Protein AF-A0A538SE27-F1 (afdb_monomer)

Solvent-accessible surface area (backbone atoms only — not comparable to full-atom values): 25901 Å² total; per-residue (Å²): 134,83,68,43,75,57,55,81,75,64,76,74,39,81,90,40,52,73,58,53,57,70,41,89,43,54,24,30,37,43,20,47,61,93,86,63,72,58,40,30,50,52,77,44,69,46,99,88,62,50,42,34,31,40,36,23,29,37,39,50,65,95,35,93,73,40,46,63,39,68,61,36,49,53,54,52,49,63,75,35,59,90,71,31,51,29,27,40,33,40,38,32,29,74,44,61,67,61,46,52,52,48,44,65,75,35,46,53,75,30,18,28,39,40,18,32,75,65,40,54,58,53,96,62,63,36,58,41,99,59,18,12,21,34,32,56,18,44,29,47,66,41,10,64,64,35,54,80,36,23,33,49,67,44,50,50,48,27,73,74,67,71,49,94,57,82,75,46,78,25,80,40,63,43,26,46,35,39,71,52,72,46,61,43,72,88,76,11,34,23,82,43,52,45,83,40,79,44,69,60,80,68,74,52,93,86,41,26,32,72,45,60,13,61,66,55,21,48,53,48,40,56,56,41,24,58,51,42,54,53,35,45,76,70,75,41,71,42,20,36,36,42,36,37,54,38,86,53,76,70,56,49,58,54,54,49,52,43,47,52,58,25,52,78,32,67,33,48,74,49,79,43,77,43,60,71,63,48,43,41,66,62,55,32,52,53,42,41,56,48,57,71,35,84,69,42,23,14,43,41,74,52,75,80,54,56,69,70,25,48,57,64,68,39,41,65,47,40,47,65,74,25,29,24,51,15,70,22,63,68,18,48,49,21,50,72,70,72,44,92,61,37,63,24,18,51,34,51,20,48,55,50,48,39,55,72,71,63,58,89,45,65,81,34,39,33,25,31,34,17,71,44,85,66,39,30,44,56,30,48,48,53,41,46,29,90,90,37,37,23,49,68,44,80,37,50,91,88,54,57,86,58,44,46,62,54,31,38,68,13,47,34,35,34,35,50,68,75,47,70,44,71,45,39,40,86,31,50,19,79,58,11,37,38,42,33,65,21,82,38,83,43,85,26,81,90,39,100,73,43,44,44,64,35,16,13,40,29,57,74,53,28,27,73,39,25,47,24,34,31,41,51,74,54,7,47,66,46,16,26,47,29,30,36,48,44,33,26,51,51,20,31,54,56,52,54,57,51,64,76,73,108

Sequence (502 aa):
MDVLTGGNHLWDKKDSMDYLADEPRLVRPANLPPGAPGEGWRVFKAVDGTAVGVVNLLGRVFMKEADDPFRAADVALEALRDKCKVVLVDLHAETTAEKMAMGWHLDGRASALIGTHTHVQTADERVLPKGTAYISDAGMTGGFDSVIGMDRKAALHRFLTLLPQRLTPSTGDPRLNAVLVHVDAATGRAHAIRRIEIAQAAAPAGGARRLTGAEPALSVRLAARAEVEKLRAAGVEPALALISVGEDPASQVYLERKREACAEVGIAVRRFTLAAGTETSGVIERVRALGEDADVHGILVQLPLPPPADAQAVLESIPPAKDVDGFHPANAGALALGLPGFVPATPRGILELLRYYQVPLAGKHAVVLGRSNIVGRPLATLLSSKAVNMTVTIGHSASGPALERLAREADLLVAAIGRPEVVNADWVKAGATVVDVGVHRVAAPESRRGSRLTGDVHAESVARVAAALTPVPGGVGPMTVAMVVANTVLAAQRLAQRGARV

Structure (mmCIF, N/CA/C/O backbone):
data_AF-A0A538SE27-F1
#
_entry.id   AF-A0A538SE27-F1
#
loop_
_atom_site.group_PDB
_atom_site.id
_atom_site.type_symbol
_atom_site.label_atom_id
_atom_site.label_alt_id
_atom_site.label_comp_id
_atom_site.label_asym_id
_atom_site.label_entity_id
_atom_site.label_seq_id
_atom_site.pdbx_PDB_ins_code
_atom_site.Cartn_x
_atom_site.Cartn_y
_atom_site.Cartn_z
_atom_site.occupancy
_atom_site.B_iso_or_equiv
_atom_site.auth_seq_id
_atom_site.auth_comp_id
_atom_site.auth_asym_id
_atom_site.auth_atom_id
_atom_site.pdbx_PDB_model_num
ATOM 1 N N . MET A 1 1 ? -3.575 -11.365 -13.488 1.00 78.94 1 MET A N 1
ATOM 2 C CA . MET A 1 1 ? -3.280 -12.095 -14.735 1.00 78.94 1 MET A CA 1
ATOM 3 C C . MET A 1 1 ? -4.369 -13.122 -14.918 1.00 78.94 1 MET A C 1
ATOM 5 O O . MET A 1 1 ? -4.481 -14.016 -14.084 1.00 78.94 1 MET A O 1
ATOM 9 N N . ASP A 1 2 ? -5.174 -12.942 -15.956 1.00 90.75 2 ASP A N 1
ATOM 10 C CA . ASP A 1 2 ? -6.357 -13.764 -16.225 1.00 90.75 2 ASP A CA 1
ATOM 11 C C . ASP A 1 2 ? -6.029 -14.956 -17.132 1.00 90.75 2 ASP A C 1
ATOM 13 O O . ASP A 1 2 ? -6.623 -16.021 -16.994 1.00 90.75 2 ASP A O 1
ATOM 17 N N . VAL A 1 3 ? -5.036 -14.790 -18.014 1.00 93.25 3 VAL A N 1
ATOM 18 C CA . VAL A 1 3 ? -4.592 -15.790 -18.993 1.00 93.25 3 VAL A CA 1
ATOM 19 C C . VAL A 1 3 ? -3.067 -15.781 -19.086 1.00 93.25 3 VAL A C 1
ATOM 21 O O . VAL A 1 3 ? -2.437 -14.733 -18.924 1.00 93.25 3 VAL A O 1
ATOM 24 N N . LEU A 1 4 ? -2.484 -16.951 -19.342 1.00 93.31 4 LEU A N 1
ATOM 25 C CA . LEU A 1 4 ? -1.066 -17.150 -19.615 1.00 93.31 4 LEU A CA 1
ATOM 26 C C . LEU A 1 4 ? -0.910 -17.802 -20.990 1.00 93.31 4 LEU A C 1
ATOM 28 O O . LEU A 1 4 ? -1.502 -18.844 -21.258 1.00 93.31 4 LEU A O 1
ATOM 32 N N . THR A 1 5 ? -0.089 -17.213 -21.846 1.00 93.75 5 THR A N 1
ATOM 33 C CA . THR A 1 5 ? 0.393 -17.830 -23.084 1.00 93.75 5 THR A CA 1
ATOM 34 C C . THR A 1 5 ? 1.858 -18.221 -22.898 1.00 93.75 5 THR A C 1
ATOM 36 O O . THR A 1 5 ? 2.562 -17.672 -22.048 1.00 93.75 5 THR A O 1
ATOM 39 N N . GLY A 1 6 ? 2.311 -19.236 -23.626 1.00 87.62 6 GLY A N 1
ATOM 40 C CA . GLY A 1 6 ? 3.669 -19.770 -23.508 1.00 87.62 6 GLY A CA 1
ATOM 41 C C . GLY A 1 6 ? 4.408 -19.811 -24.840 1.00 87.62 6 GLY A C 1
ATOM 42 O O . GLY A 1 6 ? 3.790 -19.839 -25.899 1.00 87.62 6 GLY A O 1
ATOM 43 N N . GLY A 1 7 ? 5.735 -19.870 -24.765 1.00 87.12 7 GLY A N 1
ATOM 44 C CA . GLY A 1 7 ? 6.632 -20.026 -25.911 1.00 87.12 7 GLY A CA 1
ATOM 45 C C . GLY A 1 7 ? 7.361 -21.370 -25.922 1.00 87.12 7 GLY A C 1
ATOM 46 O O . GLY A 1 7 ? 7.162 -22.198 -25.037 1.00 87.12 7 GLY A O 1
ATOM 47 N N . ASN A 1 8 ? 8.264 -21.565 -26.880 1.00 80.25 8 ASN A N 1
ATOM 48 C CA . ASN A 1 8 ? 9.025 -22.808 -27.082 1.00 80.25 8 ASN A CA 1
ATOM 49 C C . ASN A 1 8 ? 9.667 -23.369 -25.792 1.00 80.25 8 ASN A C 1
ATOM 51 O O . ASN A 1 8 ? 9.526 -24.547 -25.490 1.00 80.25 8 ASN A O 1
ATOM 55 N N . HIS A 1 9 ? 10.262 -22.519 -24.952 1.00 79.00 9 HIS A N 1
ATOM 56 C CA . HIS A 1 9 ? 11.003 -22.968 -23.763 1.00 79.00 9 HIS A CA 1
ATOM 57 C C . HIS A 1 9 ? 10.168 -23.554 -22.618 1.00 79.00 9 HIS A C 1
ATOM 59 O O . HIS A 1 9 ? 10.729 -24.144 -21.690 1.00 79.00 9 HIS A O 1
ATOM 65 N N . LEU A 1 10 ? 8.848 -23.352 -22.618 1.00 75.75 10 LEU A N 1
ATOM 66 C CA . LEU A 1 10 ? 7.998 -23.824 -21.525 1.00 75.75 10 LEU A CA 1
ATOM 67 C C . LEU A 1 10 ? 7.825 -25.352 -21.553 1.00 75.75 10 LEU A C 1
ATOM 69 O O . LEU A 1 10 ? 7.717 -25.967 -20.489 1.00 75.75 10 LEU A O 1
ATOM 73 N N . TRP A 1 11 ? 7.859 -25.948 -22.749 1.00 73.12 11 TRP A N 1
ATOM 74 C CA . TRP A 1 11 ? 7.674 -27.387 -22.981 1.00 73.12 11 TRP A CA 1
ATOM 75 C C . TRP A 1 11 ? 8.987 -28.189 -22.994 1.00 73.12 11 TRP A C 1
ATOM 77 O O . TRP A 1 11 ? 8.948 -29.415 -22.951 1.00 73.12 11 TRP A O 1
ATOM 87 N N . ASP A 1 12 ? 10.143 -27.519 -22.935 1.00 67.94 12 ASP A N 1
ATOM 88 C CA . ASP A 1 12 ? 11.471 -28.154 -22.844 1.00 67.94 12 ASP A CA 1
ATOM 89 C C . ASP A 1 12 ? 11.770 -28.758 -21.457 1.00 67.94 12 ASP A C 1
ATOM 91 O O . ASP A 1 12 ? 12.756 -29.477 -21.267 1.00 67.94 12 ASP A O 1
ATOM 95 N N . LYS A 1 13 ? 10.962 -28.434 -20.439 1.00 68.94 13 LYS A N 1
ATOM 96 C CA . LYS A 1 13 ? 11.224 -28.808 -19.044 1.00 68.94 13 LYS A CA 1
ATOM 97 C C . LYS A 1 13 ? 10.352 -29.979 -18.617 1.00 68.94 13 LYS A C 1
ATOM 99 O O . LYS A 1 13 ? 9.172 -29.822 -18.349 1.00 68.94 13 LYS A O 1
ATOM 104 N N . LYS A 1 14 ? 10.959 -31.155 -18.452 1.00 68.44 14 LYS A N 1
ATOM 105 C CA . LYS A 1 14 ? 10.251 -32.369 -18.006 1.00 68.44 14 LYS A CA 1
ATOM 106 C C . LYS A 1 14 ? 9.431 -32.154 -16.722 1.00 68.44 14 LYS A C 1
ATOM 108 O O . LYS A 1 14 ? 8.316 -32.650 -16.627 1.00 68.44 14 LYS A O 1
ATOM 113 N N . ASP A 1 15 ? 9.961 -31.366 -15.789 1.00 68.75 15 ASP A N 1
ATOM 114 C CA . ASP A 1 15 ? 9.347 -31.113 -14.480 1.00 68.75 15 ASP A CA 1
ATOM 115 C C . ASP A 1 15 ? 8.130 -30.168 -14.533 1.00 68.75 15 ASP A C 1
ATOM 117 O O . ASP A 1 15 ? 7.431 -30.031 -13.532 1.00 68.75 15 ASP A O 1
ATOM 121 N N . SER A 1 16 ? 7.860 -29.490 -15.660 1.00 67.12 16 SER A N 1
ATOM 122 C CA . SER A 1 16 ? 6.679 -28.623 -15.796 1.00 67.12 16 SER A CA 1
ATOM 123 C C . SER A 1 16 ? 5.445 -29.364 -16.314 1.00 67.12 16 SER A C 1
ATOM 125 O O . SER A 1 16 ? 4.345 -28.849 -16.158 1.00 67.12 16 SER A O 1
ATOM 127 N N . MET A 1 17 ? 5.587 -30.563 -16.886 1.00 69.44 17 MET A N 1
ATOM 128 C CA . MET A 1 17 ? 4.527 -31.222 -17.668 1.00 69.44 17 MET A CA 1
ATOM 129 C C . MET A 1 17 ? 3.232 -31.475 -16.885 1.00 69.44 17 MET A C 1
ATOM 131 O O . MET A 1 17 ? 2.156 -31.194 -17.412 1.00 69.44 17 MET A O 1
ATOM 135 N N . ASP A 1 18 ? 3.333 -31.918 -15.630 1.00 68.31 18 ASP A N 1
ATOM 136 C CA . ASP A 1 18 ? 2.165 -32.156 -14.769 1.00 68.31 18 ASP A CA 1
ATOM 137 C C . ASP A 1 18 ? 1.438 -30.838 -14.446 1.00 68.31 18 ASP A C 1
ATOM 139 O O . ASP A 1 18 ? 0.216 -30.749 -14.511 1.00 68.31 18 ASP A O 1
ATOM 143 N N . TYR A 1 19 ? 2.192 -29.762 -14.197 1.00 71.06 19 TYR A N 1
ATOM 144 C CA . TYR A 1 19 ? 1.626 -28.436 -13.936 1.00 71.06 19 TYR A CA 1
ATOM 145 C C . TYR A 1 19 ? 0.993 -27.803 -15.185 1.00 71.06 19 TYR A C 1
ATOM 147 O O . TYR A 1 19 ? -0.050 -27.157 -15.096 1.00 71.06 19 TYR A O 1
ATOM 155 N N . LEU A 1 20 ? 1.605 -27.986 -16.361 1.00 72.69 20 LEU A N 1
ATOM 156 C CA . LEU A 1 20 ? 1.088 -27.447 -17.624 1.00 72.69 20 LEU A CA 1
ATOM 157 C C . LEU A 1 20 ? -0.248 -28.087 -18.022 1.00 72.69 20 LEU A C 1
ATOM 159 O O . LEU A 1 20 ? -1.056 -27.432 -18.680 1.00 72.69 20 LEU A O 1
ATOM 163 N N . ALA A 1 21 ? -0.477 -29.346 -17.640 1.00 69.19 21 ALA A N 1
ATOM 164 C CA . ALA A 1 21 ? -1.739 -30.037 -17.882 1.00 69.19 21 ALA A CA 1
ATOM 165 C C . ALA A 1 21 ? -2.879 -29.504 -16.993 1.00 69.19 21 ALA A C 1
ATOM 167 O O . ALA A 1 21 ? -4.013 -29.398 -17.463 1.00 69.19 21 ALA A O 1
ATOM 168 N N . ASP A 1 22 ? -2.563 -29.117 -15.754 1.00 76.81 22 ASP A N 1
ATOM 169 C CA . ASP A 1 22 ? -3.553 -28.781 -14.725 1.00 76.81 22 ASP A CA 1
ATOM 170 C C . ASP A 1 22 ? -3.818 -27.273 -14.556 1.00 76.81 22 ASP A C 1
ATOM 172 O O . ASP A 1 22 ? -4.739 -26.897 -13.833 1.00 76.81 22 ASP A O 1
ATOM 176 N N . GLU A 1 23 ? -3.051 -26.381 -15.197 1.00 86.31 23 GLU A N 1
ATOM 177 C CA . GLU A 1 23 ? -3.234 -24.926 -15.074 1.00 86.31 23 GLU A CA 1
ATOM 178 C C . GLU A 1 23 ? -4.325 -24.393 -16.038 1.00 86.31 23 GLU A C 1
ATOM 180 O O . GLU A 1 23 ? -4.075 -24.202 -17.236 1.00 86.31 23 GLU A O 1
ATOM 185 N N . PRO A 1 24 ? -5.541 -24.060 -15.552 1.00 85.12 24 PRO A N 1
ATOM 186 C CA . PRO A 1 24 ? -6.670 -23.670 -16.403 1.00 85.12 24 PRO A CA 1
ATOM 187 C C . PRO A 1 24 ? -6.507 -22.293 -17.061 1.00 85.12 24 PRO A C 1
ATOM 189 O O . PRO A 1 24 ? -7.293 -21.931 -17.942 1.00 85.12 24 PRO A O 1
ATOM 192 N N . ARG A 1 25 ? -5.507 -21.501 -16.667 1.00 90.19 25 ARG A N 1
ATOM 193 C CA . ARG A 1 25 ? -5.222 -20.200 -17.293 1.00 90.19 25 ARG A CA 1
ATOM 194 C C . ARG A 1 25 ? -4.230 -20.293 -18.446 1.00 90.19 25 ARG A C 1
ATOM 196 O O . ARG A 1 25 ? -4.077 -19.314 -19.170 1.00 90.19 25 ARG A O 1
ATOM 203 N N . LEU A 1 26 ? -3.552 -21.428 -18.612 1.00 90.69 26 LEU A N 1
ATOM 204 C CA . LEU A 1 26 ? -2.520 -21.595 -19.624 1.00 90.69 26 LEU A CA 1
ATOM 205 C C . LEU A 1 26 ? -3.114 -21.988 -20.983 1.00 90.69 26 LEU A C 1
ATOM 207 O O . LEU A 1 26 ? -3.900 -22.930 -21.084 1.00 90.69 26 LEU A O 1
ATOM 211 N N . VAL A 1 27 ? -2.674 -21.291 -22.031 1.00 93.19 27 VAL A N 1
ATOM 212 C CA . VAL A 1 27 ? -2.937 -21.599 -23.440 1.00 93.19 27 VAL A CA 1
ATOM 213 C C . VAL A 1 27 ? -1.603 -21.889 -24.127 1.00 93.19 27 VAL A C 1
ATOM 215 O O . VAL A 1 27 ? -0.722 -21.026 -24.214 1.00 93.19 27 VAL A O 1
ATOM 218 N N . ARG A 1 28 ? -1.428 -23.117 -24.615 1.00 91.44 28 ARG A N 1
ATOM 219 C CA . ARG A 1 28 ? -0.207 -23.525 -25.325 1.00 91.44 28 ARG A CA 1
ATOM 220 C C . ARG A 1 28 ? -0.243 -23.093 -26.790 1.00 91.44 28 ARG A C 1
ATOM 222 O O . ARG A 1 28 ? -1.333 -22.845 -27.295 1.00 91.44 28 ARG A O 1
ATOM 229 N N . PRO A 1 29 ? 0.887 -23.069 -27.516 1.00 93.81 29 PRO A N 1
ATOM 230 C CA . PRO A 1 29 ? 0.835 -22.874 -28.951 1.00 93.81 29 PRO A CA 1
ATOM 231 C C . PRO A 1 29 ? 0.014 -23.977 -29.628 1.00 93.81 29 PRO A C 1
ATOM 233 O O . PRO A 1 29 ? 0.211 -25.173 -29.382 1.00 93.81 29 PRO A O 1
ATOM 236 N N . ALA A 1 30 ? -0.942 -23.572 -30.462 1.00 94.50 30 ALA A N 1
ATOM 237 C CA . ALA A 1 30 ? -1.885 -24.472 -31.117 1.00 94.50 30 ALA A CA 1
ATOM 238 C C . ALA A 1 30 ? -1.213 -25.383 -32.150 1.00 94.50 30 ALA A C 1
ATOM 240 O O . ALA A 1 30 ? -1.662 -26.507 -32.352 1.00 94.50 30 ALA A O 1
ATOM 241 N N . ASN A 1 31 ? -0.121 -24.917 -32.754 1.00 94.12 31 ASN A N 1
ATOM 242 C CA . ASN A 1 31 ? 0.664 -25.616 -33.767 1.00 94.12 31 ASN A CA 1
ATOM 243 C C . ASN A 1 31 ? 1.844 -26.421 -33.195 1.00 94.12 31 ASN A C 1
ATOM 245 O O . ASN A 1 31 ? 2.829 -26.637 -33.894 1.00 94.12 31 ASN A O 1
ATOM 249 N N . LEU A 1 32 ? 1.764 -26.863 -31.938 1.00 89.50 32 LEU A N 1
ATOM 250 C CA . LEU A 1 32 ? 2.643 -27.929 -31.448 1.00 89.50 32 LEU A CA 1
ATOM 251 C C . LEU A 1 32 ? 2.138 -29.303 -31.922 1.00 89.50 32 LEU A C 1
ATOM 253 O O . LEU A 1 32 ? 0.917 -29.488 -32.009 1.00 89.50 32 LEU A O 1
ATOM 257 N N . PRO A 1 33 ? 3.042 -30.275 -32.154 1.00 81.81 33 PRO A N 1
ATOM 258 C CA . PRO A 1 33 ? 2.669 -31.624 -32.558 1.00 81.81 33 PRO A CA 1
ATOM 259 C C . PRO A 1 33 ? 1.655 -32.290 -31.608 1.00 81.81 33 PRO A C 1
ATOM 261 O O . PRO A 1 33 ? 1.640 -32.004 -30.402 1.00 81.81 33 PRO A O 1
ATOM 264 N N . PRO A 1 34 ? 0.827 -33.227 -32.111 1.00 79.56 34 PRO A N 1
ATOM 265 C CA . PRO A 1 34 ? -0.076 -34.013 -31.274 1.00 79.56 34 PRO A CA 1
ATOM 266 C C . PRO A 1 34 ? 0.661 -34.700 -30.112 1.00 79.56 34 PRO A C 1
ATOM 268 O O . PRO A 1 34 ? 1.718 -35.294 -30.308 1.00 79.56 34 PRO A O 1
ATOM 271 N N . GLY A 1 35 ? 0.087 -34.642 -28.906 1.00 78.12 35 GLY A N 1
ATOM 272 C CA . GLY A 1 35 ? 0.661 -35.235 -27.687 1.00 78.12 35 GLY A CA 1
ATOM 273 C C . GLY A 1 35 ? 1.254 -34.229 -26.693 1.00 78.12 35 GLY A C 1
ATOM 274 O O . GLY A 1 35 ? 1.477 -34.593 -25.541 1.00 78.12 35 GLY A O 1
ATOM 275 N N . ALA A 1 36 ? 1.448 -32.963 -27.082 1.00 79.94 36 ALA A N 1
ATOM 276 C CA . ALA A 1 36 ? 1.802 -31.900 -26.139 1.00 79.94 36 ALA A CA 1
ATOM 277 C C . ALA A 1 36 ? 0.605 -31.544 -25.217 1.00 79.94 36 ALA A C 1
ATOM 279 O O . ALA A 1 36 ? -0.499 -31.316 -25.728 1.00 79.94 36 ALA A O 1
ATOM 280 N N . PRO A 1 37 ? 0.791 -31.472 -23.881 1.00 78.25 37 PRO A N 1
ATOM 281 C CA . PRO A 1 37 ? -0.287 -31.200 -22.930 1.00 78.25 37 PRO A CA 1
ATOM 282 C C . PRO A 1 37 ? -0.805 -29.761 -23.038 1.00 78.25 37 PRO A C 1
ATOM 284 O O . PRO A 1 37 ? -0.042 -28.829 -23.301 1.00 78.25 37 PRO A O 1
ATOM 287 N N . GLY A 1 38 ? -2.105 -29.584 -22.794 1.00 81.62 38 GLY A N 1
ATOM 288 C CA . GLY A 1 38 ? -2.801 -28.295 -22.843 1.00 81.62 38 GLY A CA 1
ATOM 289 C C . GLY A 1 38 ? -3.553 -28.039 -24.155 1.00 81.62 38 GLY A C 1
ATOM 290 O O . GLY A 1 38 ? -3.514 -28.836 -25.097 1.00 81.62 38 GLY A O 1
ATOM 291 N N . GLU A 1 39 ? -4.236 -26.896 -24.224 1.00 88.31 39 GLU A N 1
ATOM 292 C CA . GLU A 1 39 ? -5.071 -26.486 -25.361 1.00 88.31 39 GLU A CA 1
ATOM 293 C C . GLU A 1 39 ? -4.462 -25.294 -26.112 1.00 88.31 39 GLU A C 1
ATOM 295 O O . GLU A 1 39 ? -3.887 -24.392 -25.503 1.00 88.31 39 GLU A O 1
ATOM 300 N N . GLY A 1 40 ? -4.603 -25.296 -27.443 1.00 91.69 40 GLY A N 1
ATOM 301 C CA . GLY A 1 40 ? -4.090 -24.252 -28.342 1.00 91.69 40 GLY A CA 1
ATOM 302 C C . GLY A 1 40 ? -4.837 -22.914 -28.283 1.00 91.69 40 GLY A C 1
ATOM 303 O O . GLY A 1 40 ? -4.355 -21.883 -28.752 1.00 91.69 40 GLY A O 1
ATOM 304 N N . TRP A 1 41 ? -6.052 -22.951 -27.747 1.00 95.44 41 TRP A N 1
ATOM 305 C CA . TRP A 1 41 ? -6.938 -21.810 -27.584 1.00 95.44 41 TRP A CA 1
ATOM 306 C C . TRP A 1 41 ? -7.956 -22.105 -26.484 1.00 95.44 41 TRP A C 1
ATOM 308 O O . TRP A 1 41 ? -8.264 -23.267 -26.219 1.00 95.44 41 TRP A O 1
ATOM 318 N N . ARG A 1 42 ? -8.503 -21.061 -25.856 1.00 96.00 42 ARG A N 1
ATOM 319 C CA . ARG A 1 42 ? -9.548 -21.180 -24.826 1.00 96.00 42 ARG A CA 1
ATOM 320 C C . ARG A 1 42 ? -10.400 -19.914 -24.763 1.00 96.00 42 ARG A C 1
ATOM 322 O O . ARG A 1 42 ? -9.957 -18.845 -25.175 1.00 96.00 42 ARG A O 1
ATOM 329 N N . VAL A 1 43 ? -11.628 -20.036 -24.259 1.00 97.12 43 VAL A N 1
ATOM 330 C CA . VAL A 1 43 ? -12.522 -18.896 -24.000 1.00 97.12 43 VAL A CA 1
ATOM 331 C C . VAL A 1 43 ? -12.491 -18.547 -22.517 1.00 97.12 43 VAL A C 1
ATOM 333 O O . VAL A 1 43 ? -12.714 -19.407 -21.667 1.00 97.12 43 VAL A O 1
ATOM 336 N N . PHE A 1 44 ? -12.265 -17.274 -22.224 1.00 96.44 44 PHE A N 1
ATOM 337 C CA . PHE A 1 44 ? -12.259 -16.694 -20.886 1.00 96.44 44 PHE A CA 1
ATOM 338 C C . PHE A 1 44 ? -13.393 -15.676 -20.740 1.00 96.44 44 PHE A C 1
ATOM 340 O O . PHE A 1 44 ? -13.983 -15.244 -21.731 1.00 96.44 44 PHE A O 1
ATOM 347 N N . LYS A 1 45 ? -13.705 -15.287 -19.500 1.00 95.12 45 LYS A N 1
ATOM 348 C CA . LYS A 1 45 ? -14.662 -14.214 -19.206 1.00 95.12 45 LYS A CA 1
ATOM 349 C C . LYS A 1 45 ? -13.926 -12.999 -18.657 1.00 95.12 45 LYS A C 1
ATOM 351 O O . LYS A 1 45 ? -13.200 -13.121 -17.675 1.00 95.12 45 LYS A O 1
ATOM 356 N N . ALA A 1 46 ? -14.131 -11.846 -19.284 1.00 92.06 46 ALA A N 1
ATOM 357 C CA . ALA A 1 46 ? -13.692 -10.562 -18.756 1.00 92.06 46 ALA A CA 1
ATOM 358 C C . ALA A 1 46 ? -14.506 -10.170 -17.506 1.00 92.06 46 ALA A C 1
ATOM 360 O O . ALA A 1 46 ? -15.540 -10.770 -17.207 1.00 92.06 46 ALA A O 1
ATOM 361 N N . VAL A 1 47 ? -14.050 -9.139 -16.787 1.00 89.56 47 VAL A N 1
ATOM 362 C CA . VAL A 1 47 ? -14.688 -8.639 -15.549 1.00 89.56 47 VAL A CA 1
ATOM 363 C C . VAL A 1 47 ? -16.147 -8.222 -15.771 1.00 89.56 47 VAL A C 1
ATOM 365 O O . VAL A 1 47 ? -16.981 -8.406 -14.891 1.00 89.56 47 VAL A O 1
ATOM 368 N N . ASP A 1 48 ? -16.464 -7.696 -16.953 1.00 89.12 48 ASP A N 1
ATOM 369 C CA . ASP A 1 48 ? -17.820 -7.306 -17.356 1.00 89.12 48 ASP A CA 1
ATOM 370 C C . ASP A 1 48 ? -18.667 -8.476 -17.901 1.00 89.12 48 ASP A C 1
ATOM 372 O O . ASP A 1 48 ? -19.813 -8.284 -18.300 1.00 89.12 48 ASP A O 1
ATOM 376 N N . GLY A 1 49 ? -18.118 -9.695 -17.909 1.00 92.69 49 GLY A N 1
ATOM 377 C CA . GLY A 1 49 ? -18.763 -10.906 -18.409 1.00 92.69 49 GLY A CA 1
ATOM 378 C C . GLY A 1 49 ? -18.531 -11.202 -19.893 1.00 92.69 49 GLY A C 1
ATOM 379 O O . GLY A 1 49 ? -18.960 -12.263 -20.353 1.00 92.69 49 GLY A O 1
ATOM 380 N N . THR A 1 50 ? -17.839 -10.333 -20.638 1.00 94.50 50 THR A N 1
ATOM 381 C CA . THR A 1 50 ? -17.558 -10.536 -22.069 1.00 94.50 50 THR A CA 1
ATOM 382 C C . THR A 1 50 ? -16.746 -11.812 -22.298 1.00 94.50 50 THR A C 1
ATOM 384 O O . THR A 1 50 ? -15.712 -12.025 -21.663 1.00 94.50 50 THR A O 1
ATOM 387 N N . ALA A 1 51 ? -17.193 -12.663 -23.226 1.00 97.62 51 ALA A N 1
ATOM 388 C CA . ALA A 1 51 ? -16.450 -13.850 -23.639 1.00 97.62 51 ALA A CA 1
ATOM 389 C C . ALA A 1 51 ? -15.288 -13.463 -24.569 1.00 97.62 51 ALA A C 1
ATOM 391 O O . ALA A 1 51 ? -15.506 -12.845 -25.614 1.00 97.62 51 ALA A O 1
ATOM 392 N N . VAL A 1 52 ? -14.068 -13.855 -24.201 1.00 98.19 52 VAL A N 1
ATOM 393 C CA . VAL A 1 52 ? -12.826 -13.540 -24.917 1.00 98.19 52 VAL A CA 1
ATOM 394 C C . VAL A 1 52 ? -12.105 -14.832 -25.280 1.00 98.19 52 VAL A C 1
ATOM 396 O O . VAL A 1 52 ? -11.685 -15.581 -24.399 1.00 98.19 52 VAL A O 1
ATOM 399 N N . GLY A 1 53 ? -11.951 -15.096 -26.573 1.00 98.25 53 GLY A N 1
ATOM 400 C CA . GLY A 1 53 ? -11.107 -16.177 -27.070 1.00 98.25 53 GLY A CA 1
ATOM 401 C C . GLY A 1 53 ? -9.639 -15.767 -27.026 1.00 98.25 53 GLY A C 1
ATOM 402 O O . GLY A 1 53 ? -9.293 -14.682 -27.484 1.00 98.25 53 GLY A O 1
ATOM 403 N N . VAL A 1 54 ? -8.770 -16.623 -26.502 1.00 98.44 54 VAL A N 1
ATOM 404 C CA . VAL A 1 54 ? -7.316 -16.442 -26.574 1.00 98.44 54 VAL A CA 1
ATOM 405 C C . VAL A 1 54 ? -6.725 -17.605 -27.349 1.00 98.44 54 VAL A C 1
ATOM 407 O O . VAL A 1 54 ? -6.998 -18.759 -27.021 1.00 98.44 54 VAL A O 1
ATOM 410 N N . VAL A 1 55 ? -5.935 -17.293 -28.371 1.00 98.50 55 VAL A N 1
ATOM 411 C CA . VAL A 1 55 ? -5.204 -18.247 -29.208 1.00 98.50 55 VAL A CA 1
ATOM 412 C C . VAL A 1 55 ? -3.718 -17.980 -29.030 1.00 98.50 55 VAL A C 1
ATOM 414 O O . VAL A 1 55 ? -3.292 -16.829 -29.064 1.00 98.50 55 VAL A O 1
ATOM 417 N N . ASN A 1 56 ? -2.930 -19.034 -28.862 1.00 97.62 56 ASN A N 1
ATOM 418 C CA . ASN A 1 56 ? -1.478 -18.928 -28.821 1.00 97.62 56 ASN A CA 1
ATOM 419 C C . ASN A 1 56 ? -0.881 -19.697 -30.005 1.00 97.62 56 ASN A C 1
ATOM 421 O O . ASN A 1 56 ? -1.353 -20.781 -30.353 1.00 97.62 56 ASN A O 1
ATOM 425 N N . LEU A 1 57 ? 0.137 -19.133 -30.644 1.00 97.19 57 LEU A N 1
ATOM 426 C CA . LEU A 1 57 ? 0.775 -19.661 -31.844 1.00 97.19 57 LEU A CA 1
ATOM 427 C C . LEU A 1 57 ? 2.291 -19.529 -31.733 1.00 97.19 57 LEU A C 1
ATOM 429 O O . LEU A 1 57 ? 2.809 -18.573 -31.160 1.00 97.19 57 LEU A O 1
ATOM 433 N N . LEU A 1 58 ? 2.999 -20.472 -32.346 1.00 95.75 58 LEU A N 1
ATOM 434 C CA . LEU A 1 58 ? 4.451 -20.464 -32.461 1.00 95.75 58 LEU A CA 1
ATOM 435 C C . LEU A 1 58 ? 4.834 -20.154 -33.910 1.00 95.75 58 LEU A C 1
ATOM 437 O O . LEU A 1 58 ? 4.322 -20.790 -34.827 1.00 95.75 58 LEU A O 1
ATOM 441 N N . GLY A 1 59 ? 5.728 -19.199 -34.148 1.00 95.06 59 GLY A N 1
ATOM 442 C CA . GLY A 1 59 ? 6.345 -19.034 -35.464 1.00 95.06 59 GLY A CA 1
ATOM 443 C C . GLY A 1 59 ? 7.116 -20.290 -35.870 1.00 95.06 59 GLY A C 1
ATOM 444 O O . GLY A 1 59 ? 7.408 -21.145 -35.034 1.00 95.06 59 GLY A O 1
ATOM 445 N N . ARG A 1 60 ? 7.461 -20.416 -37.153 1.00 92.31 60 ARG A N 1
ATOM 446 C CA . ARG A 1 60 ? 8.286 -21.539 -37.644 1.00 92.31 60 ARG A CA 1
ATOM 447 C C . ARG A 1 60 ? 9.627 -21.099 -38.214 1.00 92.31 60 ARG A C 1
ATOM 449 O O . ARG A 1 60 ? 10.546 -21.908 -38.338 1.00 92.31 60 ARG A O 1
ATOM 456 N N . VAL A 1 61 ? 9.788 -19.823 -38.567 1.00 91.25 61 VAL A N 1
ATOM 457 C CA . VAL A 1 61 ? 11.075 -19.345 -39.085 1.00 91.25 61 VAL A CA 1
ATOM 458 C C . VAL A 1 61 ? 12.069 -19.264 -37.922 1.00 91.25 61 VAL A C 1
ATOM 460 O O . VAL A 1 61 ? 11.860 -18.509 -36.981 1.00 91.25 61 VAL A O 1
ATOM 463 N N . PHE A 1 62 ? 13.133 -20.075 -37.983 1.00 87.44 62 PHE A N 1
ATOM 464 C CA . PHE A 1 62 ? 14.123 -20.308 -36.911 1.00 87.44 62 PHE A CA 1
ATOM 465 C C . PHE A 1 62 ? 13.604 -21.012 -35.645 1.00 87.44 62 PHE A C 1
ATOM 467 O O . PHE A 1 62 ? 14.364 -21.203 -34.697 1.00 87.44 62 PHE A O 1
ATOM 474 N N . MET A 1 63 ? 12.366 -21.504 -35.663 1.00 83.31 63 MET A N 1
ATOM 475 C CA . MET A 1 63 ? 11.753 -22.247 -34.562 1.00 83.31 63 MET A CA 1
ATOM 476 C C . MET A 1 63 ? 11.413 -23.657 -35.050 1.00 83.31 63 MET A C 1
ATOM 478 O O . MET A 1 63 ? 10.564 -23.840 -35.915 1.00 83.31 63 MET A O 1
ATOM 482 N N . LYS A 1 64 ? 12.139 -24.668 -34.563 1.00 70.00 64 LYS A N 1
ATOM 483 C CA . LYS A 1 64 ? 12.194 -26.001 -35.200 1.00 70.00 64 LYS A CA 1
ATOM 484 C C . LYS A 1 64 ? 11.022 -26.934 -34.866 1.00 70.00 64 LYS A C 1
ATOM 486 O O . LYS A 1 64 ? 10.947 -28.017 -35.433 1.00 70.00 64 LYS A O 1
ATOM 491 N N . GLU A 1 65 ? 10.145 -26.540 -33.950 1.00 71.88 65 GLU A N 1
ATOM 492 C CA . GLU A 1 65 ? 9.260 -27.461 -33.218 1.00 71.88 65 GLU A CA 1
ATOM 493 C C . GLU A 1 65 ? 7.764 -27.224 -33.488 1.00 71.88 65 GLU A C 1
ATOM 495 O O . GLU A 1 65 ? 6.922 -27.685 -32.720 1.00 71.88 65 GLU A O 1
ATOM 500 N N . ALA A 1 66 ? 7.418 -26.510 -34.565 1.00 80.88 66 ALA A N 1
ATOM 501 C CA . ALA A 1 66 ? 6.046 -26.086 -34.835 1.00 80.88 66 ALA A CA 1
ATOM 502 C C . ALA A 1 66 ? 5.539 -26.472 -36.234 1.00 80.88 66 ALA A C 1
ATOM 504 O O . ALA A 1 66 ? 6.238 -26.304 -37.236 1.00 80.88 66 ALA A O 1
ATOM 505 N N . ASP A 1 67 ? 4.282 -26.913 -36.292 1.00 90.25 67 ASP A N 1
ATOM 506 C CA . ASP A 1 67 ? 3.496 -27.030 -37.520 1.00 90.25 67 ASP A CA 1
ATOM 507 C C . ASP A 1 67 ? 3.126 -25.639 -38.071 1.00 90.25 67 ASP A C 1
ATOM 509 O O . ASP A 1 67 ? 3.458 -24.604 -37.494 1.00 90.25 67 ASP A O 1
ATOM 513 N N . ASP A 1 68 ? 2.420 -25.586 -39.205 1.00 94.56 68 ASP A N 1
ATOM 514 C CA . ASP A 1 68 ? 2.051 -24.326 -39.858 1.00 94.56 68 ASP A CA 1
ATOM 515 C C . ASP A 1 68 ? 1.165 -23.425 -38.959 1.00 94.56 68 ASP A C 1
ATOM 517 O O . ASP A 1 68 ? -0.008 -23.756 -38.729 1.00 94.56 68 ASP A O 1
ATOM 521 N N . PRO A 1 69 ? 1.670 -22.262 -38.492 1.00 95.69 69 PRO A N 1
ATOM 522 C CA . PRO A 1 69 ? 0.910 -21.396 -37.595 1.00 95.69 69 PRO A CA 1
ATOM 523 C C . PRO A 1 69 ? -0.305 -20.752 -38.263 1.00 95.69 69 PRO A C 1
ATOM 525 O O . PRO A 1 69 ? -1.282 -20.456 -37.579 1.00 95.69 69 PRO A O 1
ATOM 528 N N . PHE A 1 70 ? -0.290 -20.550 -39.584 1.00 97.81 70 PHE A N 1
ATOM 529 C CA . PHE A 1 70 ? -1.393 -19.915 -40.313 1.00 97.81 70 PHE A CA 1
ATOM 530 C C . PHE A 1 70 ? -2.601 -20.845 -40.377 1.00 97.81 70 PHE A C 1
ATOM 532 O O . PHE A 1 70 ? -3.727 -20.430 -40.105 1.00 97.81 70 PHE A O 1
ATOM 539 N N . ARG A 1 71 ? -2.360 -22.133 -40.649 1.00 97.44 71 ARG A N 1
ATOM 540 C CA . ARG A 1 71 ? -3.420 -23.150 -40.636 1.00 97.44 71 ARG A CA 1
ATOM 541 C C . ARG A 1 71 ? -3.956 -23.389 -39.229 1.00 97.44 71 ARG A C 1
ATOM 543 O O . ARG A 1 71 ? -5.163 -23.533 -39.058 1.00 97.44 71 ARG A O 1
ATOM 550 N N . ALA A 1 72 ? -3.083 -23.407 -38.221 1.00 96.88 72 ALA A N 1
ATOM 551 C CA . ALA A 1 72 ? -3.514 -23.543 -36.833 1.00 96.88 72 ALA A CA 1
ATOM 552 C C . ALA A 1 72 ? -4.368 -22.351 -36.375 1.00 96.88 72 ALA A C 1
ATOM 554 O O . ALA A 1 72 ? -5.386 -22.553 -35.711 1.00 96.88 72 ALA A O 1
ATOM 555 N N . ALA A 1 73 ? -4.008 -21.130 -36.784 1.00 98.19 73 ALA A N 1
ATOM 556 C CA . ALA A 1 73 ? -4.828 -19.945 -36.561 1.00 98.19 73 ALA A CA 1
ATOM 557 C C . ALA A 1 73 ? -6.215 -20.089 -37.204 1.00 98.19 73 ALA A C 1
ATOM 559 O O . ALA A 1 73 ? -7.221 -19.831 -36.548 1.00 98.19 73 ALA A O 1
ATOM 560 N N . ASP A 1 74 ? -6.287 -20.555 -38.456 1.00 98.44 74 ASP A N 1
ATOM 561 C CA . ASP A 1 74 ? -7.559 -20.757 -39.158 1.00 98.44 74 ASP A CA 1
ATOM 562 C C . ASP A 1 74 ? -8.473 -21.745 -38.419 1.00 98.44 74 ASP A C 1
ATOM 564 O O . ASP A 1 74 ? -9.650 -21.452 -38.201 1.00 98.44 74 ASP A O 1
ATOM 568 N N . VAL A 1 75 ? -7.923 -22.879 -37.971 1.00 97.81 75 VAL A N 1
ATOM 569 C CA . VAL A 1 75 ? -8.659 -23.895 -37.201 1.00 97.81 75 VAL A CA 1
ATOM 570 C C . VAL A 1 75 ? -9.138 -23.340 -35.857 1.00 97.81 75 VAL A C 1
ATOM 572 O O . VAL A 1 75 ? -10.293 -23.549 -35.481 1.00 97.81 75 VAL A O 1
ATOM 575 N N . ALA A 1 76 ? -8.278 -22.617 -35.134 1.00 97.75 76 ALA A N 1
ATOM 576 C CA . ALA A 1 76 ? -8.626 -22.028 -33.843 1.00 97.75 76 ALA A CA 1
ATOM 577 C C . ALA A 1 76 ? -9.738 -20.977 -33.974 1.00 97.75 76 ALA A C 1
ATOM 579 O O . ALA A 1 76 ? -10.693 -20.983 -33.197 1.00 97.75 76 ALA A O 1
ATOM 580 N N . LEU A 1 77 ? -9.650 -20.103 -34.980 1.00 97.94 77 LEU A N 1
ATOM 581 C CA . LEU A 1 77 ? -10.657 -19.072 -35.226 1.00 97.94 77 LEU A CA 1
ATOM 582 C C . LEU A 1 77 ? -12.001 -19.662 -35.648 1.00 97.94 77 LEU A C 1
ATOM 584 O O . LEU A 1 77 ? -13.037 -19.175 -35.196 1.00 97.94 77 LEU A O 1
ATOM 588 N N . GLU A 1 78 ? -12.008 -20.729 -36.451 1.00 97.94 78 GLU A N 1
ATOM 589 C CA . GLU A 1 78 ? -13.253 -21.425 -36.787 1.00 97.94 78 GLU A CA 1
ATOM 590 C C . GLU A 1 78 ? -13.906 -22.026 -35.535 1.00 97.94 78 GLU A C 1
ATOM 592 O O . GLU A 1 78 ? -15.103 -21.857 -35.317 1.00 97.94 78 GLU A O 1
ATOM 597 N N . ALA A 1 79 ? -13.115 -22.643 -34.653 1.00 97.19 79 ALA A N 1
ATOM 598 C CA . ALA A 1 79 ? -13.613 -23.240 -33.414 1.00 97.19 79 ALA A CA 1
ATOM 599 C C . ALA A 1 79 ? -14.128 -22.217 -32.378 1.00 97.19 79 ALA A C 1
ATOM 601 O O . ALA A 1 79 ? -14.900 -22.579 -31.478 1.00 97.19 79 ALA A O 1
ATOM 602 N N . LEU A 1 80 ? -13.693 -20.957 -32.480 1.00 97.62 80 LEU A N 1
ATOM 603 C CA . LEU A 1 80 ? -14.085 -19.849 -31.603 1.00 97.62 80 LEU A CA 1
ATOM 604 C C . LEU A 1 80 ? -15.252 -19.012 -32.150 1.00 97.62 80 LEU A C 1
ATOM 606 O O . LEU A 1 80 ? -15.879 -18.291 -31.371 1.00 97.62 80 LEU A O 1
ATOM 610 N N . ARG A 1 81 ? -15.572 -19.122 -33.448 1.00 94.06 81 ARG A N 1
ATOM 611 C CA . ARG A 1 81 ? -16.517 -18.247 -34.173 1.00 94.06 81 ARG A CA 1
ATOM 612 C C . ARG A 1 81 ? -17.872 -18.067 -33.477 1.00 94.06 81 ARG A C 1
ATOM 614 O O . ARG A 1 81 ? -18.385 -16.946 -33.418 1.00 94.06 81 ARG A O 1
ATOM 621 N N . ASP A 1 82 ? -18.427 -19.153 -32.942 1.00 93.88 82 ASP A N 1
ATOM 622 C CA . ASP A 1 82 ? -19.750 -19.165 -32.298 1.00 93.88 82 ASP A CA 1
ATOM 623 C C . ASP A 1 82 ? -19.690 -18.985 -30.773 1.00 93.88 82 ASP A C 1
ATOM 625 O O . ASP A 1 82 ? -20.722 -18.920 -30.108 1.00 93.88 82 ASP A O 1
ATOM 629 N N . LYS A 1 83 ? -18.484 -18.895 -30.197 1.00 96.38 83 LYS A N 1
ATOM 630 C CA . LYS A 1 83 ? -18.268 -18.843 -28.741 1.00 96.38 83 LYS A CA 1
ATOM 631 C C . LYS A 1 83 ? -17.953 -17.441 -28.231 1.00 96.38 83 LYS A C 1
ATOM 633 O O . LYS A 1 83 ? -18.271 -17.120 -27.089 1.00 96.38 83 LYS A O 1
ATOM 638 N N . CYS A 1 84 ? -17.313 -16.614 -29.051 1.00 96.81 84 CYS A N 1
ATOM 639 C CA . CYS A 1 84 ? -16.925 -15.254 -28.691 1.00 96.81 84 CYS A CA 1
ATOM 640 C C . CYS A 1 84 ? -16.742 -14.383 -29.938 1.00 96.81 84 CYS A C 1
ATOM 642 O O . CYS A 1 84 ? -16.392 -14.875 -31.008 1.00 96.81 84 CYS A O 1
ATOM 644 N N . LYS A 1 85 ? -16.947 -13.069 -29.788 1.00 97.25 85 LYS A N 1
ATOM 645 C CA . LYS A 1 85 ? -16.621 -12.077 -30.828 1.00 97.25 85 LYS A CA 1
ATOM 646 C C . LYS A 1 85 ? -15.232 -11.480 -30.646 1.00 97.25 85 LYS A C 1
ATOM 648 O O . LYS A 1 85 ? -14.573 -11.168 -31.631 1.00 97.25 85 LYS A O 1
ATOM 653 N N . VAL A 1 86 ? -14.788 -11.344 -29.399 1.00 98.44 86 VAL A N 1
ATOM 654 C CA . VAL A 1 86 ? -13.458 -10.831 -29.076 1.00 98.44 86 VAL A CA 1
ATOM 655 C C . VAL A 1 86 ? -12.461 -11.982 -29.097 1.00 98.44 86 VAL A C 1
ATOM 657 O O . VAL A 1 86 ? -12.622 -12.941 -28.341 1.00 98.44 86 VAL A O 1
ATOM 660 N N . VAL A 1 87 ? -11.434 -11.888 -29.943 1.00 98.62 87 VAL A N 1
ATOM 661 C CA . VAL A 1 87 ? -10.366 -12.894 -30.037 1.00 98.62 87 VAL A CA 1
ATOM 662 C C . VAL A 1 87 ? -8.994 -12.231 -30.011 1.00 98.62 87 VAL A C 1
ATOM 664 O O . VAL A 1 87 ? -8.695 -11.369 -30.838 1.00 98.62 87 VAL A O 1
ATOM 667 N N . LEU A 1 88 ? -8.152 -12.658 -29.075 1.00 98.44 88 LEU A N 1
ATOM 668 C CA . LEU A 1 88 ? -6.766 -12.229 -28.929 1.00 98.44 88 LEU A CA 1
ATOM 669 C C . LEU A 1 88 ? -5.842 -13.352 -29.391 1.00 98.44 88 LEU A C 1
ATOM 671 O O . LEU A 1 88 ? -6.010 -14.502 -28.987 1.00 98.44 88 LEU A O 1
ATOM 675 N N . VAL A 1 89 ? -4.863 -13.017 -30.221 1.00 98.75 89 VAL A N 1
ATOM 676 C CA . VAL A 1 89 ? -3.864 -13.961 -30.719 1.00 98.75 89 VAL A CA 1
ATOM 677 C C . VAL A 1 89 ? -2.486 -13.524 -30.235 1.00 98.75 89 VAL A C 1
ATOM 679 O O . VAL A 1 89 ? -2.058 -12.411 -30.535 1.00 98.75 89 VAL A O 1
ATOM 682 N N . ASP A 1 90 ? -1.802 -14.394 -29.497 1.00 98.38 90 ASP A N 1
ATOM 683 C CA . ASP A 1 90 ? -0.364 -14.288 -29.227 1.00 98.38 90 ASP A CA 1
ATOM 684 C C . ASP A 1 90 ? 0.393 -15.090 -30.288 1.00 98.38 90 ASP A C 1
ATOM 686 O O . ASP A 1 90 ? 0.091 -16.264 -30.514 1.00 98.38 90 ASP A O 1
ATOM 690 N N . LEU A 1 91 ? 1.353 -14.450 -30.954 1.00 98.00 91 LEU A N 1
ATOM 691 C CA . LEU A 1 91 ? 2.283 -15.119 -31.855 1.00 98.00 91 LEU A CA 1
ATOM 692 C C . LEU A 1 91 ? 3.708 -14.989 -31.321 1.00 98.00 91 LEU A C 1
ATOM 694 O O . LEU A 1 91 ? 4.389 -13.974 -31.509 1.00 98.00 91 LEU A O 1
ATOM 698 N N . HIS A 1 92 ? 4.179 -16.074 -30.724 1.00 96.75 92 HIS A N 1
ATOM 699 C CA . HIS A 1 92 ? 5.542 -16.215 -30.253 1.00 96.75 92 HIS A CA 1
ATOM 700 C C . HIS A 1 92 ? 6.459 -16.592 -31.421 1.00 96.75 92 HIS A C 1
ATOM 702 O O . HIS A 1 92 ? 6.433 -17.733 -31.874 1.00 96.75 92 HIS A O 1
ATOM 708 N N . ALA A 1 93 ? 7.236 -15.647 -31.959 1.00 95.88 93 ALA A N 1
ATOM 709 C CA . ALA A 1 93 ? 8.015 -15.881 -33.180 1.00 95.88 93 ALA A CA 1
ATOM 710 C C . ALA A 1 93 ? 9.332 -15.090 -33.232 1.00 95.88 93 ALA A C 1
ATOM 712 O O . ALA A 1 93 ? 9.391 -13.940 -32.807 1.00 95.88 93 ALA A O 1
ATOM 713 N N . GLU A 1 94 ? 10.371 -15.671 -33.834 1.00 94.44 94 GLU A N 1
ATOM 714 C CA . GLU A 1 94 ? 11.673 -15.005 -34.022 1.00 94.44 94 GLU A CA 1
ATOM 715 C C . GLU A 1 94 ? 11.611 -13.881 -35.063 1.00 94.44 94 GLU A C 1
ATOM 717 O O . GLU A 1 94 ? 12.169 -12.804 -34.866 1.00 94.44 94 GLU A O 1
ATOM 722 N N . THR A 1 95 ? 10.921 -14.099 -36.186 1.00 95.50 95 THR A N 1
ATOM 723 C CA . THR A 1 95 ? 10.999 -13.161 -37.314 1.00 95.50 95 THR A CA 1
ATOM 724 C C . THR A 1 95 ? 9.840 -12.176 -37.359 1.00 95.50 95 THR A C 1
ATOM 726 O O . THR A 1 95 ? 8.670 -12.552 -37.420 1.00 95.50 95 THR A O 1
ATOM 729 N N . THR A 1 96 ? 10.167 -10.886 -37.443 1.00 96.38 96 THR A N 1
ATOM 730 C CA . THR A 1 96 ? 9.187 -9.807 -37.639 1.00 96.38 96 THR A CA 1
ATOM 731 C C . THR A 1 96 ? 8.349 -10.012 -38.903 1.00 96.38 96 THR A C 1
ATOM 733 O O . THR A 1 96 ? 7.148 -9.763 -38.891 1.00 96.38 96 THR A O 1
ATOM 736 N N . ALA A 1 97 ? 8.950 -10.510 -39.989 1.00 97.19 97 ALA A N 1
ATOM 737 C CA . ALA A 1 97 ? 8.248 -10.733 -41.254 1.00 97.19 97 ALA A CA 1
ATOM 738 C C . ALA A 1 97 ? 7.103 -11.754 -41.123 1.00 97.19 97 ALA A C 1
ATOM 740 O O . ALA A 1 97 ? 6.021 -11.529 -41.664 1.00 97.19 97 ALA A O 1
ATOM 741 N N . GLU A 1 98 ? 7.312 -12.844 -40.377 1.00 97.06 98 GLU A N 1
ATOM 742 C CA . GLU A 1 98 ? 6.272 -13.844 -40.116 1.00 97.06 98 GLU A CA 1
ATOM 743 C C . GLU A 1 98 ? 5.132 -13.256 -39.276 1.00 97.06 98 GLU A C 1
ATOM 745 O O . GLU A 1 98 ? 3.960 -13.454 -39.603 1.00 97.06 98 GLU A O 1
ATOM 750 N N . LYS A 1 99 ? 5.462 -12.447 -38.262 1.00 98.06 99 LYS A N 1
ATOM 751 C CA . LYS A 1 99 ? 4.464 -11.744 -37.445 1.00 98.06 99 LYS A CA 1
ATOM 752 C C . LYS A 1 99 ? 3.629 -10.765 -38.264 1.00 98.06 99 LYS A C 1
ATOM 754 O O . LYS A 1 99 ? 2.403 -10.783 -38.179 1.00 98.06 99 LYS A O 1
ATOM 759 N N . MET A 1 100 ? 4.272 -9.983 -39.131 1.00 98.31 100 MET A N 1
ATOM 760 C CA . MET A 1 100 ? 3.584 -9.058 -40.033 1.00 98.31 100 MET A CA 1
ATOM 761 C C . MET A 1 100 ? 2.668 -9.794 -41.013 1.00 98.31 100 MET A C 1
ATOM 763 O O . MET A 1 100 ? 1.537 -9.363 -41.235 1.00 98.31 100 MET A O 1
ATOM 767 N N . ALA A 1 101 ? 3.133 -10.908 -41.586 1.00 98.50 101 ALA A N 1
ATOM 768 C CA . ALA A 1 101 ? 2.330 -11.734 -42.481 1.00 98.50 101 ALA A CA 1
ATOM 769 C C . ALA A 1 101 ? 1.101 -12.313 -41.764 1.00 98.50 101 ALA A C 1
ATOM 771 O O . ALA A 1 101 ? -0.001 -12.255 -42.309 1.00 98.50 101 ALA A O 1
ATOM 772 N N . MET A 1 102 ? 1.259 -12.798 -40.527 1.00 98.69 102 MET A N 1
ATOM 773 C CA . MET A 1 102 ? 0.133 -13.241 -39.702 1.00 98.69 102 MET A CA 1
ATOM 774 C C . MET A 1 102 ? -0.837 -12.091 -39.408 1.00 98.69 102 MET A C 1
ATOM 776 O O . MET A 1 102 ? -2.046 -12.282 -39.483 1.00 98.69 102 MET A O 1
ATOM 780 N N . GLY A 1 103 ? -0.334 -10.881 -39.147 1.00 98.44 103 GLY A N 1
ATOM 781 C CA . GLY A 1 103 ? -1.174 -9.696 -38.945 1.00 98.44 103 GLY A CA 1
ATOM 782 C C . GLY A 1 103 ? -2.116 -9.460 -40.119 1.00 98.44 103 GLY A C 1
ATOM 783 O O . GLY A 1 103 ? -3.322 -9.321 -39.929 1.00 98.44 103 GLY A O 1
ATOM 784 N N . TRP A 1 104 ? -1.588 -9.509 -41.341 1.00 98.62 104 TRP A N 1
ATOM 785 C CA . TRP A 1 104 ? -2.399 -9.394 -42.554 1.00 98.62 104 TRP A CA 1
ATOM 786 C C . TRP A 1 104 ? -3.336 -10.585 -42.776 1.00 98.62 104 TRP A C 1
ATOM 788 O O . TRP A 1 104 ? -4.461 -10.392 -43.234 1.00 98.62 104 TRP A O 1
ATOM 798 N N . HIS A 1 105 ? -2.904 -11.801 -42.434 1.00 98.69 105 HIS A N 1
ATOM 799 C CA . HIS A 1 105 ? -3.730 -13.013 -42.522 1.00 98.69 105 HIS A CA 1
ATOM 800 C C . HIS A 1 105 ? -4.944 -12.978 -41.583 1.00 98.69 105 HIS A C 1
ATOM 802 O O . HIS A 1 105 ? -5.996 -13.546 -41.891 1.00 98.69 105 HIS A O 1
ATOM 808 N N . LEU A 1 106 ? -4.800 -12.300 -40.442 1.00 98.56 106 LEU A N 1
ATOM 809 C CA . LEU A 1 106 ? -5.808 -12.210 -39.389 1.00 98.56 106 LEU A CA 1
ATOM 810 C C . LEU A 1 106 ? -6.627 -10.917 -39.405 1.00 98.56 106 LEU A C 1
ATOM 812 O O . LEU A 1 106 ? -7.570 -10.809 -38.619 1.00 98.56 106 LEU A O 1
ATOM 816 N N . ASP A 1 107 ? -6.318 -9.967 -40.290 1.00 98.69 107 ASP A N 1
ATOM 817 C CA . ASP A 1 107 ? -6.998 -8.672 -40.324 1.00 98.69 107 ASP A CA 1
ATOM 818 C C . ASP A 1 107 ? -8.513 -8.824 -40.559 1.00 98.69 107 ASP A C 1
ATOM 820 O O . ASP A 1 107 ? -8.972 -9.339 -41.586 1.00 98.69 107 ASP A O 1
ATOM 824 N N . GLY A 1 108 ? -9.299 -8.379 -39.578 1.00 97.75 108 GLY A N 1
ATOM 825 C CA . GLY A 1 108 ? -10.757 -8.497 -39.515 1.00 97.75 108 GLY A CA 1
ATOM 826 C C . GLY A 1 108 ? -11.281 -9.856 -39.042 1.00 97.75 108 GLY A C 1
ATOM 827 O O . GLY A 1 108 ? -12.495 -10.039 -38.968 1.00 97.75 108 GLY A O 1
ATOM 828 N N . ARG A 1 109 ? -10.394 -10.808 -38.733 1.00 98.06 109 ARG A N 1
ATOM 829 C CA . ARG A 1 109 ? -10.727 -12.162 -38.250 1.00 98.06 109 ARG A CA 1
ATOM 830 C C . ARG A 1 109 ? -10.409 -12.357 -36.767 1.00 98.06 109 ARG A C 1
ATOM 832 O O . ARG A 1 109 ? -10.985 -13.240 -36.141 1.00 98.06 109 ARG A O 1
ATOM 839 N N . ALA A 1 110 ? -9.519 -11.533 -36.219 1.00 98.50 110 ALA A N 1
ATOM 840 C CA . ALA A 1 110 ? -9.213 -11.452 -34.794 1.00 98.50 110 ALA A CA 1
ATOM 841 C C . ALA A 1 110 ? -9.278 -9.996 -34.312 1.00 98.50 110 ALA A C 1
ATOM 843 O O . ALA A 1 110 ? -9.085 -9.062 -35.091 1.00 98.50 110 ALA A O 1
ATOM 844 N N . SER A 1 111 ? -9.509 -9.788 -33.020 1.00 98.75 111 SER A N 1
ATOM 845 C CA . SER A 1 111 ? -9.511 -8.451 -32.418 1.00 98.75 111 SER A CA 1
ATOM 846 C C . SER A 1 111 ? -8.100 -7.892 -32.285 1.00 98.75 111 SER A C 1
ATOM 848 O O . SER A 1 111 ? -7.878 -6.709 -32.538 1.00 98.75 111 SER A O 1
ATOM 850 N N . ALA A 1 112 ? -7.140 -8.739 -31.908 1.00 98.75 112 ALA A N 1
ATOM 851 C CA . ALA A 1 112 ? -5.742 -8.353 -31.788 1.00 98.75 112 ALA A CA 1
ATOM 852 C C . ALA A 1 112 ? -4.794 -9.507 -32.132 1.00 98.75 112 ALA A C 1
ATOM 854 O O . ALA A 1 112 ? -5.059 -10.650 -31.763 1.00 98.75 112 ALA A O 1
ATOM 855 N N . LEU A 1 113 ? -3.674 -9.179 -32.772 1.00 98.62 113 LEU A N 1
ATOM 856 C CA . LEU A 1 113 ? -2.490 -10.020 -32.895 1.00 98.62 113 LEU A CA 1
ATOM 857 C C . LEU A 1 113 ? -1.317 -9.324 -32.203 1.00 98.62 113 LEU A C 1
ATOM 859 O O . LEU A 1 113 ? -0.858 -8.271 -32.650 1.00 98.62 113 LEU A O 1
ATOM 863 N N . ILE A 1 114 ? -0.828 -9.927 -31.127 1.00 98.50 114 ILE A N 1
ATOM 864 C CA . ILE A 1 114 ? 0.291 -9.423 -30.340 1.00 98.50 114 ILE A CA 1
ATOM 865 C C . ILE A 1 114 ? 1.468 -10.375 -30.521 1.00 98.50 114 ILE A C 1
ATOM 867 O O . ILE A 1 114 ? 1.386 -11.544 -30.157 1.00 98.50 114 ILE A O 1
ATOM 871 N N . GLY A 1 115 ? 2.561 -9.892 -31.105 1.00 98.06 115 GLY A N 1
ATOM 872 C CA . GLY A 1 115 ? 3.781 -10.682 -31.198 1.00 98.06 115 GLY A CA 1
ATOM 873 C C . GLY A 1 115 ? 4.552 -10.745 -29.875 1.00 98.06 115 GLY A C 1
ATOM 874 O O . GLY A 1 115 ? 4.528 -9.798 -29.085 1.00 98.06 115 GLY A O 1
ATOM 875 N N . THR A 1 116 ? 5.279 -11.840 -29.657 1.00 96.12 116 THR A N 1
ATOM 876 C CA . THR A 1 116 ? 6.225 -12.030 -28.539 1.00 96.12 116 THR A CA 1
ATOM 877 C C . THR A 1 116 ? 7.502 -12.748 -29.021 1.00 96.12 116 THR A C 1
ATOM 879 O O . THR A 1 116 ? 7.617 -13.022 -30.218 1.00 96.12 116 THR A O 1
ATOM 882 N N . HIS A 1 117 ? 8.440 -13.066 -28.109 1.00 94.44 117 HIS A N 1
ATOM 883 C CA . HIS A 1 117 ? 9.740 -13.760 -28.300 1.00 94.44 117 HIS A CA 1
ATOM 884 C C . HIS A 1 117 ? 10.977 -12.861 -28.438 1.00 94.44 117 HIS A C 1
ATOM 886 O O . HIS A 1 117 ? 12.008 -13.187 -27.857 1.00 94.44 117 HIS A O 1
ATOM 892 N N . THR A 1 118 ? 10.909 -11.711 -29.117 1.00 93.44 118 THR A N 1
ATOM 893 C CA . THR A 1 118 ? 12.129 -10.914 -29.378 1.00 93.44 118 THR A CA 1
ATOM 894 C C . THR A 1 118 ? 12.498 -9.971 -28.231 1.00 93.44 118 THR A C 1
ATOM 896 O O . THR A 1 118 ? 13.565 -9.360 -28.251 1.00 93.44 118 THR A O 1
ATOM 899 N N . HIS A 1 119 ? 11.631 -9.854 -27.217 1.00 92.69 119 HIS A N 1
ATOM 900 C CA . HIS A 1 119 ? 11.841 -9.151 -25.939 1.00 92.69 119 HIS A CA 1
ATOM 901 C C . HIS A 1 119 ? 12.021 -7.625 -26.031 1.00 92.69 119 HIS A C 1
ATOM 903 O O . HIS A 1 119 ? 11.953 -6.941 -25.010 1.00 92.69 119 HIS A O 1
ATOM 909 N N . VAL A 1 120 ? 12.189 -7.069 -27.227 1.00 93.06 120 VAL A N 1
ATOM 910 C CA . VAL A 1 120 ? 12.251 -5.628 -27.484 1.00 93.06 120 VAL A CA 1
ATOM 911 C C . VAL A 1 120 ? 10.891 -5.156 -27.978 1.00 93.06 120 VAL A C 1
ATOM 913 O O . VAL A 1 120 ? 10.458 -5.582 -29.044 1.00 93.06 120 VAL A O 1
ATOM 916 N N . GLN A 1 121 ? 10.236 -4.264 -27.230 1.00 95.94 121 GLN A N 1
ATOM 917 C CA . GLN A 1 121 ? 8.942 -3.718 -27.635 1.00 95.94 121 GLN A CA 1
ATOM 918 C C . GLN A 1 121 ? 9.094 -2.912 -28.932 1.00 95.94 121 GLN A C 1
ATOM 920 O O . GLN A 1 121 ? 9.846 -1.934 -28.984 1.00 95.94 121 GLN A O 1
ATOM 925 N N . THR A 1 122 ? 8.389 -3.313 -29.986 1.00 96.88 122 THR A N 1
ATOM 926 C CA . THR A 1 122 ? 8.466 -2.635 -31.286 1.00 96.88 122 THR A CA 1
ATOM 927 C C . THR A 1 122 ? 7.612 -1.368 -31.299 1.00 96.88 122 THR A C 1
ATOM 929 O O . THR A 1 122 ? 6.715 -1.207 -30.481 1.00 96.88 122 THR A O 1
ATOM 932 N N . ALA A 1 123 ? 7.903 -0.430 -32.204 1.00 96.69 123 ALA A N 1
ATOM 933 C CA . ALA A 1 123 ? 7.167 0.833 -32.360 1.00 96.69 123 ALA A CA 1
ATOM 934 C C . ALA A 1 123 ? 6.289 0.833 -33.623 1.00 96.69 123 ALA A C 1
ATOM 936 O O . ALA A 1 123 ? 6.326 1.769 -34.420 1.00 96.69 123 ALA A O 1
ATOM 937 N N . ASP A 1 124 ? 5.580 -0.269 -33.850 1.00 97.75 124 ASP A N 1
ATOM 938 C CA . ASP A 1 124 ? 4.759 -0.514 -35.037 1.00 97.75 124 ASP A CA 1
ATOM 939 C C . ASP A 1 124 ? 3.305 -0.862 -34.687 1.00 97.75 124 ASP A C 1
ATOM 941 O O . ASP A 1 124 ? 2.582 -1.445 -35.503 1.00 97.75 124 ASP A O 1
ATOM 945 N N . GLU A 1 125 ? 2.870 -0.497 -33.478 1.00 98.00 125 GLU A N 1
ATOM 946 C CA . GLU A 1 125 ? 1.509 -0.714 -33.031 1.00 98.00 125 GLU A CA 1
ATOM 947 C C . GLU A 1 125 ? 0.513 0.056 -33.900 1.00 98.00 125 GLU A C 1
ATOM 949 O O . GLU A 1 125 ? 0.641 1.259 -34.134 1.00 98.00 125 GLU A O 1
ATOM 954 N N . ARG A 1 126 ? -0.503 -0.642 -34.401 1.00 98.44 126 ARG A N 1
ATOM 955 C CA . ARG A 1 126 ? -1.539 -0.044 -35.248 1.00 98.44 126 ARG A CA 1
ATOM 956 C C . ARG A 1 126 ? -2.803 -0.882 -35.258 1.00 98.44 126 ARG A C 1
ATOM 958 O O . ARG A 1 126 ? -2.771 -2.075 -34.978 1.00 98.44 126 ARG A O 1
ATOM 965 N N . VAL A 1 127 ? -3.911 -0.266 -35.645 1.00 98.75 127 VAL A N 1
ATOM 966 C CA . VAL A 1 127 ? -5.112 -0.998 -36.058 1.00 98.75 127 VAL A CA 1
ATOM 967 C C . VAL A 1 127 ? -5.046 -1.181 -37.571 1.00 98.75 127 VAL A C 1
ATOM 969 O O . VAL A 1 127 ? -4.878 -0.212 -38.312 1.00 98.75 127 VAL A O 1
ATOM 972 N N . LEU A 1 128 ? -5.118 -2.427 -38.025 1.00 98.62 128 LEU A N 1
ATOM 973 C CA . LEU A 1 128 ? -5.131 -2.786 -39.439 1.00 98.62 128 LEU A CA 1
ATOM 974 C C . LEU A 1 128 ? -6.484 -2.420 -40.090 1.00 98.62 128 LEU A C 1
ATOM 976 O O . LEU A 1 128 ? -7.474 -2.229 -39.377 1.00 98.62 128 LEU A O 1
ATOM 980 N N . PRO A 1 129 ? -6.554 -2.290 -41.431 1.00 98.50 129 PRO A N 1
ATOM 981 C CA . PRO A 1 129 ? -7.719 -1.732 -42.123 1.00 98.50 129 PRO A CA 1
ATOM 982 C C . PRO A 1 129 ? -9.067 -2.395 -41.814 1.00 98.50 129 PRO A C 1
ATOM 984 O O . PRO A 1 129 ? -10.093 -1.718 -41.874 1.00 98.50 129 PRO A O 1
ATOM 987 N N . LYS A 1 130 ? -9.096 -3.695 -41.488 1.00 98.44 130 LYS A N 1
ATOM 988 C CA . LYS A 1 130 ? -10.336 -4.418 -41.156 1.00 98.44 130 LYS A CA 1
ATOM 989 C C . LYS A 1 130 ? -10.600 -4.527 -39.650 1.00 98.44 130 LYS A C 1
ATOM 991 O O . LYS A 1 130 ? -11.569 -5.177 -39.253 1.00 98.44 130 LYS A O 1
ATOM 996 N N . GLY A 1 131 ? -9.817 -3.835 -38.823 1.00 98.06 131 GLY A N 1
ATOM 997 C CA . GLY A 1 131 ? -10.083 -3.657 -37.396 1.00 98.06 131 GLY A CA 1
ATOM 998 C C . GLY A 1 131 ? -9.333 -4.614 -36.473 1.00 98.06 131 GLY A C 1
ATOM 999 O O . GLY A 1 131 ? -9.785 -4.820 -35.351 1.00 98.06 131 GLY A O 1
ATOM 1000 N N . THR A 1 132 ? -8.214 -5.202 -36.899 1.00 98.81 132 THR A N 1
ATOM 1001 C CA . THR A 1 132 ? -7.346 -5.988 -36.005 1.00 98.81 132 THR A CA 1
ATOM 1002 C C . THR A 1 132 ? -6.230 -5.118 -35.438 1.00 98.81 132 THR A C 1
ATOM 1004 O O . THR A 1 132 ? -5.459 -4.525 -36.190 1.00 98.81 132 THR A O 1
ATOM 1007 N N . ALA A 1 133 ? -6.112 -5.036 -34.113 1.00 98.81 133 ALA A N 1
ATOM 1008 C CA . ALA A 1 133 ? -4.955 -4.415 -33.474 1.00 98.81 133 ALA A CA 1
ATOM 1009 C C . ALA A 1 133 ? -3.703 -5.280 -33.667 1.00 98.81 133 ALA A C 1
ATOM 1011 O O . ALA A 1 133 ? -3.767 -6.500 -33.558 1.00 98.81 133 ALA A O 1
ATOM 1012 N N . TYR A 1 134 ? -2.565 -4.658 -33.940 1.00 98.75 134 TYR A N 1
ATOM 1013 C CA . TYR A 1 134 ? -1.331 -5.347 -34.293 1.00 98.75 134 TYR A CA 1
ATOM 1014 C C . TYR A 1 134 ? -0.124 -4.683 -33.637 1.00 98.75 134 TYR A C 1
ATOM 1016 O O . TYR A 1 134 ? -0.058 -3.457 -33.618 1.00 98.75 134 TYR A O 1
ATOM 1024 N N . ILE A 1 135 ? 0.836 -5.487 -33.174 1.00 98.69 135 ILE A N 1
ATOM 1025 C CA . ILE A 1 135 ? 2.212 -5.082 -32.841 1.00 98.69 135 ILE A CA 1
ATOM 1026 C C . ILE A 1 135 ? 3.159 -6.267 -33.090 1.00 98.69 135 ILE A C 1
ATOM 1028 O O . ILE A 1 135 ? 2.797 -7.414 -32.809 1.00 98.69 135 ILE A O 1
ATOM 1032 N N . SER A 1 136 ? 4.370 -6.012 -33.595 1.00 98.31 136 SER A N 1
ATOM 1033 C CA . SER A 1 136 ? 5.343 -7.086 -33.849 1.00 98.31 136 SER A CA 1
ATOM 1034 C C . SER A 1 136 ? 5.957 -7.676 -32.578 1.00 98.31 136 SER A C 1
ATOM 1036 O O . SER A 1 136 ? 6.261 -8.863 -32.547 1.00 98.31 136 SER A O 1
ATOM 1038 N N . ASP A 1 137 ? 6.172 -6.910 -31.517 1.00 97.81 137 ASP A N 1
ATOM 1039 C CA . ASP A 1 137 ? 6.549 -7.488 -30.229 1.00 97.81 137 ASP A CA 1
ATOM 1040 C C . ASP A 1 137 ? 6.068 -6.610 -29.077 1.00 97.81 137 ASP A C 1
ATOM 1042 O O . ASP A 1 137 ? 6.320 -5.403 -29.051 1.00 97.81 137 ASP A O 1
ATOM 1046 N N . ALA A 1 138 ? 5.377 -7.218 -28.114 1.00 96.94 138 ALA A N 1
ATOM 1047 C CA . ALA A 1 138 ? 4.931 -6.530 -26.908 1.00 96.94 138 ALA A CA 1
ATOM 1048 C C . ALA A 1 138 ? 6.094 -6.099 -26.002 1.00 96.94 138 ALA A C 1
ATOM 1050 O O . ALA A 1 138 ? 5.896 -5.218 -25.166 1.00 96.94 138 ALA A O 1
ATOM 1051 N N . GLY A 1 139 ? 7.285 -6.679 -26.178 1.00 94.75 139 GLY A N 1
ATOM 1052 C CA . GLY A 1 139 ? 8.447 -6.502 -25.320 1.00 94.75 139 GLY A CA 1
ATOM 1053 C C . GLY A 1 139 ? 8.414 -7.394 -24.084 1.00 94.75 139 GLY A C 1
ATOM 1054 O O . GLY A 1 139 ? 7.390 -7.962 -23.707 1.00 94.75 139 GLY A O 1
ATOM 1055 N N . MET A 1 140 ? 9.561 -7.514 -23.418 1.00 92.50 140 MET A N 1
ATOM 1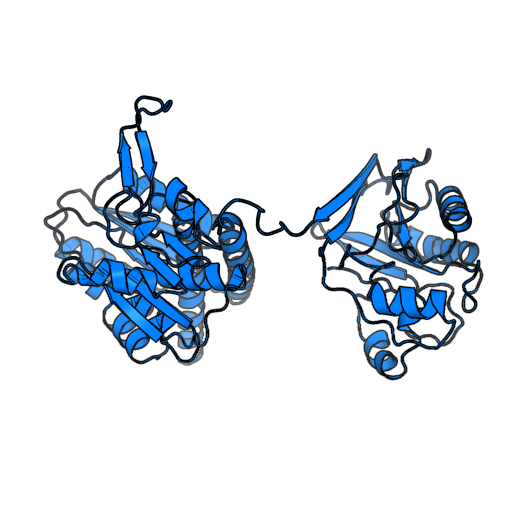056 C CA . MET A 1 140 ? 9.656 -8.259 -22.164 1.00 92.50 140 MET A CA 1
ATOM 1057 C C . MET A 1 140 ? 9.242 -7.410 -20.962 1.00 92.50 140 MET A C 1
ATOM 1059 O O . MET A 1 140 ? 9.563 -6.226 -20.891 1.00 92.50 140 MET A O 1
ATOM 1063 N N . THR A 1 141 ? 8.624 -8.035 -19.963 1.00 91.88 141 THR A N 1
ATOM 1064 C CA . THR A 1 141 ? 8.569 -7.483 -18.604 1.00 91.88 141 THR A CA 1
ATOM 1065 C C . THR A 1 141 ? 9.702 -8.102 -17.786 1.00 91.88 141 THR A C 1
ATOM 1067 O O . THR A 1 141 ? 9.745 -9.319 -17.612 1.00 91.88 141 THR A O 1
ATOM 1070 N N . GLY A 1 142 ? 10.649 -7.287 -17.321 1.00 89.94 142 GLY A N 1
ATOM 1071 C CA . GLY A 1 142 ? 11.858 -7.742 -16.629 1.00 89.94 142 GLY A CA 1
ATOM 1072 C C . GLY A 1 142 ? 12.993 -6.719 -16.691 1.00 89.94 142 GLY A C 1
ATOM 1073 O O . GLY A 1 142 ? 12.755 -5.547 -16.976 1.00 89.94 142 GLY A O 1
ATOM 1074 N N . GLY A 1 143 ? 14.223 -7.145 -16.393 1.00 87.56 143 GLY A N 1
ATOM 1075 C CA . GLY A 1 143 ? 15.376 -6.244 -16.370 1.00 87.56 143 GLY A CA 1
ATOM 1076 C C . GLY A 1 143 ? 15.764 -5.744 -17.764 1.00 87.56 143 GLY A C 1
ATOM 1077 O O . GLY A 1 143 ? 16.191 -6.542 -18.598 1.00 87.56 143 GLY A O 1
ATOM 1078 N N . PHE A 1 144 ? 15.642 -4.439 -18.011 1.00 88.06 144 PHE A N 1
ATOM 1079 C CA . PHE A 1 144 ? 16.015 -3.789 -19.275 1.00 88.06 144 PHE A CA 1
ATOM 1080 C C . PHE A 1 144 ? 17.512 -3.580 -19.433 1.00 88.06 144 PHE A C 1
ATOM 1082 O O . PHE A 1 144 ? 18.007 -3.510 -20.556 1.00 88.06 144 PHE A O 1
ATOM 1089 N N . ASP A 1 145 ? 18.248 -3.516 -18.325 1.00 86.88 145 ASP A N 1
ATOM 1090 C CA . ASP A 1 145 ? 19.703 -3.435 -18.356 1.00 86.88 145 ASP A CA 1
ATOM 1091 C C . ASP A 1 145 ? 20.297 -4.836 -18.601 1.00 86.88 145 ASP A C 1
ATOM 1093 O O . ASP A 1 145 ? 20.891 -5.473 -17.724 1.00 86.88 145 ASP A O 1
ATOM 1097 N N . SER A 1 146 ? 20.025 -5.386 -19.785 1.00 91.56 146 SER A N 1
ATOM 1098 C CA . SER A 1 146 ? 20.214 -6.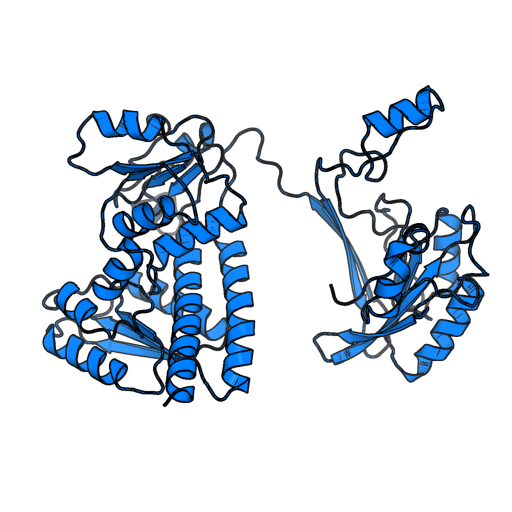800 -20.116 1.00 91.56 146 SER A CA 1
ATOM 1099 C C . SER A 1 146 ? 20.452 -7.025 -21.613 1.00 91.56 146 SER A C 1
ATOM 1101 O O . SER A 1 146 ? 20.345 -6.111 -22.427 1.00 91.56 146 SER A O 1
ATOM 1103 N N . VAL A 1 147 ? 20.793 -8.262 -21.984 1.00 92.44 147 VAL A N 1
ATOM 1104 C CA . VAL A 1 147 ? 20.728 -8.744 -23.371 1.00 92.44 147 VAL A CA 1
ATOM 1105 C C . VAL A 1 147 ? 19.479 -9.605 -23.472 1.00 92.44 147 VAL A C 1
ATOM 1107 O O . VAL A 1 147 ? 19.489 -10.737 -22.991 1.00 92.44 147 VAL A O 1
ATOM 1110 N N . ILE A 1 148 ? 18.393 -9.046 -24.019 1.00 90.00 148 ILE A N 1
ATOM 1111 C CA . ILE A 1 148 ? 17.067 -9.691 -24.131 1.00 90.00 148 ILE A CA 1
ATOM 1112 C C . ILE A 1 148 ? 16.615 -10.373 -22.824 1.00 90.00 148 ILE A C 1
ATOM 1114 O O . ILE A 1 148 ? 16.093 -11.485 -22.813 1.00 90.00 148 ILE A O 1
ATOM 1118 N N . GLY A 1 149 ? 16.851 -9.721 -21.686 1.00 88.56 149 GLY A N 1
ATOM 1119 C CA . GLY A 1 149 ? 16.476 -10.211 -20.359 1.00 88.56 149 GLY A CA 1
ATOM 1120 C C . GLY A 1 149 ? 17.519 -11.065 -19.650 1.00 88.56 149 GLY A C 1
ATOM 1121 O O . GLY A 1 149 ? 17.325 -11.399 -18.482 1.00 88.56 149 GLY A O 1
ATOM 1122 N N . MET A 1 150 ? 18.635 -11.387 -20.303 1.00 90.94 150 MET A N 1
ATOM 1123 C CA . MET A 1 150 ? 19.740 -12.152 -19.723 1.00 90.94 150 MET A CA 1
ATOM 1124 C C . MET A 1 150 ? 20.889 -11.246 -19.268 1.00 90.94 150 MET A C 1
ATOM 1126 O O . MET A 1 150 ? 21.089 -10.148 -19.794 1.00 90.94 150 MET A O 1
ATOM 1130 N N . ASP A 1 151 ? 21.666 -11.711 -18.288 1.00 88.75 151 ASP A N 1
ATOM 1131 C CA . ASP A 1 151 ? 22.853 -11.014 -17.789 1.00 88.75 151 ASP A CA 1
ATOM 1132 C C . ASP A 1 151 ? 23.825 -10.646 -18.925 1.00 88.75 151 ASP A C 1
ATOM 1134 O O . ASP A 1 151 ? 24.234 -11.490 -19.732 1.00 88.75 151 ASP A O 1
ATOM 1138 N N . ARG A 1 152 ? 24.226 -9.367 -18.962 1.00 92.88 152 ARG A N 1
ATOM 1139 C CA . ARG A 1 152 ? 25.064 -8.819 -20.037 1.00 92.88 152 ARG A CA 1
ATOM 1140 C C . ARG A 1 152 ? 26.437 -9.470 -20.090 1.00 92.88 152 ARG A C 1
ATOM 1142 O O . ARG A 1 152 ? 26.941 -9.708 -21.181 1.00 92.88 152 ARG A O 1
ATOM 1149 N N . LYS A 1 153 ? 27.059 -9.750 -18.940 1.00 89.94 153 LYS A N 1
ATOM 1150 C CA . LYS A 1 153 ? 28.425 -10.294 -18.901 1.00 89.94 153 LYS A CA 1
ATOM 1151 C C . LYS A 1 153 ? 28.442 -11.726 -19.412 1.00 89.94 153 LYS A C 1
ATOM 1153 O O . LYS A 1 153 ? 29.299 -12.066 -20.222 1.00 89.94 153 LYS A O 1
ATOM 1158 N N . ALA A 1 154 ? 27.480 -12.538 -18.980 1.00 87.25 154 ALA A N 1
ATOM 1159 C CA . ALA A 1 154 ? 27.332 -13.911 -19.435 1.00 87.25 154 ALA A CA 1
ATOM 1160 C C . ALA A 1 154 ? 27.052 -13.980 -20.945 1.00 87.25 154 ALA A C 1
ATOM 1162 O O . ALA A 1 154 ? 27.689 -14.762 -21.655 1.00 87.25 154 ALA A O 1
ATOM 1163 N N . ALA A 1 155 ? 26.150 -13.127 -21.444 1.00 90.75 155 ALA A N 1
ATOM 1164 C CA . ALA A 1 155 ? 25.851 -13.035 -22.869 1.00 90.75 155 ALA A CA 1
ATOM 1165 C C . ALA A 1 155 ? 27.076 -12.587 -23.685 1.00 90.75 155 ALA A C 1
ATOM 1167 O O . ALA A 1 155 ? 27.449 -13.257 -24.647 1.00 90.75 155 ALA A O 1
ATOM 1168 N N . LEU A 1 156 ? 27.749 -11.505 -23.271 1.00 93.19 156 LEU A N 1
ATOM 1169 C CA . LEU A 1 156 ? 28.950 -10.992 -23.940 1.00 93.19 156 LEU A CA 1
ATOM 1170 C C . LEU A 1 156 ? 30.079 -12.021 -23.960 1.00 93.19 156 LEU A C 1
ATOM 1172 O O . LEU A 1 156 ? 30.695 -12.215 -25.003 1.00 93.19 156 LEU A O 1
ATOM 1176 N N . HIS A 1 157 ? 30.330 -12.711 -22.844 1.00 92.00 157 HIS A N 1
ATOM 1177 C CA . HIS A 1 157 ? 31.340 -13.763 -22.795 1.00 92.00 157 HIS A CA 1
ATOM 1178 C C . HIS A 1 157 ? 31.058 -14.837 -23.847 1.00 92.00 157 HIS A C 1
ATOM 1180 O O . HIS A 1 157 ? 31.935 -15.141 -24.649 1.00 92.00 157 HIS A O 1
ATOM 1186 N N . ARG A 1 158 ? 29.818 -15.341 -23.902 1.00 91.94 158 ARG A N 1
ATOM 1187 C CA . ARG A 1 158 ? 29.412 -16.351 -24.885 1.00 91.94 158 ARG A CA 1
ATOM 1188 C C . ARG A 1 158 ? 29.607 -15.874 -26.326 1.00 91.94 158 ARG A C 1
ATOM 1190 O O . ARG A 1 158 ? 30.085 -16.651 -27.143 1.00 91.94 158 ARG A O 1
ATOM 1197 N N . PHE A 1 159 ? 29.263 -14.627 -26.651 1.00 93.00 159 PHE A N 1
ATOM 1198 C CA . PHE A 1 159 ? 29.453 -14.098 -28.009 1.00 93.00 159 PHE A CA 1
ATOM 1199 C C . PHE A 1 159 ? 30.925 -13.875 -28.374 1.00 93.00 159 PHE A C 1
ATOM 1201 O O . PHE A 1 159 ? 31.295 -14.067 -29.528 1.00 93.00 159 PHE A O 1
ATOM 1208 N N . LEU A 1 160 ? 31.767 -13.498 -27.410 1.00 95.69 160 LEU A N 1
ATOM 1209 C CA . LEU A 1 160 ? 33.190 -13.249 -27.646 1.00 95.69 160 LEU A CA 1
ATOM 1210 C C . LEU A 1 160 ? 34.016 -14.535 -27.736 1.00 95.69 160 LEU A C 1
ATOM 1212 O O . LEU A 1 160 ? 34.980 -14.585 -28.495 1.00 95.69 160 LEU A O 1
ATOM 1216 N N . THR A 1 161 ? 33.679 -15.556 -26.948 1.00 94.88 161 THR A N 1
ATOM 1217 C CA . THR A 1 161 ? 34.500 -16.772 -26.824 1.00 94.88 161 THR A CA 1
ATOM 1218 C C . THR A 1 161 ? 33.890 -17.991 -27.499 1.00 94.88 161 THR A C 1
ATOM 1220 O O . THR A 1 161 ? 34.585 -18.987 -27.680 1.00 94.88 161 THR A O 1
ATOM 1223 N N . LEU A 1 162 ? 32.594 -17.941 -27.832 1.00 91.81 162 LEU A N 1
ATOM 1224 C CA . LEU A 1 162 ? 31.776 -19.090 -28.239 1.00 91.81 162 LEU A CA 1
ATOM 1225 C C . LEU A 1 162 ? 31.724 -20.222 -27.196 1.00 91.81 162 LEU A C 1
ATOM 1227 O O . LEU A 1 162 ? 31.150 -21.278 -27.467 1.00 91.81 162 LEU A O 1
ATOM 1231 N N . LEU A 1 163 ? 32.271 -20.013 -25.992 1.00 89.44 163 LEU A N 1
ATOM 1232 C CA . LEU A 1 163 ? 32.226 -20.999 -24.922 1.00 89.44 163 LEU A CA 1
ATOM 1233 C C . LEU A 1 163 ? 30.828 -21.036 -24.284 1.00 89.44 163 LEU A C 1
ATOM 1235 O O . LEU A 1 163 ? 30.180 -19.991 -24.135 1.00 89.44 163 LEU A O 1
ATOM 1239 N N . PRO A 1 164 ? 30.345 -22.224 -23.873 1.00 85.69 164 PRO A N 1
ATOM 1240 C CA . PRO A 1 164 ? 29.084 -22.342 -23.160 1.00 85.69 164 PRO A CA 1
ATOM 1241 C C . PRO A 1 164 ? 29.123 -21.554 -21.850 1.00 85.69 164 PRO A C 1
ATOM 1243 O O . PRO A 1 164 ? 29.956 -21.800 -20.983 1.00 85.69 164 PRO A O 1
ATOM 1246 N N . GLN A 1 165 ? 28.166 -20.648 -21.684 1.00 83.75 165 GLN A N 1
ATOM 1247 C CA . GLN A 1 165 ? 27.958 -19.899 -20.452 1.00 83.75 165 GLN A CA 1
ATOM 1248 C C . GLN A 1 165 ? 26.496 -20.043 -20.047 1.00 83.75 165 GLN A C 1
ATOM 1250 O O . GLN A 1 165 ? 25.593 -19.886 -20.875 1.00 83.75 165 GLN A O 1
ATOM 1255 N N . ARG A 1 166 ? 26.248 -20.319 -18.765 1.00 86.00 166 ARG A N 1
ATOM 1256 C CA . ARG A 1 166 ? 24.885 -20.310 -18.231 1.00 86.00 166 ARG A CA 1
ATOM 1257 C C . ARG A 1 166 ? 24.361 -18.875 -18.239 1.00 86.00 166 ARG A C 1
ATOM 1259 O O . ARG A 1 166 ? 24.916 -18.015 -17.560 1.00 86.00 166 ARG A O 1
ATOM 1266 N N . LEU A 1 167 ? 23.291 -18.639 -18.990 1.00 84.25 167 LEU A N 1
ATOM 1267 C CA . LEU A 1 167 ? 22.571 -17.371 -18.972 1.00 84.25 167 LEU A CA 1
ATOM 1268 C C . LEU A 1 167 ? 21.634 -17.343 -17.762 1.00 84.25 167 LEU A C 1
ATOM 1270 O O . LEU A 1 167 ? 20.921 -18.312 -17.490 1.00 84.25 167 LEU A O 1
ATOM 1274 N N . THR A 1 168 ? 21.659 -16.239 -17.025 1.00 84.50 168 THR A N 1
ATOM 1275 C CA . THR A 1 168 ? 20.772 -15.982 -15.887 1.00 84.50 168 THR A CA 1
ATOM 1276 C C . THR A 1 168 ? 19.949 -14.725 -16.160 1.00 84.50 168 THR A C 1
ATOM 1278 O O . THR A 1 168 ? 20.493 -13.792 -16.755 1.00 84.50 168 THR A O 1
ATOM 1281 N N . PRO A 1 169 ? 18.678 -14.658 -15.724 1.00 86.44 169 PRO A N 1
ATOM 1282 C CA . PRO A 1 169 ? 17.872 -13.449 -15.872 1.00 86.44 169 PRO A CA 1
ATOM 1283 C C . PRO A 1 169 ? 18.516 -12.227 -15.201 1.00 86.44 169 PRO A C 1
ATOM 1285 O O . PRO A 1 169 ? 19.074 -12.344 -14.109 1.00 86.44 169 PRO A O 1
ATOM 1288 N N . SER A 1 170 ? 18.425 -11.060 -15.841 1.00 85.56 170 SER A N 1
ATOM 1289 C CA . SER A 1 170 ? 18.860 -9.782 -15.263 1.00 85.56 170 SER A CA 1
ATOM 1290 C C . SER A 1 170 ? 17.802 -9.214 -14.313 1.00 85.56 170 SER A C 1
ATOM 1292 O O . SER A 1 170 ? 16.601 -9.328 -14.558 1.00 85.56 170 SER A O 1
ATOM 1294 N N . THR A 1 171 ? 18.254 -8.551 -13.249 1.00 80.88 171 THR A N 1
ATOM 1295 C CA . THR A 1 171 ? 17.405 -7.833 -12.282 1.00 80.88 171 THR A CA 1
ATOM 1296 C C . THR A 1 171 ? 17.564 -6.310 -12.359 1.00 80.88 171 THR A C 1
ATOM 1298 O O . THR A 1 171 ? 16.958 -5.597 -11.563 1.00 80.88 171 THR A O 1
ATOM 1301 N N . GLY A 1 172 ? 18.411 -5.799 -13.260 1.00 80.31 172 GLY A N 1
ATOM 1302 C CA . GLY A 1 172 ? 18.681 -4.364 -13.404 1.00 80.31 172 GLY A CA 1
ATOM 1303 C C . GLY A 1 172 ? 17.652 -3.654 -14.283 1.00 80.31 172 GLY A C 1
ATOM 1304 O O . GLY A 1 172 ? 17.267 -4.190 -15.318 1.00 80.31 172 GLY A O 1
ATOM 1305 N N . ASP A 1 173 ? 17.243 -2.444 -13.883 1.00 81.06 173 ASP A N 1
ATOM 1306 C CA . ASP A 1 173 ? 16.233 -1.618 -14.569 1.00 81.06 173 ASP A CA 1
ATOM 1307 C C . ASP A 1 173 ? 14.945 -2.397 -14.906 1.00 81.06 173 ASP A C 1
ATOM 1309 O O . ASP A 1 173 ? 14.644 -2.646 -16.071 1.00 81.06 173 ASP A O 1
ATOM 1313 N N . PRO A 1 174 ? 14.206 -2.888 -13.900 1.00 86.31 174 PRO A N 1
ATOM 1314 C CA . PRO A 1 174 ? 12.987 -3.640 -14.151 1.00 86.31 174 PRO A CA 1
ATOM 1315 C C . PRO A 1 174 ? 11.928 -2.740 -14.797 1.00 86.31 174 PRO A C 1
ATOM 1317 O O . PRO A 1 174 ? 11.512 -1.728 -14.226 1.00 86.31 174 PRO A O 1
ATOM 1320 N N . ARG A 1 175 ? 11.468 -3.136 -15.986 1.00 89.56 175 ARG A N 1
ATOM 1321 C CA . ARG A 1 175 ? 10.380 -2.472 -16.709 1.00 89.56 175 ARG A CA 1
ATOM 1322 C C . ARG A 1 175 ? 9.236 -3.436 -16.960 1.00 89.56 175 ARG A C 1
ATOM 1324 O O . ARG A 1 175 ? 9.446 -4.629 -17.178 1.00 89.56 175 ARG A O 1
ATOM 1331 N N . LEU A 1 176 ? 8.026 -2.896 -16.945 1.00 92.56 176 LEU A N 1
ATOM 1332 C CA . LEU A 1 176 ? 6.831 -3.556 -17.440 1.00 92.56 176 LEU A CA 1
ATOM 1333 C C . LEU A 1 176 ? 6.572 -3.069 -18.856 1.00 92.56 176 LEU A C 1
ATOM 1335 O O . LEU A 1 176 ? 6.350 -1.877 -19.061 1.00 92.56 176 LEU A O 1
ATOM 1339 N N . ASN A 1 177 ? 6.551 -4.005 -19.798 1.00 95.06 177 ASN A N 1
ATOM 1340 C CA . ASN A 1 177 ? 6.075 -3.765 -21.149 1.00 95.06 177 ASN A CA 1
ATOM 1341 C C . ASN A 1 177 ? 4.743 -4.464 -21.359 1.00 95.06 177 ASN A C 1
ATOM 1343 O O . ASN A 1 177 ? 4.578 -5.635 -21.016 1.00 95.06 177 ASN A O 1
ATOM 1347 N N . ALA A 1 178 ? 3.795 -3.729 -21.920 1.00 96.12 178 ALA A N 1
ATOM 1348 C CA . ALA A 1 178 ? 2.473 -4.219 -22.246 1.00 96.12 178 ALA A CA 1
ATOM 1349 C C . ALA A 1 178 ? 1.882 -3.423 -23.412 1.00 96.12 178 ALA A C 1
ATOM 1351 O O . ALA A 1 178 ? 2.403 -2.389 -23.830 1.00 96.12 178 ALA A O 1
ATOM 1352 N N . VAL A 1 179 ? 0.739 -3.882 -23.904 1.00 97.38 179 VAL A N 1
ATOM 1353 C CA . VAL A 1 179 ? -0.094 -3.138 -24.846 1.00 97.38 179 VAL A CA 1
ATOM 1354 C C . VAL A 1 179 ? -1.513 -3.048 -24.311 1.00 97.38 179 VAL A C 1
ATOM 1356 O O . VAL A 1 179 ? -2.037 -3.999 -23.736 1.00 97.38 179 VAL A O 1
ATOM 1359 N N . LEU A 1 180 ? -2.133 -1.889 -24.495 1.00 97.62 180 LEU A N 1
ATOM 1360 C CA . LEU A 1 180 ? -3.542 -1.661 -24.210 1.00 97.62 180 LEU A CA 1
ATOM 1361 C C . LEU A 1 180 ? -4.299 -1.607 -25.531 1.00 97.62 180 LEU A C 1
ATOM 1363 O O . LEU A 1 180 ? -3.997 -0.761 -26.373 1.00 97.62 180 LEU A O 1
ATOM 1367 N N . VAL A 1 181 ? -5.286 -2.484 -25.694 1.00 98.06 181 VAL A N 1
ATOM 1368 C CA . VAL A 1 181 ? -6.131 -2.554 -26.890 1.00 98.06 181 VAL A CA 1
ATOM 1369 C C . VAL A 1 181 ? -7.569 -2.226 -26.509 1.00 98.06 181 VAL A C 1
ATOM 1371 O O . VAL A 1 181 ? -8.111 -2.799 -25.567 1.00 98.06 181 VAL A O 1
ATOM 1374 N N . HIS A 1 182 ? -8.196 -1.321 -27.256 1.00 97.50 182 HIS A N 1
ATOM 1375 C CA . HIS A 1 182 ? -9.620 -1.022 -27.134 1.00 97.50 182 HIS A CA 1
ATOM 1376 C C . HIS A 1 182 ? -10.388 -1.792 -28.204 1.00 97.50 182 HIS A C 1
ATOM 1378 O O . HIS A 1 182 ? -10.198 -1.533 -29.394 1.00 97.50 182 HIS A O 1
ATOM 1384 N N . VAL A 1 183 ? -11.251 -2.712 -27.772 1.00 97.69 183 VAL A N 1
ATOM 1385 C CA . VAL A 1 183 ? -12.061 -3.573 -28.641 1.00 97.69 183 VAL A CA 1
ATOM 1386 C C . VAL A 1 183 ? -13.541 -3.311 -28.389 1.00 97.69 183 VAL A C 1
ATOM 1388 O O . VAL A 1 183 ? -13.974 -3.249 -27.241 1.00 97.69 183 VAL A O 1
ATOM 1391 N N . ASP A 1 184 ? -14.316 -3.179 -29.459 1.00 96.62 184 ASP A N 1
ATOM 1392 C CA . ASP A 1 184 ? -15.772 -3.208 -29.401 1.00 96.62 184 ASP A CA 1
ATOM 1393 C C . ASP A 1 184 ? -16.246 -4.654 -29.202 1.00 96.62 184 ASP A C 1
ATOM 1395 O O . ASP A 1 184 ? -16.075 -5.509 -30.073 1.00 96.62 184 ASP A O 1
ATOM 1399 N N . ALA A 1 185 ? -16.852 -4.930 -28.048 1.00 94.81 185 ALA A N 1
ATOM 1400 C CA . ALA A 1 185 ? -17.317 -6.263 -27.679 1.00 94.81 185 ALA A CA 1
ATOM 1401 C C . ALA A 1 185 ? -18.435 -6.802 -28.591 1.00 94.81 185 ALA A C 1
ATOM 1403 O O . ALA A 1 185 ? -18.561 -8.018 -28.741 1.00 94.81 185 ALA A O 1
ATOM 1404 N N . ALA A 1 186 ? -19.232 -5.929 -29.219 1.00 95.19 186 ALA A N 1
ATOM 1405 C CA . ALA A 1 186 ? -20.320 -6.343 -30.101 1.00 95.19 186 ALA A CA 1
ATOM 1406 C C . ALA A 1 186 ? -19.798 -6.811 -31.467 1.00 95.19 186 ALA A C 1
ATOM 1408 O O . ALA A 1 186 ? -20.297 -7.791 -32.026 1.00 95.19 186 ALA A O 1
ATOM 1409 N N . THR A 1 187 ? -18.786 -6.124 -32.004 1.00 96.69 187 THR A N 1
ATOM 1410 C CA . THR A 1 187 ? -18.238 -6.414 -33.339 1.00 96.69 187 THR A CA 1
ATOM 1411 C C . THR A 1 187 ? -16.959 -7.244 -33.313 1.00 96.69 187 THR A C 1
ATOM 1413 O O . THR A 1 187 ? -16.609 -7.845 -34.326 1.00 96.69 187 THR A O 1
ATOM 1416 N N . GLY A 1 188 ? -16.255 -7.281 -32.180 1.00 97.25 188 GLY A N 1
ATOM 1417 C CA . GLY A 1 188 ? -14.933 -7.887 -32.049 1.00 97.25 188 GLY A CA 1
ATOM 1418 C C . GLY A 1 188 ? -13.805 -7.057 -32.668 1.00 97.25 188 GLY A C 1
ATOM 1419 O O . GLY A 1 188 ? -12.676 -7.539 -32.735 1.00 97.25 188 GLY A O 1
ATOM 1420 N N . ARG A 1 189 ? -14.070 -5.832 -33.139 1.00 98.31 189 ARG A N 1
ATOM 1421 C CA . ARG A 1 189 ? -13.071 -4.991 -33.815 1.00 98.31 189 ARG A CA 1
ATOM 1422 C C . ARG A 1 189 ? -12.332 -4.102 -32.827 1.00 98.31 189 ARG A C 1
ATOM 1424 O O . ARG A 1 189 ? -12.934 -3.517 -31.932 1.00 98.31 189 ARG A O 1
ATOM 1431 N N . ALA A 1 190 ? -11.027 -3.967 -33.014 1.00 98.31 190 ALA A N 1
ATOM 1432 C CA . ALA A 1 190 ? -10.230 -2.984 -32.307 1.00 98.31 190 ALA A CA 1
ATOM 1433 C C . ALA A 1 190 ? -10.359 -1.596 -32.947 1.00 98.31 190 ALA A C 1
ATOM 1435 O O . ALA A 1 190 ? -10.412 -1.457 -34.169 1.00 98.31 190 ALA A O 1
ATOM 1436 N N . HIS A 1 191 ? -10.352 -0.563 -32.108 1.00 96.50 191 HIS A N 1
ATOM 1437 C CA . HIS A 1 191 ? -10.360 0.840 -32.536 1.00 96.50 191 HIS A CA 1
ATOM 1438 C C . HIS A 1 191 ? -9.112 1.605 -32.103 1.00 96.50 191 HIS A C 1
ATOM 1440 O O . HIS A 1 191 ? -8.802 2.647 -32.675 1.00 96.50 191 HIS A O 1
ATOM 1446 N N . ALA A 1 192 ? -8.372 1.088 -31.122 1.00 97.75 192 ALA A N 1
ATOM 1447 C CA . ALA A 1 192 ? -7.101 1.659 -30.709 1.00 97.75 192 ALA A CA 1
ATOM 1448 C C . ALA A 1 192 ? -6.179 0.590 -30.121 1.00 97.75 192 ALA A C 1
ATOM 1450 O O . ALA A 1 192 ? -6.635 -0.366 -29.492 1.00 97.75 192 ALA A O 1
ATOM 1451 N N . ILE A 1 193 ? -4.878 0.808 -30.281 1.00 98.38 193 ILE A N 1
ATOM 1452 C CA . ILE A 1 193 ? -3.813 0.106 -29.573 1.00 98.38 193 ILE A CA 1
ATOM 1453 C C . ILE A 1 193 ? -2.797 1.141 -29.094 1.00 98.38 193 ILE A C 1
ATOM 1455 O O . ILE A 1 193 ? -2.512 2.108 -29.798 1.00 98.38 193 ILE A O 1
ATOM 1459 N N . ARG A 1 194 ? -2.275 0.958 -27.882 1.00 97.50 194 ARG A N 1
ATOM 1460 C CA . ARG A 1 194 ? -1.238 1.812 -27.304 1.00 97.50 194 ARG A CA 1
ATOM 1461 C C . ARG A 1 194 ? -0.221 0.968 -26.554 1.00 97.50 194 ARG A C 1
ATOM 1463 O O . ARG A 1 194 ? -0.599 0.134 -25.733 1.00 97.50 194 ARG A O 1
ATOM 1470 N N . ARG A 1 195 ? 1.059 1.245 -26.778 1.00 95.81 195 ARG A N 1
ATOM 1471 C CA . ARG A 1 195 ? 2.152 0.675 -25.989 1.00 95.81 195 ARG A CA 1
ATOM 1472 C C . ARG A 1 195 ? 2.196 1.241 -24.580 1.00 95.81 195 ARG A C 1
ATOM 1474 O O . ARG A 1 195 ? 1.943 2.423 -24.348 1.00 95.81 195 ARG A O 1
ATOM 1481 N N . ILE A 1 196 ? 2.529 0.375 -23.642 1.00 94.94 196 ILE A N 1
ATOM 1482 C CA . ILE A 1 196 ? 2.794 0.701 -22.253 1.00 94.94 196 ILE A CA 1
ATOM 1483 C C . ILE A 1 196 ? 4.210 0.223 -21.970 1.00 94.94 196 ILE A C 1
ATOM 1485 O O . ILE A 1 196 ? 4.498 -0.965 -22.087 1.00 94.94 196 ILE A O 1
ATOM 1489 N N . GLU A 1 197 ? 5.059 1.158 -21.568 1.00 92.31 197 GLU A N 1
ATOM 1490 C CA . GLU A 1 197 ? 6.353 0.879 -20.965 1.00 92.31 197 GLU A CA 1
ATOM 1491 C C . GLU A 1 197 ? 6.399 1.637 -19.637 1.00 92.31 197 GLU A C 1
ATOM 1493 O O . GLU A 1 197 ? 6.254 2.861 -19.592 1.00 92.31 197 GLU A O 1
ATOM 1498 N N . ILE A 1 198 ? 6.538 0.901 -18.539 1.00 89.06 198 ILE A N 1
ATOM 1499 C CA . ILE A 1 198 ? 6.605 1.450 -17.187 1.00 89.06 198 ILE A CA 1
ATOM 1500 C C . ILE A 1 198 ? 7.921 0.986 -16.585 1.00 89.06 198 ILE A C 1
ATOM 1502 O O . ILE A 1 198 ? 8.060 -0.175 -16.206 1.00 89.06 198 ILE A O 1
ATOM 1506 N N . ALA A 1 199 ? 8.885 1.894 -16.471 1.00 82.00 199 ALA A N 1
ATOM 1507 C CA . ALA A 1 199 ? 10.069 1.639 -15.667 1.00 82.00 199 ALA A CA 1
ATOM 1508 C C . ALA A 1 199 ? 9.702 1.673 -14.179 1.00 82.00 199 ALA A C 1
ATOM 1510 O O . ALA A 1 199 ? 8.970 2.563 -13.731 1.00 82.00 199 ALA A O 1
ATOM 1511 N N . GLN A 1 200 ? 10.226 0.732 -13.391 1.00 68.00 200 GLN A N 1
ATOM 1512 C CA . GLN A 1 200 ? 10.219 0.898 -11.944 1.00 68.00 200 GLN A CA 1
ATOM 1513 C C . GLN A 1 200 ? 10.987 2.181 -11.634 1.00 68.00 200 GLN A C 1
ATOM 1515 O O . GLN A 1 200 ? 12.124 2.343 -12.073 1.00 68.00 200 GLN A O 1
ATOM 1520 N N . ALA A 1 201 ? 10.362 3.105 -10.902 1.00 53.12 201 ALA A N 1
ATOM 1521 C CA . ALA A 1 201 ? 11.002 4.364 -10.553 1.00 53.12 201 ALA A CA 1
ATOM 1522 C C . ALA A 1 201 ? 12.371 4.086 -9.915 1.00 53.12 201 ALA A C 1
ATOM 1524 O O . ALA A 1 201 ? 12.450 3.537 -8.810 1.00 53.12 201 ALA A O 1
ATOM 1525 N N . ALA A 1 202 ? 13.444 4.456 -10.617 1.00 46.41 202 ALA A N 1
ATOM 1526 C CA . ALA A 1 202 ? 14.771 4.498 -10.035 1.00 46.41 202 ALA A CA 1
ATOM 1527 C C . ALA A 1 202 ? 14.713 5.401 -8.794 1.00 46.41 202 ALA A C 1
ATOM 1529 O O . ALA A 1 202 ? 14.023 6.427 -8.800 1.00 46.41 202 ALA A O 1
ATOM 1530 N N . ALA A 1 203 ? 15.423 5.038 -7.721 1.00 45.66 203 ALA A N 1
ATOM 1531 C CA . ALA A 1 203 ? 15.682 6.002 -6.658 1.00 45.66 203 ALA A CA 1
ATOM 1532 C C . ALA A 1 203 ? 16.333 7.229 -7.323 1.00 45.66 203 ALA A C 1
ATOM 1534 O O . ALA A 1 203 ? 17.328 7.052 -8.032 1.00 45.66 203 ALA A O 1
ATOM 1535 N N . PRO A 1 204 ? 15.751 8.436 -7.203 1.00 38.81 204 PRO A N 1
ATOM 1536 C CA . PRO A 1 204 ? 16.234 9.567 -7.970 1.00 38.81 204 PRO A CA 1
ATOM 1537 C C . PRO A 1 204 ? 17.695 9.845 -7.612 1.00 38.81 204 PRO A C 1
ATOM 1539 O O . PRO A 1 204 ? 18.058 9.945 -6.440 1.00 38.81 204 PRO A O 1
ATOM 1542 N N . ALA A 1 205 ? 18.541 9.977 -8.633 1.00 40.81 205 ALA A N 1
ATOM 1543 C CA . ALA A 1 205 ? 19.860 10.562 -8.467 1.00 40.81 205 ALA A CA 1
ATOM 1544 C C . ALA A 1 205 ? 19.656 12.039 -8.088 1.00 40.81 205 ALA A C 1
ATOM 1546 O O . ALA A 1 205 ? 19.329 12.864 -8.937 1.00 40.81 205 ALA A O 1
ATOM 1547 N N . GLY A 1 206 ? 19.772 12.340 -6.791 1.00 58.09 206 GLY A N 1
ATOM 1548 C CA . GLY A 1 206 ? 19.538 13.671 -6.227 1.00 58.09 206 GLY A CA 1
ATOM 1549 C C . GLY A 1 206 ? 18.164 13.836 -5.569 1.00 58.09 206 GLY A C 1
ATOM 1550 O O . GLY A 1 206 ? 17.359 14.655 -6.002 1.00 58.09 206 GLY A O 1
ATOM 1551 N N . GLY A 1 207 ? 17.895 13.073 -4.508 1.00 72.50 207 GLY A N 1
ATOM 1552 C CA . GLY A 1 207 ? 16.752 13.280 -3.615 1.00 72.50 207 GLY A CA 1
ATOM 1553 C C . GLY A 1 207 ? 16.248 11.985 -2.978 1.00 72.50 207 GLY A C 1
ATOM 1554 O O . GLY A 1 207 ? 16.336 10.914 -3.570 1.00 72.50 207 GLY A O 1
ATOM 1555 N N . ALA A 1 208 ? 15.691 12.068 -1.773 1.00 87.25 208 ALA A N 1
ATOM 1556 C CA . ALA A 1 208 ? 15.088 10.926 -1.097 1.00 87.25 208 ALA A CA 1
ATOM 1557 C C . ALA A 1 208 ? 13.919 10.349 -1.915 1.00 87.25 208 ALA A C 1
ATOM 1559 O O . ALA A 1 208 ? 13.036 11.085 -2.373 1.00 87.25 208 ALA A O 1
ATOM 1560 N N . ARG A 1 209 ? 13.862 9.017 -2.044 1.00 92.31 209 ARG A N 1
ATOM 1561 C CA . ARG A 1 209 ? 12.709 8.296 -2.600 1.00 92.31 209 ARG A CA 1
ATOM 1562 C C . ARG A 1 209 ? 11.447 8.686 -1.828 1.00 92.31 209 ARG A C 1
ATOM 1564 O O . ARG A 1 209 ? 11.379 8.517 -0.611 1.00 92.31 209 ARG A O 1
ATOM 1571 N N . ARG A 1 210 ? 10.422 9.176 -2.526 1.00 93.75 210 ARG A N 1
ATOM 1572 C CA . ARG A 1 210 ? 9.149 9.540 -1.889 1.00 93.75 210 ARG A CA 1
ATOM 1573 C C . ARG A 1 210 ? 8.328 8.292 -1.578 1.00 93.75 210 ARG A C 1
ATOM 1575 O O . ARG A 1 210 ? 7.956 7.560 -2.488 1.00 93.75 210 ARG A O 1
ATOM 1582 N N . LEU A 1 211 ? 8.021 8.085 -0.301 1.00 96.44 211 LEU A N 1
ATOM 1583 C CA . LEU A 1 211 ? 7.159 6.998 0.169 1.00 96.44 211 LEU A CA 1
ATOM 1584 C C . LEU A 1 211 ? 5.712 7.506 0.259 1.00 96.44 211 LEU A C 1
ATOM 1586 O O . LEU A 1 211 ? 5.269 7.959 1.316 1.00 96.44 211 LEU A O 1
ATOM 1590 N N . THR A 1 212 ? 5.000 7.527 -0.871 1.00 96.50 212 THR A N 1
ATOM 1591 C CA . THR A 1 212 ? 3.618 8.024 -0.941 1.00 96.50 212 THR A CA 1
ATOM 1592 C C . THR A 1 212 ? 2.634 6.978 -0.405 1.00 96.50 212 THR A C 1
ATOM 1594 O O . THR A 1 212 ? 2.789 5.778 -0.587 1.00 96.50 212 THR A O 1
ATOM 1597 N N . GLY A 1 213 ? 1.594 7.425 0.289 1.00 96.19 213 GLY A N 1
ATOM 1598 C CA . GLY A 1 213 ? 0.588 6.553 0.890 1.00 96.19 213 GLY A CA 1
ATOM 1599 C C . GLY A 1 213 ? -0.540 6.144 -0.052 1.00 96.19 213 GLY A C 1
ATOM 1600 O O . GLY A 1 213 ? -1.316 5.269 0.303 1.00 96.19 213 GLY A O 1
ATOM 1601 N N . ALA A 1 214 ? -0.681 6.780 -1.218 1.00 92.88 214 ALA A N 1
ATOM 1602 C CA . ALA A 1 214 ? -1.856 6.607 -2.076 1.00 92.88 214 ALA A CA 1
ATOM 1603 C C . ALA A 1 214 ? -1.973 5.182 -2.647 1.00 92.88 214 ALA A C 1
ATOM 1605 O O . ALA A 1 214 ? -3.001 4.532 -2.470 1.00 92.88 214 ALA A O 1
ATOM 1606 N N . GLU A 1 215 ? -0.914 4.687 -3.288 1.00 91.88 215 GLU A N 1
ATOM 1607 C CA . GLU A 1 215 ? -0.872 3.332 -3.853 1.00 91.88 215 GLU A CA 1
ATOM 1608 C C . GLU A 1 215 ? -0.974 2.224 -2.788 1.00 91.88 215 GLU A C 1
ATOM 1610 O O . GLU A 1 215 ? -1.845 1.361 -2.924 1.00 91.88 215 GLU A O 1
ATOM 1615 N N . PRO A 1 216 ? -0.177 2.230 -1.697 1.00 94.25 216 PRO A N 1
ATOM 1616 C CA . PRO A 1 216 ? -0.311 1.209 -0.660 1.00 94.25 216 PRO A CA 1
ATOM 1617 C C . PRO A 1 216 ? -1.679 1.254 0.033 1.00 94.25 216 PRO A C 1
ATOM 1619 O O . PRO A 1 216 ? -2.246 0.201 0.322 1.00 94.25 216 PRO A O 1
ATOM 1622 N N . ALA A 1 217 ? -2.268 2.438 0.241 1.00 95.88 217 ALA A N 1
ATOM 1623 C CA . ALA A 1 217 ? -3.620 2.550 0.787 1.00 95.88 217 ALA A CA 1
ATOM 1624 C C . ALA A 1 217 ? -4.671 1.948 -0.158 1.00 95.88 217 ALA A C 1
ATOM 1626 O O . ALA A 1 217 ? -5.602 1.287 0.303 1.00 95.88 217 ALA A O 1
ATOM 1627 N N . LEU A 1 218 ? -4.528 2.140 -1.474 1.00 94.12 218 LEU A N 1
ATOM 1628 C CA . LEU A 1 218 ? -5.390 1.496 -2.464 1.00 94.12 218 LEU A CA 1
ATOM 1629 C C . LEU A 1 218 ? -5.248 -0.030 -2.420 1.00 94.12 218 LEU A C 1
ATOM 1631 O O . LEU A 1 218 ? -6.263 -0.717 -2.359 1.00 94.12 218 LEU A O 1
ATOM 1635 N N . SER A 1 219 ? -4.019 -0.550 -2.370 1.00 93.31 219 SER A N 1
ATOM 1636 C CA . SER A 1 219 ? -3.757 -1.993 -2.256 1.00 93.31 219 SER A CA 1
ATOM 1637 C C . SER A 1 219 ? -4.469 -2.613 -1.045 1.00 93.31 219 SER A C 1
ATOM 1639 O O . SER A 1 219 ? -5.196 -3.599 -1.175 1.00 93.31 219 SER A O 1
ATOM 1641 N N . VAL A 1 220 ? -4.367 -1.967 0.123 1.00 96.25 220 VAL A N 1
ATOM 1642 C CA . VAL A 1 220 ? -5.065 -2.398 1.345 1.00 96.25 220 VAL A CA 1
ATOM 1643 C C . VAL A 1 220 ? -6.584 -2.389 1.164 1.00 96.25 220 VAL A C 1
ATOM 1645 O O . VAL A 1 220 ? -7.258 -3.321 1.598 1.00 96.25 220 VAL A O 1
ATOM 1648 N N . ARG A 1 221 ? -7.143 -1.351 0.531 1.00 96.69 221 ARG A N 1
ATOM 1649 C CA . ARG A 1 221 ? -8.593 -1.249 0.309 1.00 96.69 221 ARG A CA 1
ATOM 1650 C C . ARG A 1 221 ? -9.103 -2.310 -0.665 1.00 96.69 221 ARG A C 1
ATOM 1652 O O . ARG A 1 221 ? -10.150 -2.892 -0.412 1.00 96.69 221 ARG A O 1
ATOM 1659 N N . LEU A 1 222 ? -8.354 -2.627 -1.720 1.00 92.62 222 LEU A N 1
ATOM 1660 C CA . LEU A 1 222 ? -8.705 -3.713 -2.642 1.00 92.62 222 LEU A CA 1
ATOM 1661 C C . LEU A 1 222 ? -8.698 -5.077 -1.940 1.00 92.62 222 LEU A C 1
ATOM 1663 O O . LEU A 1 222 ? -9.637 -5.854 -2.107 1.00 92.62 222 LEU A O 1
ATOM 1667 N N . ALA A 1 223 ? -7.695 -5.340 -1.097 1.00 93.62 223 ALA A N 1
ATOM 1668 C CA . ALA A 1 223 ? -7.667 -6.548 -0.275 1.00 93.62 223 ALA A CA 1
ATOM 1669 C C . ALA A 1 223 ? -8.857 -6.597 0.701 1.00 93.62 223 ALA A C 1
ATOM 1671 O O . ALA A 1 223 ? -9.516 -7.626 0.828 1.00 93.62 223 ALA A O 1
ATOM 1672 N N . ALA A 1 224 ? -9.181 -5.472 1.346 1.00 96.88 224 ALA A N 1
ATOM 1673 C CA . ALA A 1 224 ? -10.333 -5.368 2.236 1.00 96.88 224 ALA A CA 1
ATOM 1674 C C . ALA A 1 224 ? -11.660 -5.615 1.504 1.00 96.88 224 ALA A C 1
ATOM 1676 O O . ALA A 1 224 ? -12.513 -6.316 2.037 1.00 96.88 224 ALA A O 1
ATOM 1677 N N . ARG A 1 225 ? -11.826 -5.103 0.278 1.00 96.81 225 ARG A N 1
ATOM 1678 C CA . ARG A 1 225 ? -13.022 -5.336 -0.543 1.00 96.81 225 ARG A CA 1
ATOM 1679 C C . ARG A 1 225 ? -13.250 -6.824 -0.808 1.00 96.81 225 ARG A C 1
ATOM 1681 O O . ARG A 1 225 ? -14.364 -7.300 -0.617 1.00 96.81 225 ARG A O 1
ATOM 1688 N N . ALA A 1 226 ? -12.203 -7.557 -1.183 1.00 94.12 226 ALA A N 1
ATOM 1689 C CA . ALA A 1 226 ? -12.305 -9.000 -1.401 1.00 94.12 226 ALA A CA 1
ATOM 1690 C C . ALA A 1 226 ? -12.754 -9.744 -0.127 1.00 94.12 226 ALA A C 1
ATOM 1692 O O . ALA A 1 226 ? -13.551 -10.677 -0.189 1.00 94.12 226 ALA A O 1
ATOM 1693 N N . GLU A 1 227 ? -12.284 -9.318 1.047 1.00 97.38 227 GLU A N 1
ATOM 1694 C CA . GLU A 1 227 ? -12.721 -9.886 2.328 1.00 97.38 227 GLU A CA 1
ATOM 1695 C C . GLU A 1 227 ? -14.157 -9.484 2.706 1.00 97.38 227 GLU A C 1
ATOM 1697 O O . GLU A 1 227 ? -14.897 -10.304 3.247 1.00 97.38 227 GLU A O 1
ATOM 1702 N N . VAL A 1 228 ? -14.590 -8.260 2.387 1.00 97.81 228 VAL A N 1
ATOM 1703 C CA . VAL A 1 228 ? -15.988 -7.827 2.565 1.00 97.81 228 VAL A CA 1
ATOM 1704 C C . VAL A 1 228 ? -16.930 -8.659 1.696 1.00 97.81 228 VAL A C 1
ATOM 1706 O O . VAL A 1 228 ? -17.981 -9.079 2.173 1.00 97.81 228 VAL A O 1
ATOM 1709 N N . GLU A 1 229 ? -16.557 -8.945 0.448 1.00 96.44 229 GLU A N 1
ATOM 1710 C CA . GLU A 1 229 ? -17.342 -9.801 -0.450 1.00 96.44 229 GLU A CA 1
ATOM 1711 C C . GLU A 1 229 ? -17.508 -11.218 0.129 1.00 96.44 229 GLU A C 1
ATOM 1713 O O . GLU A 1 229 ? -18.618 -11.756 0.125 1.00 96.44 229 GLU A O 1
ATOM 1718 N N . LYS A 1 230 ? -16.453 -11.787 0.734 1.00 96.44 230 LYS A N 1
ATOM 1719 C CA . LYS A 1 230 ? -16.530 -13.076 1.450 1.00 96.44 230 LYS A CA 1
ATOM 1720 C C . LYS A 1 230 ? -17.448 -13.019 2.671 1.00 96.44 230 LYS A C 1
ATOM 1722 O O . LYS A 1 230 ? -18.240 -13.935 2.876 1.00 96.44 230 LYS A O 1
ATOM 1727 N N . LEU A 1 231 ? -17.351 -11.962 3.480 1.00 96.75 231 LEU A N 1
ATOM 1728 C CA . LEU A 1 231 ? -18.201 -11.782 4.663 1.00 96.75 231 LEU A CA 1
ATOM 1729 C C . LEU A 1 231 ? -19.679 -11.669 4.278 1.00 96.75 231 LEU A C 1
ATOM 1731 O O . LEU A 1 231 ? -20.512 -12.348 4.873 1.00 96.75 231 LEU A O 1
ATOM 1735 N N . ARG A 1 232 ? -19.992 -10.902 3.228 1.00 96.06 232 ARG A N 1
ATOM 1736 C CA . ARG A 1 232 ? -21.361 -10.769 2.709 1.00 96.06 232 ARG A CA 1
ATOM 1737 C C . ARG A 1 232 ? -21.914 -12.090 2.194 1.00 96.06 232 ARG A C 1
ATOM 1739 O O . ARG A 1 232 ? -23.059 -12.419 2.481 1.00 96.06 232 ARG A O 1
ATOM 1746 N N . ALA A 1 233 ? -21.099 -12.876 1.489 1.00 94.44 233 ALA A N 1
ATOM 1747 C CA . ALA A 1 233 ? -21.488 -14.220 1.066 1.00 94.44 233 ALA A CA 1
ATOM 1748 C C . ALA A 1 233 ? -21.787 -15.152 2.259 1.00 94.44 233 ALA A C 1
ATOM 1750 O O . ALA A 1 233 ? -22.593 -16.068 2.134 1.00 94.44 233 ALA A O 1
ATOM 1751 N N . ALA A 1 234 ? -21.176 -14.892 3.419 1.00 94.12 234 ALA A N 1
ATOM 1752 C CA . ALA A 1 234 ? -21.443 -15.577 4.681 1.00 94.12 234 ALA A CA 1
ATOM 1753 C C . ALA A 1 234 ? -22.562 -14.924 5.526 1.00 94.12 234 ALA A C 1
ATOM 1755 O O . ALA A 1 234 ? -22.738 -15.292 6.685 1.00 94.12 234 ALA A O 1
ATOM 1756 N N . GLY A 1 235 ? -23.309 -13.958 4.977 1.00 95.06 235 GLY A N 1
ATOM 1757 C CA . GLY A 1 235 ? -24.414 -13.281 5.666 1.00 95.06 235 GLY A CA 1
ATOM 1758 C C . GLY A 1 235 ? -23.991 -12.213 6.679 1.00 95.06 235 GLY A C 1
ATOM 1759 O O . GLY A 1 235 ? -24.815 -11.776 7.476 1.00 95.06 235 GLY A O 1
ATOM 1760 N N . VAL A 1 236 ? -22.726 -11.787 6.670 1.00 96.12 236 VAL A N 1
ATOM 1761 C CA . VAL A 1 236 ? -22.203 -10.741 7.558 1.00 96.12 236 VAL A CA 1
ATOM 1762 C C . VAL A 1 236 ? -22.031 -9.451 6.769 1.00 96.12 236 VAL A C 1
ATOM 1764 O O . VAL A 1 236 ? -21.268 -9.411 5.805 1.00 96.12 236 VAL A O 1
ATOM 1767 N N . GLU A 1 237 ? -22.693 -8.377 7.199 1.00 96.56 237 GLU A N 1
ATOM 1768 C CA . GLU A 1 237 ? -22.528 -7.037 6.628 1.00 96.56 237 GLU A CA 1
ATOM 1769 C C . GLU A 1 237 ? -21.607 -6.183 7.509 1.00 96.56 237 GLU A C 1
ATOM 1771 O O . GLU A 1 237 ? -22.041 -5.676 8.543 1.00 96.56 237 GLU A O 1
ATOM 1776 N N . PRO A 1 238 ? -20.324 -5.986 7.143 1.00 98.06 238 PRO A N 1
ATOM 1777 C CA . PRO A 1 238 ? -19.408 -5.225 7.982 1.00 98.06 238 PRO A CA 1
ATOM 1778 C C . PRO A 1 238 ? -19.866 -3.773 8.130 1.00 98.06 238 PRO A C 1
ATOM 1780 O O . PRO A 1 238 ? -20.128 -3.091 7.134 1.00 98.06 238 PRO A O 1
ATOM 1783 N N . ALA A 1 239 ? -19.883 -3.276 9.367 1.00 98.19 239 ALA A N 1
ATOM 1784 C CA . ALA A 1 239 ? -20.313 -1.916 9.666 1.00 98.19 239 ALA A CA 1
ATOM 1785 C C . ALA A 1 239 ? -19.412 -1.213 10.685 1.00 98.19 239 ALA A C 1
ATOM 1787 O O . ALA A 1 239 ? -18.992 -1.797 11.689 1.00 98.19 239 ALA A O 1
ATOM 1788 N N . LEU A 1 240 ? -19.170 0.071 10.434 1.00 98.38 240 LEU A N 1
ATOM 1789 C CA . LEU A 1 240 ? -18.397 0.982 11.266 1.00 98.38 240 LEU A CA 1
ATOM 1790 C C . LEU A 1 240 ? -19.300 2.082 11.831 1.00 98.38 240 LEU A C 1
ATOM 1792 O O . LEU A 1 240 ? -19.928 2.830 11.081 1.00 98.38 240 LEU A O 1
ATOM 1796 N N . ALA A 1 241 ? -19.311 2.236 13.151 1.00 98.12 241 ALA A N 1
ATOM 1797 C CA . ALA A 1 241 ? -19.877 3.398 13.815 1.00 98.12 241 ALA A CA 1
ATOM 1798 C C . ALA A 1 241 ? -18.804 4.484 14.001 1.00 98.12 241 ALA A C 1
ATOM 1800 O O . ALA A 1 241 ? -17.784 4.259 14.654 1.00 98.12 241 ALA A O 1
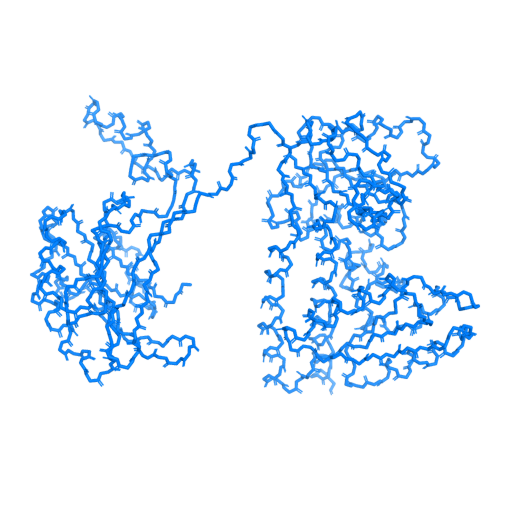ATOM 1801 N N . LEU A 1 242 ? -19.043 5.670 13.439 1.00 96.25 242 LEU A N 1
ATOM 1802 C CA . LEU A 1 242 ? -18.193 6.852 13.591 1.00 96.25 242 LEU A CA 1
ATOM 1803 C C . LEU A 1 242 ? -18.861 7.848 14.540 1.00 96.25 242 LEU A C 1
ATOM 1805 O O . LEU A 1 242 ? -19.937 8.360 14.230 1.00 96.25 242 LEU A O 1
ATOM 1809 N N . ILE A 1 243 ? -18.214 8.148 15.664 1.00 95.69 243 ILE A N 1
ATOM 1810 C CA . ILE A 1 243 ? -18.716 9.070 16.689 1.00 95.69 243 ILE A CA 1
ATOM 1811 C C . ILE A 1 243 ? -17.851 10.334 16.704 1.00 95.69 243 ILE A C 1
ATOM 1813 O O . ILE A 1 243 ? -16.624 10.249 16.741 1.00 95.69 243 ILE A O 1
ATOM 1817 N N . SER A 1 244 ? -18.478 11.508 16.700 1.00 94.69 244 SER A N 1
ATOM 1818 C CA . SER A 1 244 ? -17.815 12.807 16.872 1.00 94.69 244 SER A CA 1
ATOM 1819 C C . SER A 1 244 ? -18.556 13.662 17.899 1.00 94.69 244 SER A C 1
ATOM 1821 O O . SER A 1 244 ? -19.769 13.525 18.050 1.00 94.69 244 SER A O 1
ATOM 1823 N N . VAL A 1 245 ? -17.852 14.570 18.577 1.00 94.06 245 VAL A N 1
ATOM 1824 C CA . VAL A 1 245 ? -18.443 15.540 19.515 1.00 94.06 245 VAL A CA 1
ATOM 1825 C C . VAL A 1 245 ? -18.147 16.948 19.007 1.00 94.06 245 VAL A C 1
ATOM 1827 O O . VAL A 1 245 ? -16.985 17.325 18.862 1.00 94.06 245 VAL A O 1
ATOM 1830 N N . GLY A 1 246 ? -19.197 17.716 18.722 1.00 88.44 246 GLY A N 1
ATOM 1831 C CA . GLY A 1 246 ? -19.100 19.030 18.095 1.00 88.44 246 GLY A CA 1
ATOM 1832 C C . GLY A 1 246 ? -18.748 18.987 16.603 1.00 88.44 246 GLY A C 1
ATOM 1833 O O . GLY A 1 246 ? -18.708 17.930 15.962 1.00 88.44 246 GLY A O 1
ATOM 1834 N N . GLU A 1 247 ? -18.494 20.173 16.050 1.00 7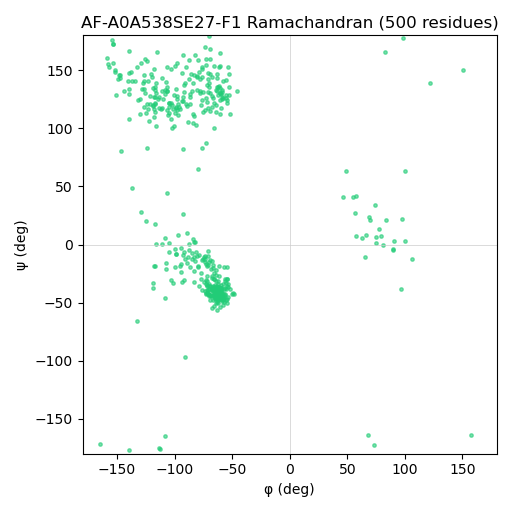9.44 247 GLU A N 1
ATOM 1835 C CA . GLU A 1 247 ? -18.214 20.392 14.631 1.00 79.44 247 GLU A CA 1
ATOM 1836 C C . GLU A 1 247 ? -16.875 21.113 14.449 1.00 79.44 247 GLU A C 1
ATOM 1838 O O . GLU A 1 247 ? -16.810 22.328 14.295 1.00 79.44 247 GLU A O 1
ATOM 1843 N N . ASP A 1 248 ? -15.779 20.354 14.471 1.00 77.69 248 ASP A N 1
ATOM 1844 C CA . ASP A 1 248 ? -14.468 20.859 14.058 1.00 77.69 248 ASP A CA 1
ATOM 1845 C C . ASP A 1 248 ? -14.260 20.629 12.544 1.00 77.69 248 ASP A C 1
ATOM 1847 O O . ASP A 1 248 ? -14.234 19.469 12.107 1.00 77.69 248 ASP A O 1
ATOM 1851 N N . PRO A 1 249 ? -14.068 21.684 11.724 1.00 74.50 249 PRO A N 1
ATOM 1852 C CA . PRO A 1 249 ? -13.873 21.557 10.279 1.00 74.50 249 PRO A CA 1
ATOM 1853 C C . PRO A 1 249 ? -12.716 20.634 9.875 1.00 74.50 249 PRO A C 1
ATOM 1855 O O . PRO A 1 249 ? -12.799 19.967 8.841 1.00 74.50 249 PRO A O 1
ATOM 1858 N N . ALA A 1 250 ? -11.635 20.565 10.664 1.00 71.88 250 ALA A N 1
ATOM 1859 C CA . ALA A 1 250 ? -10.517 19.672 10.359 1.00 71.88 250 ALA A CA 1
ATOM 1860 C C . ALA A 1 250 ? -10.913 18.197 10.545 1.00 71.88 250 ALA A C 1
ATOM 1862 O O . ALA A 1 250 ? -10.637 17.365 9.674 1.00 71.88 250 ALA A O 1
ATOM 1863 N N . SER A 1 251 ? -11.625 17.890 11.629 1.00 78.94 251 SER A N 1
ATOM 1864 C CA . SER A 1 251 ? -12.184 16.567 11.915 1.00 78.94 251 SER A CA 1
ATOM 1865 C C . SER A 1 251 ? -13.198 16.114 10.858 1.00 78.94 251 SER A C 1
ATOM 1867 O O . SER A 1 251 ? -13.191 14.944 10.475 1.00 78.94 251 SER A O 1
ATOM 1869 N N . GLN A 1 252 ? -14.011 17.029 10.314 1.00 80.56 252 GLN A N 1
ATOM 1870 C CA . GLN A 1 252 ? -14.990 16.716 9.260 1.00 80.56 252 GLN A CA 1
ATOM 1871 C C . GLN A 1 252 ? -14.342 16.125 8.006 1.00 80.56 252 GLN A C 1
ATOM 1873 O O . GLN A 1 252 ? -14.806 15.111 7.488 1.00 80.56 252 GLN A O 1
ATOM 1878 N N . VAL A 1 253 ? -13.229 16.705 7.551 1.00 81.81 253 VAL A N 1
ATOM 1879 C CA . VAL A 1 253 ? -12.512 16.214 6.364 1.00 81.81 253 VAL A CA 1
ATOM 1880 C C . VAL A 1 253 ? -11.976 14.795 6.584 1.00 81.81 253 VAL A C 1
ATOM 1882 O O . VAL A 1 253 ? -12.011 13.970 5.672 1.00 81.81 253 VAL A O 1
ATOM 1885 N N . TYR A 1 254 ? -11.482 14.485 7.786 1.00 81.75 254 TYR A N 1
ATOM 1886 C CA . TYR A 1 254 ? -10.994 13.141 8.111 1.00 81.75 254 TYR A CA 1
ATOM 1887 C C . TYR A 1 254 ? -12.122 12.117 8.229 1.00 81.75 254 TYR A C 1
ATOM 1889 O O . TYR A 1 254 ? -11.976 10.998 7.735 1.00 81.75 254 TYR A O 1
ATOM 1897 N N . LEU A 1 255 ? -13.234 12.492 8.861 1.00 87.38 255 LEU A N 1
ATOM 1898 C CA . LEU A 1 255 ? -14.420 11.647 8.966 1.00 87.38 255 LEU A CA 1
ATOM 1899 C C . LEU A 1 255 ? -14.985 11.313 7.587 1.00 87.38 255 LEU A C 1
ATOM 1901 O O . LEU A 1 255 ? -15.296 10.153 7.322 1.00 87.38 255 LEU A O 1
ATOM 1905 N N . GLU A 1 256 ? -15.043 12.302 6.698 1.00 90.12 256 GLU A N 1
ATOM 1906 C CA . GLU A 1 256 ? -15.538 12.102 5.341 1.00 90.12 256 GLU A CA 1
ATOM 1907 C C . GLU A 1 256 ? -14.645 11.144 4.550 1.00 90.12 256 GLU A C 1
ATOM 1909 O O . GLU A 1 256 ? -15.133 10.169 3.990 1.00 90.12 256 GLU A O 1
ATOM 1914 N N . ARG A 1 257 ? -13.319 11.307 4.627 1.00 91.12 257 ARG A N 1
ATOM 1915 C CA . ARG A 1 257 ? -12.372 10.366 4.002 1.00 91.12 257 ARG A CA 1
ATOM 1916 C C . ARG A 1 257 ? -12.513 8.937 4.524 1.00 91.12 257 ARG A C 1
ATOM 1918 O O . ARG A 1 257 ? -12.395 7.989 3.752 1.00 91.12 257 ARG A O 1
ATOM 1925 N N . LYS A 1 258 ? -12.748 8.761 5.831 1.00 93.12 258 LYS A N 1
ATOM 1926 C CA . LYS A 1 258 ? -13.012 7.438 6.425 1.00 93.12 258 LYS A CA 1
ATOM 1927 C C . LYS A 1 258 ? -14.311 6.845 5.876 1.00 93.12 258 LYS A C 1
ATOM 1929 O O . LYS A 1 258 ? -14.334 5.662 5.538 1.00 93.12 258 LYS A O 1
ATOM 1934 N N . ARG A 1 259 ? -15.361 7.662 5.745 1.00 95.00 259 ARG A N 1
ATOM 1935 C CA . ARG A 1 259 ? -16.654 7.261 5.175 1.00 95.00 259 ARG A CA 1
ATOM 1936 C C . ARG A 1 259 ? -16.517 6.830 3.716 1.00 95.00 259 ARG A C 1
ATOM 1938 O O . ARG A 1 259 ? -16.961 5.741 3.370 1.00 95.00 259 ARG A O 1
ATOM 1945 N N . GLU A 1 260 ? -15.873 7.649 2.890 1.00 94.44 260 GLU A N 1
ATOM 1946 C CA . GLU A 1 260 ? -15.617 7.365 1.474 1.00 94.44 260 GLU A CA 1
ATOM 1947 C C . GLU A 1 260 ? -14.819 6.068 1.300 1.00 94.44 260 GLU A C 1
ATOM 1949 O O . GLU A 1 260 ? -15.214 5.198 0.527 1.00 94.44 260 GLU A O 1
ATOM 1954 N N . ALA A 1 261 ? -13.743 5.889 2.074 1.00 95.12 261 ALA A N 1
ATOM 1955 C CA . ALA A 1 261 ? -12.915 4.689 2.001 1.00 95.12 261 ALA A CA 1
ATOM 1956 C C . ALA A 1 261 ? -13.658 3.412 2.427 1.00 95.12 261 ALA A C 1
ATOM 1958 O O . ALA A 1 261 ? -13.412 2.354 1.854 1.00 95.12 261 ALA A O 1
ATOM 1959 N N . CYS A 1 262 ? -14.560 3.495 3.411 1.00 96.88 262 CYS A N 1
ATOM 1960 C CA . CYS A 1 262 ? -15.423 2.375 3.794 1.00 96.88 262 CYS A CA 1
ATOM 1961 C C . CYS A 1 262 ? -16.453 2.061 2.701 1.00 96.88 262 CYS A C 1
ATOM 1963 O O . CYS A 1 262 ? -16.639 0.896 2.351 1.00 96.88 262 CYS A O 1
ATOM 1965 N N . ALA A 1 263 ? -17.082 3.091 2.126 1.00 95.12 263 ALA A N 1
ATOM 1966 C CA . ALA A 1 263 ? -18.067 2.932 1.060 1.00 95.12 263 ALA A CA 1
ATOM 1967 C C . ALA A 1 263 ? -17.461 2.276 -0.193 1.00 95.12 263 ALA A C 1
ATOM 1969 O O . ALA A 1 263 ? -18.076 1.381 -0.766 1.00 95.12 263 ALA A O 1
ATOM 1970 N N . GLU A 1 264 ? -16.234 2.655 -0.569 1.00 94.38 264 GLU A N 1
ATOM 1971 C CA . GLU A 1 264 ? -15.487 2.088 -1.706 1.00 94.38 264 GLU A CA 1
ATOM 1972 C C . GLU A 1 264 ? -15.311 0.562 -1.611 1.00 94.38 264 GLU A C 1
ATOM 1974 O O . GLU A 1 264 ? -15.277 -0.126 -2.632 1.00 94.38 264 GLU A O 1
ATOM 1979 N N . VAL A 1 265 ? -15.226 0.023 -0.391 1.00 96.19 265 VAL A N 1
ATOM 1980 C CA . VAL A 1 265 ? -15.019 -1.413 -0.146 1.00 96.19 265 VAL A CA 1
ATOM 1981 C C . VAL A 1 265 ? -16.282 -2.144 0.316 1.00 96.19 265 VAL A C 1
ATOM 1983 O O . VAL A 1 265 ? -16.224 -3.341 0.576 1.00 96.19 265 VAL A O 1
ATOM 1986 N N . GLY A 1 266 ? -17.419 -1.450 0.432 1.00 96.19 266 GLY A N 1
ATOM 1987 C CA . GLY A 1 266 ? -18.693 -2.040 0.851 1.00 96.19 266 GLY A CA 1
ATOM 1988 C C . GLY A 1 266 ? -18.905 -2.169 2.367 1.00 96.19 266 GLY A C 1
ATOM 1989 O O . GLY A 1 266 ? -19.736 -2.971 2.791 1.00 96.19 266 GLY A O 1
ATOM 1990 N N . ILE A 1 267 ? -18.197 -1.396 3.192 1.00 98.19 267 ILE A N 1
ATOM 1991 C CA . ILE A 1 267 ? -18.453 -1.311 4.639 1.00 98.19 267 ILE A CA 1
ATOM 1992 C C . ILE A 1 267 ? -19.530 -0.252 4.897 1.00 98.19 267 ILE A C 1
ATOM 1994 O O . ILE A 1 267 ? -19.386 0.901 4.481 1.00 98.19 267 ILE A O 1
ATOM 1998 N N . ALA A 1 268 ? -20.590 -0.619 5.619 1.00 97.06 268 ALA A N 1
ATOM 1999 C CA . ALA A 1 268 ? -21.624 0.323 6.034 1.00 97.06 268 ALA A CA 1
ATOM 2000 C C . ALA A 1 268 ? -21.078 1.290 7.097 1.00 97.06 268 ALA A C 1
ATOM 2002 O O . ALA A 1 268 ? -20.401 0.876 8.035 1.00 97.06 268 ALA A O 1
ATOM 2003 N N . VAL A 1 269 ? -21.373 2.588 6.982 1.00 97.50 269 VAL A N 1
ATOM 2004 C CA . VAL A 1 269 ? -20.917 3.595 7.955 1.00 97.50 269 VAL A CA 1
ATOM 2005 C C . VAL A 1 269 ? -22.108 4.271 8.613 1.00 97.50 269 VAL A C 1
ATOM 2007 O O . VAL A 1 269 ? -22.906 4.924 7.944 1.00 97.50 269 VAL A O 1
ATOM 2010 N N . ARG A 1 270 ? -22.196 4.160 9.940 1.00 96.44 270 ARG A N 1
ATOM 2011 C CA . ARG A 1 270 ? -23.201 4.836 10.770 1.00 96.44 270 ARG A CA 1
ATOM 2012 C C . ARG A 1 270 ? -22.541 5.994 11.499 1.00 96.44 270 ARG A C 1
ATOM 2014 O O . ARG A 1 270 ? -21.664 5.793 12.335 1.00 96.44 270 ARG A O 1
ATOM 2021 N N . ARG A 1 271 ? -22.937 7.217 11.160 1.00 94.50 271 ARG A N 1
ATOM 2022 C CA . ARG A 1 271 ? -22.338 8.431 11.716 1.00 94.50 271 ARG A CA 1
ATOM 2023 C C . ARG A 1 271 ? -23.194 8.995 12.847 1.00 94.50 271 ARG A C 1
ATOM 2025 O O . ARG A 1 271 ? -24.399 9.157 12.693 1.00 94.50 271 ARG A O 1
ATOM 2032 N N . PHE A 1 272 ? -22.546 9.354 13.950 1.00 94.94 272 PHE A N 1
ATOM 2033 C CA . PHE A 1 272 ? -23.169 9.950 15.124 1.00 94.94 272 PHE A CA 1
ATOM 2034 C C . PHE A 1 272 ? -22.402 11.206 15.532 1.00 94.94 272 PHE A C 1
ATOM 2036 O O . PHE A 1 272 ? -21.260 11.127 15.977 1.00 94.94 272 PHE A O 1
ATOM 2043 N N . THR A 1 273 ? -23.031 12.370 15.387 1.00 94.69 273 THR A N 1
ATOM 2044 C CA . THR A 1 273 ? -22.468 13.646 15.841 1.00 94.69 273 THR A CA 1
ATOM 2045 C C . THR A 1 273 ? -23.221 14.095 17.090 1.00 94.69 273 THR A C 1
ATOM 2047 O O . THR A 1 273 ? -24.428 14.316 17.049 1.00 94.69 273 THR A O 1
ATOM 2050 N N . LEU A 1 274 ? -22.508 14.155 18.214 1.00 95.19 274 LEU A N 1
ATOM 2051 C CA . LEU A 1 274 ? -23.002 14.625 19.506 1.00 95.19 274 LEU A CA 1
ATOM 2052 C C . LEU A 1 274 ? -22.757 16.133 19.637 1.00 95.19 274 LEU A C 1
ATOM 2054 O O . LEU A 1 274 ? -21.825 16.669 19.034 1.00 95.19 274 LEU A O 1
ATOM 2058 N N . ALA A 1 275 ? -23.582 16.817 20.428 1.00 94.44 275 ALA A N 1
ATOM 2059 C CA . ALA A 1 275 ? -23.484 18.262 20.608 1.00 94.44 275 ALA A CA 1
ATOM 2060 C C . ALA A 1 275 ? -22.152 18.665 21.265 1.00 94.44 275 ALA A C 1
ATOM 2062 O O . ALA A 1 275 ? -21.619 17.949 22.119 1.00 94.44 275 ALA A O 1
ATOM 2063 N N . ALA A 1 276 ? -21.628 19.837 20.897 1.00 88.50 276 ALA A N 1
ATOM 2064 C CA . ALA A 1 276 ? -20.527 20.445 21.637 1.00 88.50 276 ALA A CA 1
ATOM 2065 C C . ALA A 1 276 ? -20.965 20.669 23.097 1.00 88.50 276 ALA A C 1
ATOM 2067 O O . ALA A 1 276 ? -22.061 21.171 23.336 1.00 88.50 276 ALA A O 1
ATOM 2068 N N . GLY A 1 277 ? -20.141 20.254 24.062 1.00 91.06 277 GLY A N 1
ATOM 2069 C CA . GLY A 1 277 ? -20.489 20.294 25.488 1.00 91.06 277 GLY A CA 1
ATOM 2070 C C . GLY A 1 277 ? -21.158 19.026 26.035 1.00 91.06 277 GLY A C 1
ATOM 2071 O O . GLY A 1 277 ? -21.523 19.005 27.203 1.00 91.06 277 GLY A O 1
ATOM 2072 N N . THR A 1 278 ? -21.316 17.967 25.230 1.00 95.56 278 THR A N 1
ATOM 2073 C CA . THR A 1 278 ? -21.786 16.665 25.741 1.00 95.56 278 THR A CA 1
ATOM 2074 C C . THR A 1 278 ? -20.848 16.158 26.842 1.00 95.56 278 THR A C 1
ATOM 2076 O O . THR A 1 278 ? -19.643 16.040 26.621 1.00 95.56 278 THR A O 1
ATOM 2079 N N . GLU A 1 279 ? -21.407 15.829 28.007 1.00 97.06 279 GLU A N 1
ATOM 2080 C CA . GLU A 1 279 ? -20.672 15.258 29.140 1.00 97.06 279 GLU A CA 1
ATOM 2081 C C . GLU A 1 279 ? -20.119 13.861 28.829 1.00 97.06 279 GLU A C 1
ATOM 2083 O O . GLU A 1 279 ? -20.695 13.102 28.042 1.00 97.06 279 GLU A O 1
ATOM 2088 N N . THR A 1 280 ? -19.032 13.477 29.505 1.00 97.31 280 THR A N 1
ATOM 2089 C CA . THR A 1 280 ? -18.382 12.159 29.356 1.00 97.31 280 THR A CA 1
ATOM 2090 C C . THR A 1 280 ? -19.378 10.998 29.441 1.00 97.31 280 THR A C 1
ATOM 2092 O O . THR A 1 280 ? -19.314 10.067 28.638 1.00 97.31 280 THR A O 1
ATOM 2095 N N . SER A 1 281 ? -20.333 11.061 30.374 1.00 97.50 281 SER A N 1
ATOM 2096 C CA . SER A 1 281 ? -21.361 10.031 30.563 1.00 97.50 281 SER A CA 1
ATOM 2097 C C . SER A 1 281 ? -22.244 9.837 29.328 1.00 97.50 281 SER A C 1
ATOM 2099 O O . SER A 1 281 ? -22.498 8.696 28.951 1.00 97.50 281 SER A O 1
ATOM 2101 N N . GLY A 1 282 ? -22.648 10.920 28.657 1.00 97.19 282 GLY A N 1
ATOM 2102 C CA . GLY A 1 282 ? -23.479 10.853 27.451 1.00 97.19 282 GLY A CA 1
ATOM 2103 C C . GLY A 1 282 ? -22.733 10.273 26.248 1.00 97.19 282 GLY A C 1
ATOM 2104 O O . GLY A 1 282 ? -23.302 9.518 25.457 1.00 97.19 282 GLY A O 1
ATOM 2105 N N . VAL A 1 283 ? -21.431 10.561 26.123 1.00 97.44 283 VAL A N 1
ATOM 2106 C CA . VAL A 1 283 ? -20.593 9.940 25.083 1.00 97.44 283 VAL A CA 1
ATOM 2107 C C . VAL A 1 283 ? -20.423 8.440 25.353 1.00 97.44 283 VAL A C 1
ATOM 2109 O O . VAL A 1 283 ? -20.589 7.632 24.439 1.00 97.44 283 VAL A O 1
ATOM 2112 N N . ILE A 1 284 ? -20.153 8.058 26.607 1.00 98.19 284 ILE A N 1
ATOM 2113 C CA . ILE A 1 284 ? -20.021 6.655 27.030 1.00 98.19 284 ILE A CA 1
ATOM 2114 C C . ILE A 1 284 ? -21.320 5.877 26.805 1.00 98.19 284 ILE A C 1
ATOM 2116 O O . ILE A 1 284 ? -21.272 4.752 26.312 1.00 98.19 284 ILE A O 1
ATOM 2120 N N . GLU A 1 285 ? -22.477 6.452 27.131 1.00 98.00 285 GLU A N 1
ATOM 2121 C CA . GLU A 1 285 ? -23.780 5.821 26.898 1.00 98.00 285 GLU A CA 1
ATOM 2122 C C . GLU A 1 285 ? -23.962 5.473 25.416 1.00 98.00 285 GLU A C 1
ATOM 2124 O O . GLU A 1 285 ? -24.293 4.335 25.074 1.00 98.00 285 GLU A O 1
ATOM 2129 N N . ARG A 1 286 ? -23.641 6.415 24.518 1.00 97.88 286 ARG A N 1
ATOM 2130 C CA . ARG A 1 286 ? -23.686 6.166 23.073 1.00 97.88 286 ARG A CA 1
ATOM 2131 C C . ARG A 1 286 ? -22.713 5.068 22.643 1.00 97.88 286 ARG A C 1
ATOM 2133 O O . ARG A 1 286 ? -23.085 4.222 21.832 1.00 97.88 286 ARG A O 1
ATOM 2140 N N . VAL A 1 287 ? -21.480 5.086 23.151 1.00 98.06 287 VAL A N 1
ATOM 2141 C CA . VAL A 1 287 ? -20.470 4.063 22.838 1.00 98.06 287 VAL A CA 1
ATOM 2142 C C . VAL A 1 287 ? -20.930 2.679 23.293 1.00 98.06 287 VAL A C 1
ATOM 2144 O O . VAL A 1 287 ? -20.815 1.729 22.524 1.00 98.06 287 VAL A O 1
ATOM 2147 N N . ARG A 1 288 ? -21.491 2.559 24.501 1.00 96.81 288 ARG A N 1
ATOM 2148 C CA . ARG A 1 288 ? -21.982 1.284 25.045 1.00 96.81 288 ARG A CA 1
ATOM 2149 C C . ARG A 1 288 ? -23.158 0.733 24.251 1.00 96.81 288 ARG A C 1
ATOM 2151 O O . ARG A 1 288 ? -23.108 -0.431 23.870 1.00 96.81 288 ARG A O 1
ATOM 2158 N N . ALA A 1 289 ? -24.132 1.577 23.908 1.00 97.81 289 ALA A N 1
ATOM 2159 C CA . ALA A 1 289 ? -25.259 1.174 23.068 1.00 97.81 289 ALA A CA 1
ATOM 2160 C C . ALA A 1 289 ? -24.791 0.601 21.714 1.00 97.81 289 ALA A C 1
ATOM 2162 O O . ALA A 1 289 ? -25.264 -0.441 21.273 1.00 97.81 289 ALA A O 1
ATOM 2163 N N . LEU A 1 290 ? -23.798 1.232 21.074 1.00 97.88 290 LEU A N 1
ATOM 2164 C CA . LEU A 1 290 ? -23.190 0.716 19.836 1.00 97.88 290 LEU A CA 1
ATOM 2165 C C . LEU A 1 290 ? -22.308 -0.520 20.075 1.00 97.88 290 LEU A C 1
ATOM 2167 O O . LEU A 1 290 ? -22.117 -1.348 19.184 1.00 97.88 290 LEU A O 1
ATOM 2171 N N . GLY A 1 291 ? -21.749 -0.645 21.276 1.00 96.50 291 GLY A N 1
ATOM 2172 C CA . GLY A 1 291 ? -21.002 -1.813 21.716 1.00 96.50 291 GLY A CA 1
ATOM 2173 C C . GLY A 1 291 ? -21.863 -3.072 21.764 1.00 96.50 291 GLY A C 1
ATOM 2174 O O . GLY A 1 291 ? -21.392 -4.135 21.359 1.00 96.50 291 GLY A O 1
ATOM 2175 N N . GLU A 1 292 ? -23.118 -2.932 22.182 1.00 96.50 292 GLU A N 1
ATOM 2176 C CA . GLU A 1 292 ? -24.110 -4.010 22.292 1.00 96.50 292 GLU A CA 1
ATOM 2177 C C . GLU A 1 292 ? -24.826 -4.316 20.966 1.00 96.50 292 GLU A C 1
ATOM 2179 O O . GLU A 1 292 ? -25.290 -5.434 20.763 1.00 96.50 292 GLU A O 1
ATOM 2184 N N . ASP A 1 293 ? -24.860 -3.360 20.036 1.00 97.06 293 ASP A N 1
ATOM 2185 C CA . ASP A 1 293 ? -25.481 -3.509 18.717 1.00 97.06 293 ASP A CA 1
ATOM 2186 C C . ASP A 1 293 ? -24.765 -4.579 17.864 1.00 97.06 293 ASP A C 1
ATOM 2188 O O . ASP A 1 293 ? -23.595 -4.422 17.497 1.00 97.06 293 ASP A O 1
ATOM 2192 N N . ALA A 1 294 ? -25.456 -5.681 17.557 1.00 94.88 294 ALA A N 1
ATOM 2193 C CA . ALA A 1 294 ? -24.907 -6.809 16.801 1.00 94.88 294 ALA A CA 1
ATOM 2194 C C . ALA A 1 294 ? -24.549 -6.449 15.348 1.00 94.88 294 ALA A C 1
ATOM 2196 O O . ALA A 1 294 ? -23.639 -7.061 14.788 1.00 94.88 294 ALA A O 1
ATOM 2197 N N . ASP A 1 295 ? -25.184 -5.422 14.778 1.00 95.69 295 ASP A N 1
ATOM 2198 C CA . ASP A 1 295 ? -24.935 -4.976 13.406 1.00 95.69 295 ASP A CA 1
ATOM 2199 C C . ASP A 1 295 ? -23.713 -4.047 13.318 1.00 95.69 295 ASP A C 1
ATOM 2201 O O . ASP A 1 295 ? -23.221 -3.747 12.230 1.00 95.69 295 ASP A O 1
ATOM 2205 N N . VAL A 1 296 ? -23.178 -3.580 14.454 1.00 97.81 296 VAL A N 1
ATOM 2206 C CA . VAL A 1 296 ? -21.985 -2.722 14.519 1.00 97.81 296 VAL A CA 1
ATOM 2207 C C . VAL A 1 296 ? -20.755 -3.560 14.839 1.00 97.81 296 VAL A C 1
ATOM 2209 O O . VAL A 1 296 ? -20.631 -4.125 15.922 1.00 97.81 296 VAL A O 1
ATOM 2212 N N . HIS A 1 297 ? -19.786 -3.575 13.929 1.00 98.31 297 HIS A N 1
ATOM 2213 C CA . HIS A 1 297 ? -18.584 -4.401 14.055 1.00 98.31 297 HIS A CA 1
ATOM 2214 C C . HIS A 1 297 ? -17.373 -3.599 14.531 1.00 98.31 297 HIS A C 1
ATOM 2216 O O . HIS A 1 297 ? -16.532 -4.117 15.260 1.00 98.31 297 HIS A O 1
ATOM 2222 N N . GLY A 1 298 ? -17.291 -2.329 14.136 1.00 97.94 298 GLY A N 1
ATOM 2223 C CA . GLY A 1 298 ? -16.250 -1.402 14.560 1.00 97.94 298 GLY A CA 1
ATOM 2224 C C . GLY A 1 298 ? -16.827 -0.118 15.137 1.00 97.94 298 GLY A C 1
ATOM 2225 O O . GLY A 1 298 ? -17.848 0.373 14.663 1.00 97.94 298 GLY A O 1
ATOM 2226 N N . ILE A 1 299 ? -16.152 0.447 16.132 1.00 98.31 299 ILE A N 1
ATOM 2227 C CA . ILE A 1 299 ? -16.465 1.739 16.740 1.00 98.31 299 ILE A CA 1
ATOM 2228 C C . ILE A 1 299 ? -15.210 2.599 16.693 1.00 98.31 299 ILE A C 1
ATOM 2230 O O . ILE A 1 299 ? -14.129 2.172 17.100 1.00 98.31 299 ILE A O 1
ATOM 2234 N N . LEU A 1 300 ? -15.375 3.827 16.214 1.00 96.38 300 LEU A N 1
ATOM 2235 C CA . LEU A 1 300 ? -14.331 4.836 16.191 1.00 96.38 300 LEU A CA 1
ATOM 2236 C C . LEU A 1 300 ? -14.863 6.133 16.791 1.00 96.38 300 LEU A C 1
ATOM 2238 O O . LEU A 1 300 ? -15.850 6.690 16.308 1.00 96.38 300 LEU A O 1
ATOM 2242 N N . VAL A 1 301 ? -14.164 6.640 17.804 1.00 95.38 301 VAL A N 1
ATOM 2243 C CA . VAL A 1 301 ? -14.420 7.957 18.396 1.00 95.38 301 VAL A CA 1
ATOM 2244 C C . VAL A 1 301 ? -13.383 8.936 17.858 1.00 95.38 301 VAL A C 1
ATOM 2246 O O . VAL A 1 301 ? -12.184 8.773 18.074 1.00 95.38 301 VAL A O 1
ATOM 2249 N N . GLN A 1 302 ? -13.834 9.954 17.129 1.00 92.50 302 GLN A N 1
ATOM 2250 C CA . GLN A 1 302 ? -12.951 10.954 16.544 1.00 92.50 302 GLN A CA 1
ATOM 2251 C C . GLN A 1 302 ? -12.382 11.870 17.629 1.00 92.50 302 GLN A C 1
ATOM 2253 O O . GLN A 1 302 ? -13.123 12.535 18.347 1.00 92.50 302 GLN A O 1
ATOM 2258 N N . LEU A 1 303 ? -11.052 11.913 17.705 1.00 89.88 303 LEU A N 1
ATOM 2259 C CA . LEU A 1 303 ? -10.296 12.775 18.610 1.00 89.88 303 LEU A CA 1
ATOM 2260 C C . LEU A 1 303 ? -9.816 14.054 17.896 1.00 89.88 303 LEU A C 1
ATOM 2262 O O . LEU A 1 303 ? -9.621 14.019 16.674 1.00 89.88 303 LEU A O 1
ATOM 2266 N N . PRO A 1 304 ? -9.542 15.145 18.638 1.00 88.50 304 PRO A N 1
ATOM 2267 C CA . PRO A 1 304 ? -9.743 15.303 20.086 1.00 88.50 304 PRO A CA 1
ATOM 2268 C C . PRO A 1 304 ? -11.225 15.446 20.466 1.00 88.50 304 PRO A C 1
ATOM 2270 O O . PRO A 1 304 ? -12.029 15.910 19.663 1.00 88.50 304 PRO A O 1
ATOM 2273 N N . LEU A 1 305 ? -11.575 15.075 21.703 1.00 89.44 305 LEU A N 1
ATOM 2274 C CA . LEU A 1 305 ? -12.878 15.419 22.275 1.00 89.44 305 LEU A CA 1
ATOM 2275 C C . LEU A 1 305 ? -12.794 16.809 22.925 1.00 89.44 305 LEU A C 1
ATOM 2277 O O . LEU A 1 305 ? -11.863 17.044 23.701 1.00 89.44 305 LEU A O 1
ATOM 2281 N N . PRO A 1 306 ? -13.716 17.739 22.621 1.00 89.62 306 PRO A N 1
ATOM 2282 C CA . PRO A 1 306 ? -13.779 19.009 23.327 1.00 89.62 306 PRO A CA 1
ATOM 2283 C C . PRO A 1 306 ? -14.206 18.780 24.791 1.00 89.62 306 PRO A C 1
ATOM 2285 O O . PRO A 1 306 ? -15.057 17.920 25.042 1.00 89.62 306 PRO A O 1
ATOM 2288 N N . PRO A 1 307 ? -13.678 19.561 25.757 1.00 88.56 307 PRO A N 1
ATOM 2289 C CA . PRO A 1 307 ? -14.208 19.575 27.119 1.00 88.56 307 PRO A CA 1
ATOM 2290 C C . PRO A 1 307 ? -15.728 19.827 27.116 1.00 88.56 307 PRO A C 1
ATOM 2292 O O . PRO A 1 307 ? -16.211 20.565 26.249 1.00 88.56 307 PRO A O 1
ATOM 2295 N N . PRO A 1 308 ? -16.495 19.246 28.055 1.00 93.81 308 PRO A N 1
ATOM 2296 C CA . PRO A 1 308 ? -16.059 18.537 29.266 1.00 93.81 308 PRO A CA 1
ATOM 2297 C C . PRO A 1 308 ? -15.764 17.035 29.082 1.00 93.81 308 PRO A C 1
ATOM 2299 O O . PRO A 1 308 ? -15.389 16.374 30.047 1.00 93.81 308 PRO A O 1
ATOM 2302 N N . ALA A 1 309 ? -15.908 16.480 27.873 1.00 94.62 309 ALA A N 1
ATOM 2303 C CA . ALA A 1 309 ? -15.739 15.046 27.646 1.00 94.62 309 ALA A CA 1
ATOM 2304 C C . ALA A 1 309 ? -14.287 14.570 27.867 1.00 94.62 309 ALA A C 1
ATOM 2306 O O . ALA A 1 309 ? -13.347 15.056 27.234 1.00 94.62 309 ALA A O 1
ATOM 2307 N N . ASP A 1 310 ? -14.117 13.558 28.718 1.00 95.19 310 ASP A N 1
ATOM 2308 C CA . ASP A 1 310 ? -12.842 12.882 28.956 1.00 95.19 310 ASP A CA 1
ATOM 2309 C C . ASP A 1 310 ? -12.602 11.807 27.887 1.00 95.19 310 ASP A C 1
ATOM 2311 O O . ASP A 1 310 ? -13.261 10.763 27.846 1.00 95.19 310 ASP A O 1
ATOM 2315 N N . ALA A 1 311 ? -11.623 12.058 27.016 1.00 93.38 311 ALA A N 1
ATOM 2316 C CA . ALA A 1 311 ? -11.249 11.140 25.949 1.00 93.38 311 ALA A CA 1
ATOM 2317 C C . ALA A 1 311 ? -10.796 9.765 26.457 1.00 93.38 311 ALA A C 1
ATOM 2319 O O . ALA A 1 311 ? -11.115 8.764 25.821 1.00 93.38 311 ALA A O 1
ATOM 2320 N N . GLN A 1 312 ? -10.073 9.686 27.576 1.00 94.00 312 GLN A N 1
ATOM 2321 C CA . GLN A 1 312 ? -9.589 8.406 28.086 1.00 94.00 312 GLN A CA 1
ATOM 2322 C C . GLN A 1 312 ? -10.753 7.552 28.592 1.00 94.00 312 GLN A C 1
ATOM 2324 O O . GLN A 1 312 ? -10.879 6.399 28.180 1.00 94.00 312 GLN A O 1
ATOM 2329 N N . ALA A 1 313 ? -11.643 8.132 29.400 1.00 96.44 313 ALA A N 1
ATOM 2330 C CA . ALA A 1 313 ? -12.823 7.430 29.903 1.00 96.44 313 ALA A CA 1
ATOM 2331 C C . ALA A 1 313 ? -13.736 6.941 28.761 1.00 96.44 313 ALA A C 1
ATOM 2333 O O . ALA A 1 313 ? -14.277 5.835 28.811 1.00 96.44 313 ALA A O 1
ATOM 2334 N N . VAL A 1 314 ? -13.875 7.738 27.695 1.00 96.81 314 VAL A N 1
ATOM 2335 C CA . VAL A 1 314 ? -14.625 7.341 26.496 1.00 96.81 314 VAL A CA 1
ATOM 2336 C C . VAL A 1 314 ? -13.944 6.184 25.762 1.00 96.81 314 VAL A C 1
ATOM 2338 O O . VAL A 1 314 ? -14.616 5.208 25.433 1.00 96.81 314 VAL A O 1
ATOM 2341 N N . LEU A 1 315 ? -12.631 6.246 25.523 1.00 95.00 315 LEU A N 1
ATOM 2342 C CA . LEU A 1 315 ? -11.895 5.178 24.832 1.00 95.00 315 LEU A CA 1
ATOM 2343 C C . LEU A 1 315 ? -11.921 3.852 25.611 1.00 95.00 315 LEU A C 1
ATOM 2345 O O . LEU A 1 315 ? -12.061 2.794 25.003 1.00 95.00 315 LEU A O 1
ATOM 2349 N N . GLU A 1 316 ? -11.847 3.902 26.943 1.00 96.00 316 GLU A N 1
ATOM 2350 C CA . GLU A 1 316 ? -11.974 2.736 27.833 1.00 96.00 316 GLU A CA 1
ATOM 2351 C C . GLU A 1 316 ? -13.376 2.111 27.820 1.00 96.00 316 GLU A C 1
ATOM 2353 O O . GLU A 1 316 ? -13.543 0.946 28.171 1.00 96.00 316 GLU A O 1
ATOM 2358 N N . SER A 1 317 ? -14.397 2.859 27.395 1.00 97.19 317 SER A N 1
ATOM 2359 C CA . SER A 1 317 ? -15.761 2.335 27.283 1.00 97.19 317 SER A CA 1
ATOM 2360 C C . SER A 1 317 ? -16.028 1.558 25.989 1.00 97.19 317 SER A C 1
ATOM 2362 O O . SER A 1 317 ? -17.036 0.854 25.904 1.00 97.19 317 SER A O 1
ATOM 2364 N N . ILE A 1 318 ? -15.145 1.663 24.987 1.00 97.75 318 ILE A N 1
ATOM 2365 C CA . ILE A 1 318 ? -15.285 0.949 23.712 1.00 97.75 318 ILE A CA 1
ATOM 2366 C C . ILE A 1 318 ? -14.977 -0.537 23.942 1.00 97.75 318 ILE A C 1
ATOM 2368 O O . ILE A 1 318 ? -13.883 -0.855 24.405 1.00 97.75 318 ILE A O 1
ATOM 2372 N N . PRO A 1 319 ? -15.858 -1.485 23.570 1.00 97.50 319 PRO A N 1
ATOM 2373 C CA . PRO A 1 319 ? -15.530 -2.901 23.676 1.00 97.50 319 PRO A CA 1
ATOM 2374 C C . PRO A 1 319 ? -14.227 -3.227 22.924 1.00 97.50 319 PRO A C 1
ATOM 2376 O O . PRO A 1 319 ? -14.139 -2.931 21.729 1.00 97.50 319 PRO A O 1
ATOM 2379 N N . PRO A 1 320 ? -13.238 -3.909 23.541 1.00 97.06 320 PRO A N 1
ATOM 2380 C CA . PRO A 1 320 ? -11.947 -4.177 22.896 1.00 97.06 320 PRO A CA 1
ATOM 2381 C C . PRO A 1 320 ? -12.062 -4.904 21.552 1.00 97.06 320 PRO A C 1
ATOM 2383 O O . PRO A 1 320 ? -11.231 -4.719 20.668 1.00 97.06 320 PRO A O 1
ATOM 2386 N N . ALA A 1 321 ? -13.105 -5.726 21.389 1.00 96.69 321 ALA A N 1
ATOM 2387 C CA . ALA A 1 321 ? -13.392 -6.472 20.166 1.00 96.69 321 ALA A CA 1
ATOM 2388 C C . ALA A 1 321 ? -13.936 -5.607 19.010 1.00 96.69 321 ALA A C 1
ATOM 2390 O O . ALA A 1 321 ? -13.924 -6.075 17.874 1.00 96.69 321 ALA A O 1
ATOM 2391 N N . LYS A 1 322 ? -14.385 -4.377 19.292 1.00 97.88 322 LYS A N 1
ATOM 2392 C CA . LYS A 1 322 ? -14.907 -3.407 18.316 1.00 97.88 322 LYS A CA 1
ATOM 2393 C C . LYS A 1 322 ? -14.043 -2.139 18.208 1.00 97.88 322 LYS A C 1
ATOM 2395 O O . LYS A 1 322 ? -14.363 -1.252 17.425 1.00 97.88 322 LYS A O 1
ATOM 2400 N N . ASP A 1 323 ? -12.948 -2.037 18.960 1.00 96.88 323 ASP A N 1
ATOM 2401 C CA . ASP A 1 323 ? -12.024 -0.894 18.948 1.00 96.88 323 ASP A CA 1
ATOM 2402 C C . ASP A 1 323 ? -11.110 -0.919 17.708 1.00 96.88 323 ASP A C 1
ATOM 2404 O O . ASP A 1 323 ? -9.976 -1.402 17.737 1.00 96.88 323 ASP A O 1
ATOM 2408 N N . VAL A 1 324 ? -11.621 -0.404 16.587 1.00 96.44 324 VAL A N 1
ATOM 2409 C CA . VAL A 1 324 ? -10.906 -0.420 15.297 1.00 96.44 324 VAL A CA 1
ATOM 2410 C C . VAL A 1 324 ? -9.789 0.616 15.202 1.00 96.44 324 VAL A C 1
ATOM 2412 O O . VAL A 1 324 ? -8.960 0.519 14.298 1.00 96.44 324 VAL A O 1
ATOM 2415 N N . ASP A 1 325 ? -9.734 1.582 16.120 1.00 92.44 325 ASP A N 1
ATOM 2416 C CA . ASP A 1 325 ? -8.605 2.510 16.243 1.00 92.44 325 ASP A CA 1
ATOM 2417 C C . ASP A 1 325 ? -7.503 1.960 17.163 1.00 92.44 325 ASP A C 1
ATOM 2419 O O . ASP A 1 325 ? -6.393 2.487 17.151 1.00 92.44 325 ASP A O 1
ATOM 2423 N N . GLY A 1 326 ? -7.757 0.868 17.893 1.00 94.25 326 GLY A N 1
ATOM 2424 C CA . GLY A 1 326 ? -6.768 0.154 18.703 1.00 94.25 326 GLY A CA 1
ATOM 2425 C C . GLY A 1 326 ? -6.296 0.919 19.941 1.00 94.25 326 GLY A C 1
ATOM 2426 O O . GLY A 1 326 ? -5.195 0.658 20.431 1.00 94.25 326 GLY A O 1
ATOM 2427 N N . PHE A 1 327 ? -7.073 1.892 20.419 1.00 95.00 327 PHE A N 1
ATOM 2428 C CA . PHE A 1 327 ? -6.688 2.768 21.531 1.00 95.00 327 PHE A CA 1
ATOM 2429 C C . PHE A 1 327 ? -7.153 2.272 22.902 1.00 95.00 327 PHE A C 1
ATOM 2431 O O . PHE A 1 327 ? -6.715 2.811 23.920 1.00 95.00 327 PHE A O 1
ATOM 2438 N N . HIS A 1 328 ? -7.993 1.240 22.957 1.00 96.19 328 HIS A N 1
ATOM 2439 C CA . HIS A 1 328 ? -8.428 0.650 24.213 1.00 96.19 328 HIS A CA 1
ATOM 2440 C C . HIS A 1 328 ? -7.224 0.038 24.964 1.00 96.19 328 HIS A C 1
ATOM 2442 O O . HIS A 1 328 ? -6.442 -0.706 24.357 1.00 96.19 328 HIS A O 1
ATOM 2448 N N . PRO A 1 329 ? -7.074 0.243 26.291 1.00 95.06 329 PRO A N 1
ATOM 2449 C CA . PRO A 1 329 ? -5.930 -0.272 27.053 1.00 95.06 329 PRO A CA 1
ATOM 2450 C C . PRO A 1 329 ? -5.691 -1.780 26.909 1.00 95.06 329 PRO A C 1
ATOM 2452 O O . PRO A 1 329 ? -4.548 -2.214 26.815 1.00 95.06 329 PRO A O 1
ATOM 2455 N N . ALA A 1 330 ? -6.754 -2.584 26.820 1.00 96.62 330 ALA A N 1
ATOM 2456 C CA . ALA A 1 330 ? -6.646 -4.021 26.541 1.00 96.62 330 ALA A CA 1
ATOM 2457 C C . ALA A 1 330 ? -5.969 -4.335 25.190 1.00 96.62 330 ALA A C 1
ATOM 2459 O O . ALA A 1 330 ? -5.150 -5.249 25.128 1.00 96.62 330 ALA A O 1
ATOM 2460 N N . ASN A 1 331 ? -6.254 -3.574 24.125 1.00 96.94 331 ASN A N 1
ATOM 2461 C CA . ASN A 1 331 ? -5.589 -3.739 22.827 1.00 96.94 331 ASN A CA 1
ATOM 2462 C C . ASN A 1 331 ? -4.137 -3.251 22.878 1.00 96.94 331 ASN A C 1
ATOM 2464 O O . ASN A 1 331 ? -3.246 -3.920 22.356 1.00 96.94 331 ASN A O 1
ATOM 2468 N N . ALA A 1 332 ? -3.873 -2.145 23.580 1.00 94.75 332 ALA A N 1
ATOM 2469 C CA . ALA A 1 332 ? -2.512 -1.669 23.817 1.00 94.75 332 ALA A CA 1
ATOM 2470 C C . ALA A 1 332 ? -1.673 -2.686 24.618 1.00 94.75 332 ALA A C 1
ATOM 2472 O O . ALA A 1 332 ? -0.518 -2.945 24.278 1.00 94.75 332 ALA A O 1
ATOM 2473 N N . GLY A 1 333 ? -2.261 -3.305 25.645 1.00 96.00 333 GLY A N 1
ATOM 2474 C CA . GLY A 1 333 ? -1.642 -4.372 26.429 1.00 96.00 333 GLY A CA 1
ATOM 2475 C C . GLY A 1 333 ? -1.412 -5.639 25.607 1.00 96.00 333 GLY A C 1
ATOM 2476 O O . GLY A 1 333 ? -0.323 -6.206 25.654 1.00 96.00 333 GLY A O 1
ATOM 2477 N N . ALA A 1 334 ? -2.389 -6.041 24.788 1.00 96.19 334 ALA A N 1
ATOM 2478 C CA . ALA A 1 334 ? -2.228 -7.156 23.859 1.00 96.19 334 ALA A CA 1
ATOM 2479 C C . ALA A 1 334 ? -1.062 -6.909 22.892 1.00 96.19 334 ALA A C 1
ATOM 2481 O O . ALA A 1 334 ? -0.203 -7.774 22.743 1.00 96.19 334 ALA A O 1
ATOM 2482 N N . LEU A 1 335 ? -0.967 -5.706 22.315 1.00 95.62 335 LEU A N 1
ATOM 2483 C CA . LEU A 1 335 ? 0.149 -5.320 21.454 1.00 95.62 335 LEU A CA 1
ATOM 2484 C C . LEU A 1 335 ? 1.495 -5.399 22.189 1.00 95.62 335 LEU A C 1
ATOM 2486 O O . LEU A 1 335 ? 2.441 -5.981 21.661 1.00 95.62 335 LEU A O 1
ATOM 2490 N N . ALA A 1 336 ? 1.578 -4.863 23.409 1.00 94.62 336 ALA A N 1
ATOM 2491 C CA . ALA A 1 336 ? 2.792 -4.902 24.226 1.00 94.62 336 ALA A CA 1
ATOM 2492 C C . ALA A 1 336 ? 3.267 -6.332 24.529 1.00 94.62 336 ALA A C 1
ATOM 2494 O O . ALA A 1 336 ? 4.469 -6.590 24.565 1.00 94.62 336 ALA A O 1
ATOM 2495 N N . LEU A 1 337 ? 2.328 -7.262 24.711 1.00 95.44 337 LEU A N 1
ATOM 2496 C CA . LEU A 1 337 ? 2.598 -8.674 24.981 1.00 95.44 337 LEU A CA 1
ATOM 2497 C C . LEU A 1 337 ? 2.765 -9.522 23.707 1.00 95.44 337 LEU A C 1
ATOM 2499 O O . LEU A 1 337 ? 3.057 -10.713 23.803 1.00 95.44 337 LEU A O 1
ATOM 2503 N N . GLY A 1 338 ? 2.569 -8.945 22.516 1.00 92.25 338 GLY A N 1
ATOM 2504 C CA . GLY A 1 338 ? 2.566 -9.687 21.251 1.00 92.25 338 GLY A CA 1
ATOM 2505 C C . GLY A 1 338 ? 1.367 -10.631 21.089 1.00 92.25 338 GLY A C 1
ATOM 2506 O O . GLY A 1 338 ? 1.447 -11.611 20.349 1.00 92.25 338 GLY A O 1
ATOM 2507 N N . LEU A 1 339 ? 0.268 -10.359 21.793 1.00 94.19 339 LEU A N 1
ATOM 2508 C CA . LEU A 1 339 ? -0.976 -11.119 21.731 1.00 94.19 339 LEU A CA 1
ATOM 2509 C C . LEU A 1 339 ? -1.893 -10.611 20.605 1.00 94.19 339 LEU A C 1
ATOM 2511 O O . LEU A 1 339 ? -1.789 -9.456 20.180 1.00 94.19 339 LEU A O 1
ATOM 2515 N N . PRO A 1 340 ? -2.840 -11.442 20.131 1.00 90.75 340 PRO A N 1
ATOM 2516 C CA . PRO A 1 340 ? -3.852 -11.000 19.182 1.00 90.75 340 PRO A CA 1
ATOM 2517 C C . PRO A 1 340 ? -4.691 -9.846 19.748 1.00 90.75 340 PRO A C 1
ATOM 2519 O O . PRO A 1 340 ? -5.295 -9.962 20.810 1.00 90.75 340 PRO A O 1
ATOM 2522 N N . GLY A 1 341 ? -4.774 -8.748 19.001 1.00 92.94 341 GLY A N 1
ATOM 2523 C CA . GLY A 1 341 ? -5.559 -7.565 19.355 1.00 92.94 341 GLY A CA 1
ATOM 2524 C C . GLY A 1 341 ? -5.740 -6.654 18.147 1.00 92.94 341 GLY A C 1
ATOM 2525 O O . GLY A 1 341 ? -5.426 -7.059 17.020 1.00 92.94 341 GLY A O 1
ATOM 2526 N N . PHE A 1 342 ? -6.289 -5.461 18.357 1.00 95.56 342 PHE A N 1
ATOM 2527 C CA . PHE A 1 342 ? -6.205 -4.386 17.368 1.00 95.56 342 PHE A CA 1
ATOM 2528 C C . PHE A 1 342 ? -4.930 -3.580 17.562 1.00 95.56 342 PHE A C 1
ATOM 2530 O O . PHE A 1 342 ? -4.487 -3.331 18.679 1.00 95.56 342 PHE A O 1
ATOM 2537 N N . VAL A 1 343 ? -4.343 -3.179 16.441 1.00 95.06 343 VAL A N 1
ATOM 2538 C CA . VAL A 1 343 ? -3.167 -2.319 16.411 1.00 95.06 343 VAL A CA 1
ATOM 2539 C C . VAL A 1 343 ? -3.615 -0.932 15.968 1.00 95.06 343 VAL A C 1
ATOM 2541 O O . VAL A 1 343 ? -4.347 -0.847 14.972 1.00 95.06 343 VAL A O 1
ATOM 2544 N N . PRO A 1 344 ? -3.147 0.137 16.636 1.00 96.38 344 PRO A N 1
ATOM 2545 C CA . PRO A 1 344 ? -3.401 1.500 16.215 1.00 96.38 344 PRO A CA 1
ATOM 2546 C C . PRO A 1 344 ? -3.188 1.748 14.723 1.00 96.38 344 PRO A C 1
ATOM 2548 O O . PRO A 1 344 ? -2.154 1.374 14.158 1.00 96.38 344 PRO A O 1
ATOM 2551 N N . ALA A 1 345 ? -4.167 2.401 14.091 1.00 94.88 345 ALA A N 1
ATOM 2552 C CA . ALA A 1 345 ? -4.238 2.545 12.638 1.00 94.88 345 ALA A CA 1
ATOM 2553 C C . ALA A 1 345 ? -2.995 3.229 12.045 1.00 94.88 345 ALA A C 1
ATOM 2555 O O . ALA A 1 345 ? -2.457 2.774 11.037 1.00 94.88 345 ALA A O 1
ATOM 2556 N N . THR A 1 346 ? -2.488 4.282 12.691 1.00 95.62 346 THR A N 1
ATOM 2557 C CA . THR A 1 346 ? -1.295 5.006 12.224 1.00 95.62 346 THR A CA 1
ATOM 2558 C C . THR A 1 346 ? -0.016 4.155 12.319 1.00 95.62 346 THR A C 1
ATOM 2560 O O . THR A 1 346 ? 0.624 3.962 11.287 1.00 95.62 346 THR A O 1
ATOM 2563 N N . PRO A 1 347 ? 0.361 3.574 13.478 1.00 97.19 347 PRO A N 1
ATOM 2564 C CA . PRO A 1 347 ? 1.478 2.629 13.568 1.00 97.19 347 PRO A CA 1
ATOM 2565 C C . PRO A 1 347 ? 1.397 1.449 12.597 1.00 97.19 347 PRO A C 1
ATOM 2567 O O . PRO A 1 347 ? 2.384 1.132 11.931 1.00 97.19 347 PRO A O 1
ATOM 2570 N N . ARG A 1 348 ? 0.218 0.824 12.473 1.00 97.25 348 ARG A N 1
ATOM 2571 C CA . ARG A 1 348 ? -0.006 -0.266 11.514 1.00 97.25 348 ARG A CA 1
ATOM 2572 C C . ARG A 1 348 ? 0.198 0.220 10.077 1.00 97.25 348 ARG A C 1
ATOM 2574 O O . ARG A 1 348 ? 0.833 -0.468 9.285 1.00 97.25 348 ARG A O 1
ATOM 2581 N N . GLY A 1 349 ? -0.289 1.421 9.766 1.00 98.00 349 GLY A N 1
ATOM 2582 C CA . GLY A 1 349 ? -0.190 2.034 8.445 1.00 98.00 349 GLY A CA 1
ATOM 2583 C C . GLY A 1 349 ? 1.246 2.369 8.057 1.00 98.00 349 GLY A C 1
ATOM 2584 O O . GLY A 1 349 ? 1.626 2.148 6.913 1.00 98.00 349 GLY A O 1
ATOM 2585 N N . ILE A 1 350 ? 2.063 2.828 9.009 1.00 98.50 350 ILE A N 1
ATOM 2586 C CA . ILE A 1 350 ? 3.502 3.048 8.807 1.00 98.50 350 ILE A CA 1
ATOM 2587 C C . ILE A 1 350 ? 4.202 1.729 8.479 1.00 98.50 350 ILE A C 1
ATOM 2589 O O . ILE A 1 350 ? 4.958 1.662 7.515 1.00 98.50 350 ILE A O 1
ATOM 2593 N N . LEU A 1 351 ? 3.939 0.667 9.246 1.00 98.00 351 LEU A N 1
ATOM 2594 C CA . LEU A 1 351 ? 4.562 -0.631 8.990 1.00 98.00 351 LEU A CA 1
ATOM 2595 C C . LEU A 1 351 ? 4.166 -1.190 7.615 1.00 98.00 351 LEU A C 1
ATOM 2597 O O . LEU A 1 351 ? 5.016 -1.710 6.896 1.00 98.00 351 LEU A O 1
ATOM 2601 N N . GLU A 1 352 ? 2.901 -1.041 7.227 1.00 97.88 352 GLU A N 1
ATOM 2602 C CA . GLU A 1 352 ? 2.411 -1.479 5.919 1.00 97.88 352 GLU A CA 1
ATOM 2603 C C . GLU A 1 352 ? 3.010 -0.661 4.766 1.00 97.88 352 GLU A C 1
ATOM 2605 O O . GLU A 1 352 ? 3.413 -1.222 3.749 1.00 97.88 352 GLU A O 1
ATOM 2610 N N . LEU A 1 353 ? 3.165 0.654 4.952 1.00 98.25 353 LEU A N 1
ATOM 2611 C CA . LEU A 1 353 ? 3.848 1.538 4.006 1.00 98.25 353 LEU A CA 1
ATOM 2612 C C . LEU A 1 353 ? 5.296 1.090 3.769 1.00 98.25 353 LEU A C 1
ATOM 2614 O O . LEU A 1 353 ? 5.738 0.964 2.628 1.00 98.25 353 LEU A O 1
ATOM 2618 N N . LEU A 1 354 ? 6.031 0.820 4.851 1.00 98.00 354 LEU A N 1
ATOM 2619 C CA . LEU A 1 354 ? 7.421 0.364 4.787 1.00 98.00 354 LEU A CA 1
ATOM 2620 C C . LEU A 1 354 ? 7.536 -1.007 4.102 1.00 98.00 354 LEU A C 1
ATOM 2622 O O . LEU A 1 354 ? 8.452 -1.210 3.304 1.00 98.00 354 LEU A O 1
ATOM 2626 N N . ARG A 1 355 ? 6.592 -1.924 4.358 1.00 95.94 355 ARG A N 1
ATOM 2627 C CA . ARG A 1 355 ? 6.522 -3.239 3.697 1.00 95.94 355 ARG A CA 1
ATOM 2628 C C . ARG A 1 355 ? 6.246 -3.130 2.205 1.00 95.94 355 ARG A C 1
ATOM 2630 O O . ARG A 1 355 ? 6.955 -3.759 1.426 1.00 95.94 355 ARG A O 1
ATOM 2637 N N . TYR A 1 356 ? 5.267 -2.316 1.809 1.00 95.62 356 TYR A N 1
ATOM 2638 C CA . TYR A 1 356 ? 4.929 -2.089 0.402 1.00 95.62 356 TYR A CA 1
ATOM 2639 C C . TYR A 1 356 ? 6.145 -1.607 -0.394 1.00 95.62 356 TYR A C 1
ATOM 2641 O O . TYR A 1 356 ? 6.440 -2.112 -1.474 1.00 95.62 356 TYR A O 1
ATOM 2649 N N . TYR A 1 357 ? 6.905 -0.675 0.181 1.00 93.38 357 TYR A N 1
ATOM 2650 C CA . TYR A 1 357 ? 8.120 -0.152 -0.437 1.00 93.38 357 TYR A CA 1
ATOM 2651 C C . TYR A 1 357 ? 9.370 -1.015 -0.236 1.00 93.38 357 TYR A C 1
ATOM 2653 O O . TYR A 1 357 ? 10.438 -0.630 -0.727 1.00 93.38 357 TYR A O 1
ATOM 2661 N N . GLN A 1 358 ? 9.231 -2.163 0.436 1.00 95.00 358 GLN A N 1
ATOM 2662 C CA . GLN A 1 358 ? 10.292 -3.127 0.724 1.00 95.00 358 GLN A CA 1
ATOM 2663 C C . GLN A 1 358 ? 11.491 -2.494 1.447 1.00 95.00 358 GLN A C 1
ATOM 2665 O O . GLN A 1 358 ? 12.649 -2.787 1.150 1.00 95.00 358 GLN A O 1
ATOM 2670 N N . VAL A 1 359 ? 11.220 -1.597 2.400 1.00 94.69 359 VAL A N 1
ATOM 2671 C CA . VAL A 1 359 ? 12.269 -0.993 3.229 1.00 94.69 359 VAL A CA 1
ATOM 2672 C C . VAL A 1 359 ? 12.874 -2.080 4.129 1.00 94.69 359 VAL A C 1
ATOM 2674 O O . VAL A 1 359 ? 12.124 -2.769 4.824 1.00 94.69 359 VAL A O 1
ATOM 2677 N N . PRO A 1 360 ? 14.206 -2.268 4.151 1.00 91.25 360 PRO A N 1
ATOM 2678 C CA . PRO A 1 360 ? 14.835 -3.271 5.006 1.00 91.25 360 PRO A CA 1
ATOM 2679 C C . PRO A 1 360 ? 14.756 -2.849 6.480 1.00 91.25 360 PRO A C 1
ATOM 2681 O O . PRO A 1 360 ? 15.324 -1.829 6.863 1.00 91.25 360 PRO A O 1
ATOM 2684 N N . LEU A 1 361 ? 14.065 -3.644 7.306 1.00 96.94 361 LEU A N 1
ATOM 2685 C CA . LEU A 1 361 ? 13.839 -3.343 8.730 1.00 96.94 361 LEU A CA 1
ATOM 2686 C C . LEU A 1 361 ? 14.642 -4.249 9.675 1.00 96.94 361 LEU A C 1
ATOM 2688 O O . LEU A 1 361 ? 15.272 -3.757 10.604 1.00 96.94 361 LEU A O 1
ATOM 2692 N N . ALA A 1 362 ? 14.657 -5.564 9.451 1.00 97.44 362 ALA A N 1
ATOM 2693 C CA . ALA A 1 362 ? 15.260 -6.508 10.395 1.00 97.44 362 ALA A CA 1
ATOM 2694 C C . ALA A 1 362 ? 16.754 -6.221 10.655 1.00 97.44 362 ALA A C 1
ATOM 2696 O O . ALA A 1 362 ? 17.536 -6.016 9.725 1.00 97.44 362 ALA A O 1
ATOM 2697 N N . GLY A 1 363 ? 17.146 -6.210 11.932 1.00 96.69 363 GLY A N 1
ATOM 2698 C CA . GLY A 1 363 ? 18.510 -5.932 12.392 1.00 96.69 363 GLY A CA 1
ATOM 2699 C C . GLY A 1 363 ? 18.930 -4.459 12.330 1.00 96.69 363 GLY A C 1
ATOM 2700 O O . GLY A 1 363 ? 20.070 -4.146 12.664 1.00 96.69 363 GLY A O 1
ATOM 2701 N N . LYS A 1 364 ? 18.043 -3.554 11.902 1.00 98.19 364 LYS A N 1
ATOM 2702 C CA . LYS A 1 364 ? 18.309 -2.113 11.806 1.00 98.19 364 LYS A CA 1
ATOM 2703 C C . LYS A 1 364 ? 17.889 -1.364 13.069 1.00 98.19 364 LYS A C 1
ATOM 2705 O O . LYS A 1 364 ? 17.106 -1.866 13.880 1.00 98.19 364 LYS A O 1
ATOM 2710 N N . HIS A 1 365 ? 18.404 -0.146 13.223 1.00 98.56 365 HIS A N 1
ATOM 2711 C CA . HIS A 1 365 ? 18.073 0.735 14.342 1.00 98.56 365 HIS A CA 1
ATOM 2712 C C . HIS A 1 365 ? 16.997 1.752 13.952 1.00 98.56 365 HIS A C 1
ATOM 2714 O O . HIS A 1 365 ? 17.148 2.492 12.980 1.00 98.56 365 HIS A O 1
ATOM 2720 N N . ALA A 1 366 ? 15.907 1.793 14.716 1.00 98.62 366 ALA A N 1
ATOM 2721 C CA . ALA A 1 366 ? 14.854 2.788 14.593 1.00 98.62 366 ALA A CA 1
ATOM 2722 C C . ALA A 1 366 ? 14.884 3.782 15.758 1.00 98.62 366 ALA A C 1
ATOM 2724 O O . ALA A 1 366 ? 15.009 3.392 16.921 1.00 98.62 366 ALA A O 1
ATOM 2725 N N . VAL A 1 367 ? 14.656 5.058 15.453 1.00 98.56 367 VAL A N 1
ATOM 2726 C CA . VAL A 1 367 ? 14.388 6.098 16.450 1.00 98.56 367 VAL A CA 1
ATOM 2727 C C . VAL A 1 367 ? 12.988 6.649 16.223 1.00 98.56 367 VAL A C 1
ATOM 2729 O O . VAL A 1 367 ? 12.674 7.154 15.148 1.00 98.56 367 VAL A O 1
ATOM 2732 N N . VAL A 1 368 ? 12.142 6.561 17.248 1.00 98.44 368 VAL A N 1
ATOM 2733 C CA . VAL A 1 368 ? 10.781 7.108 17.240 1.00 98.44 368 VAL A CA 1
ATOM 2734 C C . VAL A 1 368 ? 10.755 8.362 18.107 1.00 98.44 368 VAL A C 1
ATOM 2736 O O . VAL A 1 368 ? 10.903 8.289 19.327 1.00 98.44 368 VAL A O 1
ATOM 2739 N N . LEU A 1 369 ? 10.582 9.522 17.479 1.00 97.38 369 LEU A N 1
ATOM 2740 C CA . LEU A 1 369 ? 10.472 10.815 18.144 1.00 97.38 369 LEU A CA 1
ATOM 2741 C C . LEU A 1 369 ? 9.006 11.070 18.493 1.00 97.38 369 LEU A C 1
ATOM 2743 O O . LEU A 1 369 ? 8.198 11.381 17.625 1.00 97.38 369 LEU A O 1
ATOM 2747 N N . GLY A 1 370 ? 8.669 10.932 19.769 1.00 94.81 370 GLY A N 1
ATOM 2748 C CA . GLY A 1 370 ? 7.301 10.995 20.270 1.00 94.81 370 GLY A CA 1
ATOM 2749 C C . GLY A 1 370 ? 6.920 9.713 21.002 1.00 94.81 370 GLY A C 1
ATOM 2750 O O . GLY A 1 370 ? 7.242 8.605 20.585 1.00 94.81 370 GLY A O 1
ATOM 2751 N N . ARG A 1 371 ? 6.209 9.861 22.124 1.00 94.31 371 ARG A N 1
ATOM 2752 C CA . ARG A 1 371 ? 5.812 8.745 23.006 1.00 94.31 371 ARG A CA 1
ATOM 2753 C C . ARG A 1 371 ? 4.321 8.734 23.334 1.00 94.31 371 ARG A C 1
ATOM 2755 O O . ARG A 1 371 ? 3.930 8.291 24.412 1.00 94.31 371 ARG A O 1
ATOM 2762 N N . SER A 1 372 ? 3.498 9.270 22.435 1.00 93.38 372 SER A N 1
ATOM 2763 C CA . SER A 1 372 ? 2.044 9.238 22.595 1.00 93.38 372 SER A CA 1
ATOM 2764 C C . SER A 1 372 ? 1.532 7.794 22.635 1.00 93.38 372 SER A C 1
ATOM 2766 O O . SER A 1 372 ? 2.137 6.892 22.045 1.00 93.38 372 SER A O 1
ATOM 2768 N N . ASN A 1 373 ? 0.401 7.580 23.310 1.00 89.50 373 ASN A N 1
ATOM 2769 C CA . ASN A 1 373 ? -0.243 6.265 23.385 1.00 89.50 373 ASN A CA 1
ATOM 2770 C C . ASN A 1 373 ? -0.872 5.841 22.045 1.00 89.50 373 ASN A C 1
ATOM 2772 O O . ASN A 1 373 ? -1.108 4.659 21.836 1.00 89.50 373 ASN A O 1
ATOM 2776 N N . ILE A 1 374 ? -1.093 6.790 21.129 1.00 89.12 374 ILE A N 1
ATOM 2777 C CA . ILE A 1 374 ? -1.759 6.556 19.839 1.00 89.12 374 ILE A CA 1
ATOM 2778 C C . ILE A 1 374 ? -0.789 6.287 18.677 1.00 89.12 374 ILE A C 1
ATOM 2780 O O . ILE A 1 374 ? -1.171 5.666 17.688 1.00 89.12 374 ILE A O 1
ATOM 2784 N N . VAL A 1 375 ? 0.465 6.749 18.773 1.00 94.38 375 VAL A N 1
ATOM 2785 C CA . VAL A 1 375 ? 1.465 6.601 17.701 1.00 94.38 375 VAL A CA 1
ATOM 2786 C C . VAL A 1 375 ? 2.794 6.096 18.246 1.00 94.38 375 VAL A C 1
ATOM 2788 O O . VAL A 1 375 ? 3.204 4.989 17.917 1.00 94.38 375 VAL A O 1
ATOM 2791 N N . GLY A 1 376 ? 3.474 6.890 19.076 1.00 95.88 376 GLY A N 1
ATOM 2792 C CA . GLY A 1 376 ? 4.889 6.667 19.389 1.00 95.88 376 GLY A CA 1
ATOM 2793 C C . GLY A 1 376 ? 5.176 5.342 20.098 1.00 95.88 376 GLY A C 1
ATOM 2794 O O . GLY A 1 376 ? 5.948 4.520 19.607 1.00 95.88 376 GLY A O 1
ATOM 2795 N N . ARG A 1 377 ? 4.514 5.107 21.239 1.00 95.94 377 ARG A N 1
ATOM 2796 C CA . ARG A 1 377 ? 4.653 3.859 22.010 1.00 95.94 377 ARG A CA 1
ATOM 2797 C C . ARG A 1 377 ? 4.227 2.614 21.218 1.00 95.94 377 ARG A C 1
ATOM 2799 O O . ARG A 1 377 ? 5.051 1.710 21.109 1.00 95.94 377 ARG A O 1
ATOM 2806 N N . PRO A 1 378 ? 3.012 2.546 20.631 1.00 96.75 378 PRO A N 1
ATOM 2807 C CA . PRO A 1 378 ? 2.598 1.361 19.879 1.00 96.75 378 PRO A CA 1
ATOM 2808 C C . PRO A 1 378 ? 3.485 1.089 18.660 1.00 96.75 378 PRO A C 1
ATOM 2810 O O . PRO A 1 378 ? 3.784 -0.068 18.376 1.00 96.75 378 PRO A O 1
ATOM 2813 N N . LEU A 1 379 ? 3.963 2.127 17.964 1.00 97.94 379 LEU A N 1
ATOM 2814 C CA . LEU A 1 379 ? 4.894 1.943 16.852 1.00 97.94 379 LEU A CA 1
ATOM 2815 C C . LEU A 1 379 ? 6.229 1.364 17.318 1.00 97.94 379 LEU A C 1
ATOM 2817 O O . LEU A 1 379 ? 6.734 0.436 16.693 1.00 97.94 379 LEU A O 1
ATOM 2821 N N . ALA A 1 380 ? 6.781 1.866 18.422 1.00 97.81 380 ALA A N 1
ATOM 2822 C CA . ALA A 1 380 ? 8.027 1.338 18.956 1.00 97.81 380 ALA A CA 1
ATOM 2823 C C . ALA A 1 380 ? 7.916 -0.154 19.313 1.00 97.81 380 ALA A C 1
ATOM 2825 O O . ALA A 1 380 ? 8.812 -0.925 18.976 1.00 97.81 380 ALA A O 1
ATOM 2826 N N . THR A 1 381 ? 6.798 -0.576 19.914 1.00 97.38 381 THR A N 1
ATOM 2827 C CA . THR A 1 381 ? 6.516 -1.994 20.191 1.00 97.38 381 THR A CA 1
ATOM 2828 C C . THR A 1 381 ? 6.374 -2.821 18.909 1.00 97.38 381 THR A C 1
ATOM 2830 O O . THR A 1 381 ? 6.899 -3.929 18.828 1.00 97.38 381 THR A O 1
ATOM 2833 N N . LEU A 1 382 ? 5.693 -2.305 17.880 1.00 96.88 382 LEU A N 1
ATOM 2834 C CA . LEU A 1 382 ? 5.564 -3.010 16.598 1.00 96.88 382 LEU A CA 1
ATOM 2835 C C . LEU A 1 382 ? 6.920 -3.234 15.929 1.00 96.88 382 LEU A C 1
ATOM 2837 O O . LEU A 1 382 ? 7.195 -4.342 15.468 1.00 96.88 382 LEU A O 1
ATOM 2841 N N . LEU A 1 383 ? 7.757 -2.196 15.877 1.00 98.19 383 LEU A N 1
ATOM 2842 C CA . LEU A 1 383 ? 9.070 -2.258 15.236 1.00 98.19 383 LEU A CA 1
ATOM 2843 C C . LEU A 1 383 ? 10.015 -3.224 15.967 1.00 98.19 383 LEU A C 1
ATOM 2845 O O . LEU A 1 383 ? 10.768 -3.946 15.315 1.00 98.19 383 LEU A O 1
ATOM 2849 N N . SER A 1 384 ? 9.943 -3.294 17.300 1.00 97.56 384 SER A N 1
ATOM 2850 C CA . SER A 1 384 ? 10.759 -4.223 18.094 1.00 97.56 384 SER A CA 1
ATOM 2851 C C . SER A 1 384 ? 10.214 -5.652 18.148 1.00 97.56 384 SER A C 1
ATOM 2853 O O . SER A 1 384 ? 10.905 -6.559 18.616 1.00 97.56 384 SER A O 1
ATOM 2855 N N . SER A 1 385 ? 8.988 -5.887 17.674 1.00 96.25 385 SER A N 1
ATOM 2856 C CA . SER A 1 385 ? 8.383 -7.219 17.675 1.00 96.25 385 SER A CA 1
ATOM 2857 C C . SER A 1 385 ? 9.201 -8.223 16.852 1.00 96.25 385 SER A C 1
ATOM 2859 O O . SER A 1 385 ? 9.838 -7.865 15.861 1.00 96.25 385 SER A O 1
ATOM 2861 N N . LYS A 1 386 ? 9.100 -9.517 17.184 1.00 93.56 386 LYS A N 1
ATOM 2862 C CA . LYS A 1 386 ? 9.763 -10.612 16.441 1.00 93.56 386 LYS A CA 1
ATOM 2863 C C . LYS A 1 386 ? 9.402 -10.670 14.950 1.00 93.56 386 LYS A C 1
ATOM 2865 O O . LYS A 1 386 ? 10.108 -11.302 14.174 1.00 93.56 386 LYS A O 1
ATOM 2870 N N . ALA A 1 387 ? 8.291 -10.054 14.548 1.00 92.88 387 ALA A N 1
ATOM 2871 C CA . ALA A 1 387 ? 7.871 -9.994 13.151 1.00 92.88 387 ALA A CA 1
ATOM 2872 C C . ALA A 1 387 ? 8.625 -8.922 12.343 1.00 92.88 387 ALA A C 1
ATOM 2874 O O . ALA A 1 387 ? 8.625 -8.981 11.116 1.00 92.88 387 ALA A O 1
ATOM 2875 N N . VAL A 1 388 ? 9.235 -7.936 13.011 1.00 97.00 388 VAL A N 1
ATOM 2876 C CA . VAL A 1 388 ? 9.914 -6.795 12.373 1.00 97.00 388 VAL A CA 1
ATOM 2877 C C . VAL A 1 388 ? 11.406 -6.746 12.729 1.00 97.00 388 VAL A C 1
ATOM 2879 O O . VAL A 1 388 ? 12.220 -6.426 11.867 1.00 97.00 388 VAL A O 1
ATOM 2882 N N . ASN A 1 389 ? 11.779 -7.167 13.944 1.00 97.12 389 ASN A N 1
ATOM 2883 C CA . ASN A 1 389 ? 13.155 -7.348 14.425 1.00 97.12 389 ASN A CA 1
ATOM 2884 C C . ASN A 1 389 ? 14.040 -6.091 14.351 1.00 97.12 389 ASN A C 1
ATOM 2886 O O . ASN A 1 389 ? 15.207 -6.192 13.972 1.00 97.12 389 ASN A O 1
ATOM 2890 N N . MET A 1 390 ? 13.521 -4.913 14.706 1.00 98.44 390 MET A N 1
ATOM 2891 C CA . MET A 1 390 ? 14.347 -3.707 14.850 1.00 98.44 390 MET A CA 1
ATOM 2892 C C . MET A 1 390 ? 14.819 -3.497 16.286 1.00 98.44 390 MET A C 1
ATOM 2894 O O . MET A 1 390 ? 14.089 -3.752 17.244 1.00 98.44 390 MET A O 1
ATOM 2898 N N . THR A 1 391 ? 16.009 -2.921 16.435 1.00 98.44 391 THR A N 1
ATOM 2899 C CA . THR A 1 391 ? 16.408 -2.253 17.680 1.00 98.44 391 THR A CA 1
ATOM 2900 C C . THR A 1 391 ? 15.732 -0.887 17.708 1.00 98.44 391 THR A C 1
ATOM 2902 O O . THR A 1 391 ? 15.812 -0.160 16.721 1.00 98.44 391 THR A O 1
ATOM 2905 N N . VAL A 1 392 ? 15.063 -0.512 18.802 1.00 98.25 392 VAL A N 1
ATOM 2906 C CA . VAL A 1 392 ? 14.245 0.714 18.842 1.00 98.25 392 VAL A CA 1
ATOM 2907 C C . VAL A 1 392 ? 14.634 1.620 20.007 1.00 98.25 392 VAL A C 1
ATOM 2909 O O . VAL A 1 392 ? 14.737 1.172 21.147 1.00 98.25 392 VAL A O 1
ATOM 2912 N N . THR A 1 393 ? 14.773 2.915 19.733 1.00 97.88 393 THR A N 1
ATOM 2913 C CA . THR A 1 393 ? 14.943 3.979 20.730 1.00 97.88 393 THR A CA 1
ATOM 2914 C C . THR A 1 393 ? 13.766 4.949 20.658 1.00 97.88 393 THR A C 1
ATOM 2916 O O . THR A 1 393 ? 13.391 5.402 19.579 1.00 97.88 393 THR A O 1
ATOM 2919 N N . ILE A 1 394 ? 13.181 5.297 21.807 1.00 97.19 394 ILE A N 1
ATOM 2920 C CA . ILE A 1 394 ? 12.103 6.293 21.890 1.00 97.19 394 ILE A CA 1
ATOM 2921 C C . ILE A 1 394 ? 12.681 7.610 22.409 1.00 97.19 394 ILE A C 1
ATOM 2923 O O . ILE A 1 394 ? 13.196 7.672 23.524 1.00 97.19 394 ILE A O 1
ATOM 2927 N N . GLY A 1 395 ? 12.555 8.666 21.610 1.00 95.12 395 GLY A N 1
ATOM 2928 C CA . GLY A 1 395 ? 12.934 10.030 21.958 1.00 95.12 395 GLY A CA 1
ATOM 2929 C C . GLY A 1 395 ? 11.726 10.907 22.295 1.00 95.12 395 GLY A C 1
ATOM 2930 O O . GLY A 1 395 ? 10.624 10.689 21.794 1.00 95.12 395 GLY A O 1
ATOM 2931 N N . HIS A 1 396 ? 11.901 11.909 23.155 1.00 93.69 396 HIS A N 1
ATOM 2932 C CA . HIS A 1 396 ? 10.841 12.847 23.539 1.00 93.69 396 HIS A CA 1
ATOM 2933 C C . HIS A 1 396 ? 11.404 14.199 24.003 1.00 93.69 396 HIS A C 1
ATOM 2935 O O . HIS A 1 396 ? 12.608 14.369 24.149 1.00 93.69 396 HIS A O 1
ATOM 2941 N N . S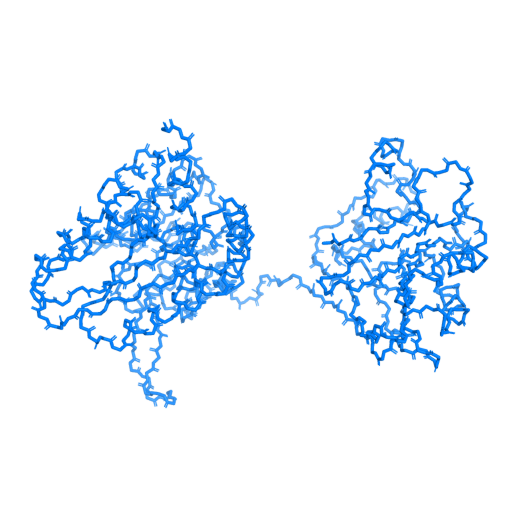ER A 1 397 ? 10.529 15.164 24.302 1.00 89.25 397 SER A N 1
ATOM 2942 C CA . SER A 1 397 ? 10.918 16.530 24.699 1.00 89.25 397 SER A CA 1
ATOM 2943 C C . SER A 1 397 ? 11.880 16.594 25.895 1.00 89.25 397 SER A C 1
ATOM 2945 O O . SER A 1 397 ? 12.775 17.428 25.915 1.00 89.25 397 SER A O 1
ATOM 2947 N N . ALA A 1 398 ? 11.736 15.692 26.871 1.00 90.69 398 ALA A N 1
ATOM 2948 C CA . ALA A 1 398 ? 12.636 15.604 28.028 1.00 90.69 398 ALA A CA 1
ATOM 2949 C C . ALA A 1 398 ? 13.933 14.791 27.789 1.00 90.69 398 ALA A C 1
ATOM 2951 O O . ALA A 1 398 ? 14.676 14.563 28.735 1.00 90.69 398 ALA A O 1
ATOM 2952 N N . SER A 1 399 ? 14.211 14.320 26.565 1.00 89.25 399 SER A N 1
ATOM 2953 C CA . SER A 1 399 ? 15.424 13.536 26.256 1.00 89.25 399 SER A CA 1
ATOM 2954 C C . SER A 1 399 ? 16.707 14.380 26.214 1.00 89.25 399 SER A C 1
ATOM 2956 O O . SER A 1 399 ? 17.802 13.824 26.163 1.00 89.25 399 SER A O 1
ATOM 2958 N N . GLY A 1 400 ? 16.587 15.711 26.258 1.00 87.38 400 GLY A N 1
ATOM 2959 C CA . GLY A 1 400 ? 17.725 16.625 26.308 1.00 87.38 400 GLY A CA 1
ATOM 2960 C C . GLY A 1 400 ? 18.564 16.654 25.018 1.00 87.38 400 GLY A C 1
ATOM 2961 O O . GLY A 1 400 ? 18.120 16.177 23.972 1.00 87.38 400 GLY A O 1
ATOM 2962 N N . PRO A 1 401 ? 19.794 17.200 25.080 1.00 80.31 401 PRO A N 1
ATOM 2963 C CA . PRO A 1 401 ? 20.639 17.451 23.904 1.00 80.31 401 PRO A CA 1
ATOM 2964 C C . PRO A 1 401 ? 21.069 16.188 23.145 1.00 80.31 401 PRO A C 1
ATOM 2966 O O . PRO A 1 401 ? 21.412 16.247 21.969 1.00 80.31 401 PRO A O 1
ATOM 2969 N N . ALA A 1 402 ? 21.050 15.025 23.804 1.00 83.56 402 ALA A N 1
ATOM 2970 C CA . ALA A 1 402 ? 21.456 13.759 23.198 1.00 83.56 402 ALA A CA 1
ATOM 2971 C C . ALA A 1 402 ? 20.481 13.256 22.117 1.00 83.56 402 ALA A C 1
ATOM 2973 O O . ALA A 1 402 ? 20.830 12.337 21.376 1.00 83.56 402 ALA A O 1
ATOM 2974 N N . LEU A 1 403 ? 19.278 13.835 22.026 1.00 91.06 403 LEU A N 1
ATOM 2975 C CA . LEU A 1 403 ? 18.231 13.389 21.113 1.00 91.06 403 LEU A CA 1
ATOM 2976 C C . LEU A 1 403 ? 18.652 13.467 19.639 1.00 91.06 403 LEU A C 1
ATOM 2978 O O . LEU A 1 403 ? 18.431 12.509 18.904 1.00 91.06 403 LEU A O 1
ATOM 2982 N N . GLU A 1 404 ? 19.298 14.560 19.223 1.00 91.25 404 GLU A N 1
ATOM 2983 C CA . GLU A 1 404 ? 19.758 14.730 17.836 1.00 91.25 404 GLU A CA 1
ATOM 2984 C C . GLU A 1 404 ? 20.820 13.695 17.471 1.00 91.25 404 GLU A C 1
ATOM 2986 O O . GLU A 1 404 ? 20.775 13.089 16.404 1.00 91.25 404 GLU A O 1
ATOM 2991 N N . ARG A 1 405 ? 21.758 13.448 18.395 1.00 92.06 405 ARG A N 1
ATOM 2992 C CA . ARG A 1 405 ? 22.800 12.433 18.219 1.00 92.06 405 ARG A CA 1
ATOM 2993 C C . ARG A 1 405 ? 22.185 11.047 18.033 1.00 92.06 405 ARG A C 1
ATOM 2995 O O . ARG A 1 405 ? 22.570 10.352 17.106 1.00 92.06 405 ARG A O 1
ATOM 3002 N N . LEU A 1 406 ? 21.213 10.679 18.870 1.00 93.06 406 LEU A N 1
ATOM 3003 C CA . LEU A 1 406 ? 20.509 9.401 18.742 1.00 93.06 406 LEU A CA 1
ATOM 3004 C C . LEU A 1 406 ? 19.745 9.316 17.414 1.00 93.06 406 LEU A C 1
ATOM 3006 O O . LEU A 1 406 ? 19.805 8.291 16.747 1.00 93.06 406 LEU A O 1
ATOM 3010 N N . ALA A 1 407 ? 19.075 10.393 16.990 1.00 96.06 407 ALA A N 1
ATOM 3011 C CA . ALA A 1 407 ? 18.368 10.430 15.709 1.00 96.06 407 ALA A CA 1
ATOM 3012 C C . ALA A 1 407 ? 19.307 10.187 14.507 1.00 96.06 407 ALA A C 1
ATOM 3014 O O . ALA A 1 407 ? 18.940 9.447 13.593 1.00 96.06 407 ALA A O 1
ATOM 3015 N N . ARG A 1 408 ? 20.546 10.705 14.547 1.00 95.69 408 ARG A N 1
ATOM 3016 C CA . ARG A 1 408 ? 21.584 10.476 13.517 1.00 95.69 408 ARG A CA 1
ATOM 3017 C C . ARG A 1 408 ? 22.105 9.039 13.442 1.00 95.69 408 ARG A C 1
ATOM 3019 O O . ARG A 1 408 ? 22.795 8.701 12.483 1.00 95.69 408 ARG A O 1
ATOM 3026 N N . GLU A 1 409 ? 21.829 8.199 14.430 1.00 95.69 409 GLU A N 1
ATOM 3027 C CA . GLU A 1 409 ? 22.231 6.786 14.412 1.00 95.69 409 GLU A CA 1
ATOM 3028 C C . GLU A 1 409 ? 21.191 5.910 13.688 1.00 95.69 409 GLU A C 1
ATOM 3030 O O . GLU A 1 409 ? 21.522 4.826 13.194 1.00 95.69 409 GLU A O 1
ATOM 3035 N N . ALA A 1 410 ? 19.961 6.418 13.545 1.00 98.06 410 ALA A N 1
ATOM 3036 C CA . ALA A 1 410 ? 18.810 5.682 13.048 1.00 98.06 410 ALA A CA 1
ATOM 3037 C C . ALA A 1 410 ? 18.913 5.335 11.555 1.00 98.06 410 ALA A C 1
ATOM 3039 O O . ALA A 1 410 ? 19.118 6.200 10.705 1.00 98.06 410 ALA A O 1
ATOM 3040 N N . ASP A 1 411 ? 18.671 4.070 11.219 1.00 98.44 411 ASP A N 1
ATOM 3041 C CA . ASP A 1 411 ? 18.374 3.640 9.848 1.00 98.44 411 ASP A CA 1
ATOM 3042 C C . ASP A 1 411 ? 16.923 3.988 9.459 1.00 98.44 411 ASP A C 1
ATOM 3044 O O . ASP A 1 411 ? 16.633 4.255 8.290 1.00 98.44 411 ASP A O 1
ATOM 3048 N N . LEU A 1 412 ? 16.020 4.008 10.450 1.00 98.69 412 LEU A N 1
ATOM 3049 C CA . LEU A 1 412 ? 14.636 4.474 10.342 1.00 98.69 412 LEU A CA 1
ATOM 3050 C C . LEU A 1 412 ? 14.361 5.558 11.389 1.00 98.69 412 LEU A C 1
ATOM 3052 O O . LEU A 1 412 ? 14.301 5.268 12.584 1.00 98.69 412 LEU A O 1
ATOM 3056 N N . LEU A 1 413 ? 14.122 6.790 10.949 1.00 98.69 413 LEU A N 1
ATOM 3057 C CA . LEU A 1 413 ? 13.694 7.883 11.820 1.00 98.69 413 LEU A CA 1
ATOM 3058 C C . LEU A 1 413 ? 12.194 8.130 11.649 1.00 98.69 413 LEU A C 1
ATOM 3060 O O . LEU A 1 413 ? 11.738 8.436 10.549 1.00 98.69 413 LEU A O 1
ATOM 3064 N N . VAL A 1 414 ? 11.423 8.033 12.732 1.00 98.56 414 VAL A N 1
ATOM 3065 C CA . VAL A 1 414 ? 9.990 8.354 12.727 1.00 98.56 414 VAL A CA 1
ATOM 3066 C C . VAL A 1 414 ? 9.740 9.618 13.539 1.00 98.56 414 VAL A C 1
ATOM 3068 O O . VAL A 1 414 ? 9.969 9.631 14.747 1.00 98.56 414 VAL A O 1
ATOM 3071 N N . ALA A 1 415 ? 9.237 10.665 12.893 1.00 97.69 415 ALA A N 1
ATOM 3072 C CA . ALA A 1 415 ? 8.872 11.926 13.523 1.00 97.69 415 ALA A CA 1
ATOM 3073 C C . ALA A 1 415 ? 7.364 11.964 13.825 1.00 97.69 415 ALA A C 1
ATOM 3075 O O . ALA A 1 415 ? 6.540 11.984 12.915 1.00 97.69 415 ALA A O 1
ATOM 3076 N N . ALA A 1 416 ? 7.016 11.938 15.113 1.00 96.00 416 ALA A N 1
ATOM 3077 C CA . ALA A 1 416 ? 5.660 12.074 15.651 1.00 96.00 416 ALA A CA 1
ATOM 3078 C C . ALA A 1 416 ? 5.676 13.000 16.887 1.00 96.00 416 ALA A C 1
ATOM 3080 O O . ALA A 1 416 ?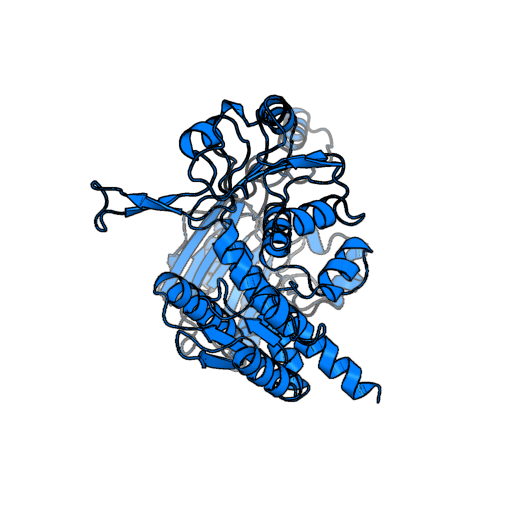 5.179 12.669 17.969 1.00 96.00 416 ALA A O 1
ATOM 3081 N N . ILE A 1 417 ? 6.328 14.150 16.723 1.00 92.50 417 ILE A N 1
ATOM 3082 C CA . ILE A 1 417 ? 6.608 15.165 17.741 1.00 92.50 417 ILE A CA 1
ATOM 3083 C C . ILE A 1 417 ? 5.405 16.094 17.925 1.00 92.50 417 ILE A C 1
ATOM 3085 O O . ILE A 1 417 ? 5.172 16.576 19.035 1.00 92.50 417 ILE A O 1
ATOM 3089 N N . GLY A 1 418 ? 4.646 16.348 16.855 1.00 91.25 418 GLY A N 1
ATOM 3090 C CA . GLY A 1 418 ? 3.546 17.309 16.872 1.00 91.25 418 GLY A CA 1
ATOM 3091 C C . GLY A 1 418 ? 4.028 18.762 16.870 1.00 91.25 418 GLY A C 1
ATOM 3092 O O . GLY A 1 418 ? 3.388 19.620 17.477 1.00 91.25 418 GLY A O 1
ATOM 3093 N N . ARG A 1 419 ? 5.147 19.051 16.197 1.00 92.38 419 ARG A N 1
ATOM 3094 C CA . ARG A 1 419 ? 5.655 20.413 15.980 1.00 92.38 419 ARG A CA 1
ATOM 3095 C C . ARG A 1 419 ? 6.194 20.543 14.556 1.00 92.38 419 ARG A C 1
ATOM 3097 O O . ARG A 1 419 ? 7.020 19.716 14.182 1.00 92.38 419 ARG A O 1
ATOM 3104 N N . PRO A 1 420 ? 5.787 21.574 13.796 1.00 95.38 420 PRO A N 1
ATOM 3105 C CA . PRO A 1 420 ? 6.139 21.678 12.388 1.00 95.38 420 PRO A CA 1
ATOM 3106 C C . PRO A 1 420 ? 7.649 21.829 12.182 1.00 95.38 420 PRO A C 1
ATOM 3108 O O . PRO A 1 420 ? 8.279 22.662 12.829 1.00 95.38 420 PRO A O 1
ATOM 3111 N N . GLU A 1 421 ? 8.194 21.046 11.248 1.00 94.75 421 GLU A N 1
ATOM 3112 C CA . GLU A 1 421 ? 9.529 21.220 10.647 1.00 94.75 421 GLU A CA 1
ATOM 3113 C C . GLU A 1 421 ? 10.715 21.243 11.639 1.00 94.75 421 GLU A C 1
ATOM 3115 O O . GLU A 1 421 ? 11.764 21.816 11.351 1.00 94.75 421 GLU A O 1
ATOM 3120 N N . VAL A 1 422 ? 10.57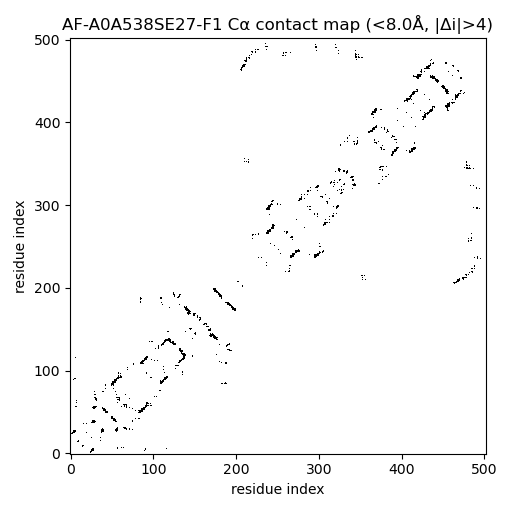8 20.584 12.796 1.00 94.56 422 VAL A N 1
ATOM 3121 C CA . VAL A 1 422 ? 11.639 20.483 13.818 1.00 94.56 422 VAL A CA 1
ATOM 3122 C C . VAL A 1 422 ? 12.783 19.573 13.370 1.00 94.56 422 VAL A C 1
ATOM 3124 O O . VAL A 1 422 ? 13.947 19.867 13.632 1.00 94.56 422 VAL A O 1
ATOM 3127 N N . VAL A 1 423 ? 12.470 18.459 12.705 1.00 96.38 423 VAL A N 1
ATOM 3128 C CA . VAL A 1 423 ? 13.475 17.489 12.251 1.00 96.38 423 VAL A CA 1
ATOM 3129 C C . VAL A 1 423 ? 14.035 17.952 10.909 1.00 96.38 423 VAL A C 1
ATOM 3131 O O . VAL A 1 423 ? 13.329 17.944 9.903 1.00 96.38 423 VAL A O 1
ATOM 3134 N N . ASN A 1 424 ? 15.304 18.346 10.875 1.00 95.94 424 ASN A N 1
ATOM 3135 C CA . ASN A 1 424 ? 15.993 18.799 9.664 1.00 95.94 424 ASN A CA 1
ATOM 3136 C C . ASN A 1 424 ? 17.114 17.816 9.256 1.00 95.94 424 ASN A C 1
ATOM 3138 O O . ASN A 1 424 ? 17.260 16.749 9.850 1.00 95.94 424 ASN A O 1
ATOM 3142 N N . ALA A 1 425 ? 17.900 18.155 8.228 1.00 95.12 425 ALA A N 1
ATOM 3143 C CA . ALA A 1 425 ? 19.008 17.323 7.746 1.00 95.12 425 ALA A CA 1
ATOM 3144 C C . ALA A 1 425 ? 20.011 16.926 8.845 1.00 95.12 425 ALA A C 1
ATOM 3146 O O . ALA A 1 425 ? 20.512 15.803 8.829 1.00 95.12 425 ALA A O 1
ATOM 3147 N N . ASP A 1 426 ? 20.242 17.795 9.831 1.00 94.69 426 ASP A N 1
ATOM 3148 C CA . ASP A 1 426 ? 21.167 17.541 10.934 1.00 94.69 426 ASP A CA 1
ATOM 3149 C C . ASP A 1 426 ? 20.637 16.485 11.902 1.00 94.69 426 ASP A C 1
ATOM 3151 O O . ASP A 1 426 ? 21.346 16.101 12.815 1.00 94.69 426 ASP A O 1
ATOM 3155 N N . TRP A 1 427 ? 19.412 15.992 11.762 1.00 96.25 427 TRP A N 1
ATOM 3156 C CA . TRP A 1 427 ? 18.881 14.918 12.604 1.00 96.25 427 TRP A CA 1
ATOM 3157 C C . TRP A 1 427 ? 18.975 13.551 11.926 1.00 96.25 427 TRP A C 1
ATOM 3159 O O . TRP A 1 427 ? 18.673 12.535 12.547 1.00 96.25 427 TRP A O 1
ATOM 3169 N N . VAL A 1 428 ? 19.355 13.515 10.647 1.00 97.06 428 VAL A N 1
ATOM 3170 C CA . VAL A 1 428 ? 19.144 12.362 9.774 1.00 97.06 428 VAL A CA 1
ATOM 3171 C C . VAL A 1 428 ? 20.475 11.743 9.375 1.00 97.06 428 VAL A C 1
ATOM 3173 O O . VAL A 1 428 ? 21.359 12.403 8.833 1.00 97.06 428 VAL A O 1
ATOM 3176 N N . LYS A 1 429 ? 20.604 10.436 9.604 1.00 96.50 429 LYS A N 1
ATOM 3177 C CA . LYS A 1 429 ? 21.704 9.634 9.066 1.00 96.50 429 LYS A CA 1
ATOM 3178 C C . LYS A 1 429 ? 21.660 9.641 7.537 1.00 96.50 429 LYS A C 1
ATOM 3180 O O . LYS A 1 429 ? 20.603 9.418 6.944 1.00 96.50 429 LYS A O 1
ATOM 3185 N N . ALA A 1 430 ? 22.808 9.821 6.889 1.00 92.75 430 ALA A N 1
ATOM 3186 C CA . ALA A 1 430 ? 22.905 9.678 5.438 1.00 92.75 430 ALA A CA 1
ATOM 3187 C C . ALA A 1 430 ? 22.392 8.298 4.991 1.00 92.75 430 ALA A C 1
ATOM 3189 O O . ALA A 1 430 ? 22.824 7.266 5.505 1.00 92.75 430 ALA A O 1
ATOM 3190 N N . GLY A 1 431 ? 21.448 8.290 4.050 1.00 92.56 431 GLY A N 1
ATOM 3191 C CA . GLY A 1 431 ? 20.820 7.067 3.554 1.00 92.56 431 GLY A CA 1
ATOM 3192 C C . GLY A 1 431 ? 19.722 6.471 4.449 1.00 92.56 431 GLY A C 1
ATOM 3193 O O . GLY A 1 431 ? 19.237 5.383 4.143 1.00 92.56 431 GLY A O 1
ATOM 3194 N N . ALA A 1 432 ? 19.291 7.147 5.521 1.00 97.19 432 ALA A N 1
ATOM 3195 C CA . ALA A 1 432 ? 18.166 6.679 6.337 1.00 97.19 432 ALA A CA 1
ATOM 3196 C C . ALA A 1 432 ? 16.817 6.773 5.615 1.00 97.19 432 ALA A C 1
ATOM 3198 O O . ALA A 1 432 ? 16.626 7.558 4.682 1.00 97.19 432 ALA A O 1
ATOM 3199 N N . THR A 1 433 ? 15.854 5.995 6.104 1.00 98.50 433 THR A N 1
ATOM 3200 C CA . THR A 1 433 ? 14.434 6.189 5.806 1.00 98.50 433 THR A CA 1
ATOM 3201 C C . THR A 1 433 ? 13.814 7.092 6.864 1.00 98.50 433 THR A C 1
ATOM 3203 O O . THR A 1 433 ? 13.973 6.849 8.059 1.00 98.50 433 THR A O 1
ATOM 3206 N N . VAL A 1 434 ? 13.080 8.118 6.437 1.00 98.56 434 VAL A N 1
ATOM 3207 C CA . VAL A 1 434 ? 12.396 9.056 7.329 1.00 98.56 434 VAL A CA 1
ATOM 3208 C C . VAL A 1 434 ? 10.884 8.973 7.122 1.00 98.56 434 VAL A C 1
ATOM 3210 O O . VAL A 1 434 ? 10.382 9.094 6.003 1.00 98.56 434 VAL A O 1
ATOM 3213 N N . VAL A 1 435 ? 10.150 8.768 8.214 1.00 98.69 435 VAL A N 1
ATOM 3214 C CA . VAL A 1 435 ? 8.685 8.756 8.246 1.00 98.69 435 VAL A CA 1
ATOM 3215 C C . VAL A 1 435 ? 8.203 9.949 9.058 1.00 98.69 435 VAL A C 1
ATOM 3217 O O . VAL A 1 435 ? 8.459 10.046 10.253 1.00 98.69 435 VAL A O 1
ATOM 3220 N N . ASP A 1 436 ? 7.481 10.842 8.402 1.00 98.31 436 ASP A N 1
ATOM 3221 C CA . ASP A 1 436 ? 6.853 12.018 8.981 1.00 98.31 436 ASP A CA 1
ATOM 3222 C C . ASP A 1 436 ? 5.366 11.743 9.233 1.00 98.31 436 ASP A C 1
ATOM 3224 O O . ASP A 1 436 ? 4.578 11.527 8.305 1.00 98.31 436 ASP A O 1
ATOM 3228 N N . VAL A 1 437 ? 4.999 11.704 10.512 1.00 96.88 437 VAL A N 1
ATOM 3229 C CA . VAL A 1 437 ? 3.627 11.479 10.981 1.00 96.88 437 VAL A CA 1
ATOM 3230 C C . VAL A 1 437 ? 2.909 12.803 11.255 1.00 96.88 437 VAL A C 1
ATOM 3232 O O . VAL A 1 437 ? 1.678 12.828 11.330 1.00 96.88 437 VAL A O 1
ATOM 3235 N N . GLY A 1 438 ? 3.656 13.899 11.409 1.00 92.62 438 GLY A N 1
ATOM 3236 C CA . GLY A 1 438 ? 3.115 15.211 11.726 1.00 92.62 438 GLY A CA 1
ATOM 3237 C C . GLY A 1 438 ? 2.197 15.728 10.622 1.00 92.62 438 GLY A C 1
ATOM 3238 O O . GLY A 1 438 ? 2.437 15.525 9.434 1.00 92.62 438 GLY A O 1
ATOM 3239 N N . VAL A 1 439 ? 1.132 16.426 11.015 1.00 91.00 439 VAL A N 1
ATOM 3240 C CA . VAL A 1 439 ? 0.270 17.164 10.088 1.00 91.00 439 VAL A CA 1
ATOM 3241 C C . VAL A 1 439 ? -0.096 18.490 10.733 1.00 91.00 439 VAL A C 1
ATOM 3243 O O . VAL A 1 439 ? -0.901 18.549 11.658 1.00 91.00 439 VAL A O 1
ATOM 3246 N N . HIS A 1 440 ? 0.478 19.560 10.202 1.00 90.38 440 HIS A N 1
ATOM 3247 C CA . HIS A 1 440 ? 0.336 20.925 10.688 1.00 90.38 440 HIS A CA 1
ATOM 3248 C C . HIS A 1 440 ? -0.185 21.814 9.580 1.00 90.38 440 HIS A C 1
ATOM 3250 O O . HIS A 1 440 ? 0.245 21.701 8.434 1.00 90.38 440 HIS A O 1
ATOM 3256 N N . ARG A 1 441 ? -1.082 22.736 9.921 1.00 87.56 441 ARG A N 1
ATOM 3257 C CA . ARG A 1 441 ? -1.461 23.835 9.036 1.00 87.56 441 ARG A CA 1
ATOM 3258 C C . ARG A 1 441 ? -0.643 25.057 9.421 1.00 87.56 441 ARG A C 1
ATOM 3260 O O . ARG A 1 441 ? -0.770 25.543 10.538 1.00 87.56 441 ARG A O 1
ATOM 3267 N N . VAL A 1 442 ? 0.163 25.553 8.493 1.00 86.81 442 VAL A N 1
ATOM 3268 C CA . VAL A 1 442 ? 0.988 26.751 8.690 1.00 86.81 442 VAL A CA 1
ATOM 3269 C C . VAL A 1 442 ? 0.579 27.835 7.700 1.00 86.81 442 VAL A C 1
ATOM 3271 O O . VAL A 1 442 ? 0.068 27.529 6.617 1.00 86.81 442 VAL A O 1
ATOM 3274 N N . ALA A 1 443 ? 0.761 29.099 8.084 1.00 87.56 443 ALA A N 1
ATOM 3275 C CA . ALA A 1 443 ? 0.503 30.229 7.201 1.00 87.56 443 ALA A CA 1
ATOM 3276 C C . ALA A 1 443 ? 1.422 30.154 5.972 1.00 87.56 443 ALA A C 1
ATOM 3278 O O . ALA A 1 443 ? 2.605 29.847 6.090 1.00 87.56 443 ALA A O 1
ATOM 3279 N N . ALA A 1 444 ? 0.850 30.406 4.800 1.00 83.69 444 ALA A N 1
ATOM 3280 C CA . ALA A 1 444 ? 1.542 30.407 3.516 1.00 83.69 444 ALA A CA 1
ATOM 3281 C C . ALA A 1 444 ? 0.884 31.472 2.628 1.00 83.69 444 ALA A C 1
ATOM 3283 O O . ALA A 1 444 ? -0.017 31.130 1.847 1.00 83.69 444 ALA A O 1
ATOM 3284 N N . PRO A 1 445 ? 1.242 32.759 2.808 1.00 79.25 445 PRO A N 1
ATOM 3285 C CA . PRO A 1 445 ? 0.665 33.884 2.065 1.00 79.25 445 PRO A CA 1
ATOM 3286 C C . PRO A 1 445 ? 0.765 33.726 0.542 1.00 79.25 445 PRO A C 1
ATOM 3288 O O . PRO A 1 445 ? -0.101 34.189 -0.191 1.00 79.25 445 PRO A O 1
ATOM 3291 N N . GLU A 1 446 ? 1.794 33.025 0.072 1.00 76.12 446 GLU A N 1
ATOM 3292 C CA . GLU A 1 446 ? 2.051 32.691 -1.327 1.00 76.12 446 GLU A CA 1
ATOM 3293 C C . GLU A 1 446 ? 1.107 31.616 -1.895 1.00 76.12 446 GLU A C 1
ATOM 3295 O O . GLU A 1 446 ? 0.996 31.449 -3.111 1.00 76.12 446 GLU A O 1
ATOM 3300 N N . SER A 1 447 ? 0.409 30.867 -1.037 1.00 77.56 447 SER A N 1
ATOM 3301 C CA . SER A 1 447 ? -0.541 29.838 -1.462 1.00 77.56 447 SER A CA 1
ATOM 3302 C C . SER A 1 447 ? -1.926 30.434 -1.735 1.00 77.56 447 SER A C 1
ATOM 3304 O O . SER A 1 447 ? -2.402 31.305 -1.010 1.00 77.56 447 SER A O 1
ATOM 3306 N N . ARG A 1 448 ? -2.665 29.873 -2.706 1.00 70.12 448 ARG A N 1
ATOM 3307 C CA . ARG A 1 448 ? -4.059 30.280 -3.011 1.00 70.12 448 ARG A CA 1
ATOM 3308 C C . ARG A 1 448 ? -5.014 30.239 -1.807 1.00 70.12 448 ARG A C 1
ATOM 3310 O O . ARG A 1 448 ? -6.086 30.825 -1.872 1.00 70.12 448 ARG A O 1
ATOM 3317 N N . ARG A 1 449 ? -4.676 29.499 -0.745 1.00 71.12 449 ARG A N 1
ATOM 3318 C CA . ARG A 1 449 ? -5.496 29.334 0.467 1.00 71.12 449 ARG A CA 1
ATOM 3319 C C . ARG A 1 449 ? -4.926 30.066 1.689 1.00 71.12 449 ARG A C 1
ATOM 3321 O O . ARG A 1 449 ? -5.426 29.846 2.790 1.00 71.12 449 ARG A O 1
ATOM 3328 N N . GLY A 1 450 ? -3.850 30.845 1.535 1.00 79.50 450 GLY A N 1
ATOM 3329 C CA . GLY A 1 450 ? -3.142 31.503 2.642 1.00 79.50 450 GLY A CA 1
ATOM 3330 C C . GLY A 1 450 ? -2.513 30.544 3.667 1.00 79.50 450 GLY A C 1
ATOM 3331 O O . GLY A 1 450 ? -2.001 30.986 4.694 1.00 79.50 450 GLY A O 1
ATOM 3332 N N . SER A 1 451 ? -2.555 29.229 3.427 1.00 84.50 451 SER A N 1
ATOM 3333 C CA . SER A 1 451 ? -2.031 28.194 4.321 1.00 84.50 451 SER A CA 1
ATOM 3334 C C . SER A 1 451 ? -1.589 26.946 3.556 1.00 84.50 451 SER A C 1
ATOM 3336 O O . SER A 1 451 ? -2.186 26.576 2.541 1.00 84.50 451 SER A O 1
ATOM 3338 N N . ARG A 1 452 ? -0.570 26.258 4.082 1.00 86.38 452 ARG A N 1
ATOM 3339 C CA . ARG A 1 452 ? -0.075 24.966 3.581 1.00 86.38 452 ARG A CA 1
ATOM 3340 C C . ARG A 1 452 ? -0.094 23.913 4.684 1.00 86.38 452 ARG A C 1
ATOM 3342 O O . ARG A 1 452 ? -0.108 24.245 5.869 1.00 86.38 452 ARG A O 1
ATOM 3349 N N . LEU A 1 453 ? -0.108 22.644 4.283 1.00 89.12 453 LEU A N 1
ATOM 3350 C CA . LEU A 1 453 ? 0.125 21.531 5.199 1.00 89.12 453 LEU A CA 1
ATOM 3351 C C . LEU A 1 453 ? 1.614 21.186 5.211 1.00 89.12 453 LEU A C 1
ATOM 3353 O O . LEU A 1 453 ? 2.235 21.148 4.152 1.00 89.12 453 LEU A O 1
ATOM 3357 N N . THR A 1 454 ? 2.158 20.932 6.393 1.00 92.81 454 THR A N 1
ATOM 3358 C CA . THR A 1 454 ? 3.527 20.446 6.594 1.00 92.81 454 THR A CA 1
ATOM 3359 C C . THR A 1 454 ? 3.553 19.401 7.700 1.00 92.81 454 THR A C 1
ATOM 3361 O O . THR A 1 454 ? 2.557 19.240 8.407 1.00 92.81 454 THR A O 1
ATOM 3364 N N . GLY A 1 455 ? 4.650 18.668 7.830 1.00 95.56 455 GLY A N 1
ATOM 3365 C CA . GLY A 1 455 ? 4.824 17.681 8.889 1.00 95.56 455 GLY A CA 1
ATOM 3366 C C . GLY A 1 455 ? 5.822 18.122 9.950 1.00 95.56 455 GLY A C 1
ATOM 3367 O O . GLY A 1 455 ? 6.150 19.304 10.061 1.00 95.56 455 GLY A O 1
ATOM 3368 N N . ASP A 1 456 ? 6.272 17.174 10.764 1.00 97.38 456 ASP A N 1
ATOM 3369 C CA . ASP A 1 456 ? 7.296 17.404 11.784 1.00 97.38 456 ASP A CA 1
ATOM 3370 C C . ASP A 1 456 ? 8.708 17.523 11.175 1.00 97.38 456 ASP A C 1
ATOM 3372 O O . ASP A 1 456 ? 9.648 17.943 11.855 1.00 97.38 456 ASP A O 1
ATOM 3376 N N . VAL A 1 457 ? 8.867 17.158 9.897 1.00 97.81 457 VAL A N 1
ATOM 3377 C CA . VAL A 1 457 ? 10.139 17.115 9.175 1.00 97.81 457 VAL A CA 1
ATOM 3378 C C . VAL A 1 457 ? 10.240 18.267 8.177 1.00 97.81 457 VAL A C 1
ATOM 3380 O O . VAL A 1 457 ? 9.354 18.492 7.352 1.00 97.81 457 VAL A O 1
ATOM 3383 N N . HIS A 1 458 ? 11.373 18.969 8.185 1.00 96.44 458 HIS A N 1
ATOM 3384 C CA . HIS A 1 458 ? 11.728 19.924 7.143 1.00 96.44 458 HIS A CA 1
ATOM 3385 C C . HIS A 1 458 ? 12.119 19.170 5.859 1.00 96.44 458 HIS A C 1
ATOM 3387 O O . HIS A 1 458 ? 13.285 18.841 5.614 1.00 96.44 458 HIS A O 1
ATOM 3393 N N . ALA A 1 459 ? 11.108 18.860 5.044 1.00 93.50 459 ALA A N 1
ATOM 3394 C CA . ALA A 1 459 ? 11.208 17.907 3.941 1.00 93.50 459 ALA A CA 1
ATOM 3395 C C . ALA A 1 459 ? 12.323 18.225 2.936 1.00 93.50 459 ALA A C 1
ATOM 3397 O O . ALA A 1 459 ? 12.992 17.310 2.465 1.00 93.50 459 ALA A O 1
ATOM 3398 N N . GLU A 1 460 ? 12.549 19.501 2.615 1.00 91.06 460 GLU A N 1
ATOM 3399 C CA . GLU A 1 460 ? 13.553 19.883 1.620 1.00 91.06 460 GLU A CA 1
ATOM 3400 C C . GLU A 1 460 ? 14.981 19.565 2.079 1.00 91.06 460 GLU A C 1
ATOM 3402 O O . GLU A 1 460 ? 15.774 19.037 1.303 1.00 91.06 460 GLU A O 1
ATOM 3407 N N . SER A 1 461 ? 15.312 19.854 3.341 1.00 94.31 461 SER A N 1
ATOM 3408 C CA . SER A 1 461 ? 16.662 19.598 3.859 1.00 94.31 461 SER A CA 1
ATOM 3409 C C . SER A 1 461 ? 16.885 18.101 4.057 1.00 94.31 461 SER A C 1
ATOM 3411 O O . SER A 1 461 ? 17.910 17.572 3.631 1.00 94.31 461 SER A O 1
ATOM 3413 N N . VAL A 1 462 ? 15.896 17.390 4.603 1.00 96.12 462 VAL A N 1
ATOM 3414 C CA . VAL A 1 462 ? 15.976 15.939 4.817 1.00 96.12 462 VAL A CA 1
ATOM 3415 C C . VAL A 1 462 ? 16.028 15.157 3.508 1.00 96.12 462 VAL A C 1
ATOM 3417 O O . VAL A 1 462 ? 16.781 14.187 3.414 1.00 96.12 462 VAL A O 1
ATOM 3420 N N . ALA A 1 463 ? 15.312 15.591 2.467 1.00 93.12 463 ALA A N 1
ATOM 3421 C CA . ALA A 1 463 ? 15.338 14.925 1.167 1.00 93.12 463 ALA A CA 1
ATOM 3422 C C . ALA A 1 463 ? 16.728 14.921 0.509 1.00 93.12 463 ALA A C 1
ATOM 3424 O O . ALA A 1 463 ? 16.964 14.108 -0.377 1.00 93.12 463 ALA A O 1
ATOM 3425 N N . ARG A 1 464 ? 17.652 15.794 0.924 1.00 90.56 464 ARG A N 1
ATOM 3426 C CA . ARG A 1 464 ? 19.029 15.820 0.402 1.00 90.56 464 ARG A CA 1
ATOM 3427 C C . ARG A 1 464 ? 19.931 14.750 1.029 1.00 90.56 464 ARG A C 1
ATOM 3429 O O . ARG A 1 464 ? 20.978 14.455 0.465 1.00 90.56 464 ARG A O 1
ATOM 3436 N N . VAL A 1 465 ? 19.545 14.194 2.181 1.00 92.75 465 VAL A N 1
ATOM 3437 C CA . VAL A 1 465 ? 20.384 13.291 2.995 1.00 92.75 465 VAL A CA 1
ATOM 3438 C C . VAL A 1 465 ? 19.765 11.897 3.141 1.00 92.75 465 VAL A C 1
ATOM 3440 O O . VAL A 1 465 ? 20.480 10.894 3.128 1.00 92.75 465 VAL A O 1
ATOM 3443 N N . ALA A 1 466 ? 18.441 11.815 3.275 1.00 95.50 466 ALA A N 1
ATOM 3444 C CA . ALA A 1 466 ? 17.718 10.557 3.422 1.00 95.50 466 ALA A CA 1
ATOM 3445 C C . ALA A 1 466 ? 17.707 9.745 2.114 1.00 95.50 466 ALA A C 1
ATOM 3447 O O . ALA A 1 466 ? 17.623 10.303 1.021 1.00 95.50 466 ALA A O 1
ATOM 3448 N N . ALA A 1 467 ? 17.701 8.414 2.221 1.00 94.19 467 ALA A N 1
ATOM 3449 C CA . ALA A 1 467 ? 17.418 7.541 1.079 1.00 94.19 467 ALA A CA 1
ATO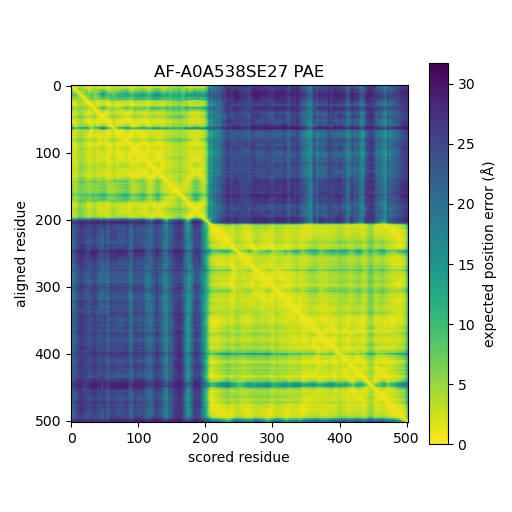M 3450 C C . ALA A 1 467 ? 15.927 7.547 0.723 1.00 94.19 467 ALA A C 1
ATOM 3452 O O . ALA A 1 467 ? 15.568 7.408 -0.447 1.00 94.19 467 ALA A O 1
ATOM 3453 N N . ALA A 1 468 ? 15.052 7.704 1.720 1.00 96.62 468 ALA A N 1
ATOM 3454 C CA . ALA A 1 468 ? 13.609 7.725 1.534 1.00 96.62 468 ALA A CA 1
ATOM 3455 C C . ALA A 1 468 ? 12.914 8.648 2.544 1.00 96.62 468 ALA A C 1
ATOM 3457 O O . ALA A 1 468 ? 13.344 8.750 3.691 1.00 96.62 468 ALA A O 1
ATOM 3458 N N . LEU A 1 469 ? 11.834 9.306 2.122 1.00 97.62 469 LEU A N 1
ATOM 3459 C CA . LEU A 1 469 ? 11.052 10.229 2.945 1.00 97.62 469 LEU A CA 1
ATOM 3460 C C . LEU A 1 469 ? 9.560 10.128 2.602 1.00 97.62 469 LEU A C 1
ATOM 3462 O O . LEU A 1 469 ? 9.174 10.188 1.432 1.00 97.62 469 LEU A O 1
ATOM 3466 N N . THR A 1 470 ? 8.698 10.019 3.611 1.00 98.06 470 THR A N 1
ATOM 3467 C CA . THR A 1 470 ? 7.248 10.168 3.409 1.00 98.06 470 THR A CA 1
ATOM 3468 C C . THR A 1 470 ? 6.880 11.644 3.218 1.00 98.06 470 THR A C 1
ATOM 3470 O O . THR A 1 470 ? 7.276 12.468 4.043 1.00 98.06 470 THR A O 1
ATOM 3473 N N . PRO A 1 471 ? 6.095 12.018 2.193 1.00 95.19 471 PRO A N 1
ATOM 3474 C CA . PRO A 1 471 ? 5.658 13.398 2.030 1.00 95.19 471 PRO A CA 1
ATOM 3475 C C . PRO A 1 471 ? 4.528 13.755 3.004 1.00 95.19 471 PRO A C 1
ATOM 3477 O O . PRO A 1 471 ? 3.699 12.913 3.357 1.00 95.19 471 PRO A O 1
ATOM 3480 N N . VAL A 1 472 ? 4.429 15.037 3.354 1.00 93.69 472 VAL A N 1
ATOM 3481 C CA . VAL A 1 472 ? 3.259 15.601 4.034 1.00 93.69 472 VAL A CA 1
ATOM 3482 C C . VAL A 1 472 ? 2.722 16.769 3.202 1.00 93.69 472 VAL A C 1
ATOM 3484 O O . VAL A 1 472 ? 3.462 17.719 2.954 1.00 93.69 472 VAL A O 1
ATOM 3487 N N . PRO A 1 473 ? 1.454 16.721 2.749 1.00 90.81 473 PRO A N 1
ATOM 3488 C CA . PRO A 1 473 ? 0.502 15.612 2.871 1.00 90.81 473 PRO A CA 1
ATOM 3489 C C . PRO A 1 473 ? 0.836 14.432 1.937 1.00 90.81 473 PRO A C 1
ATOM 3491 O O . PRO A 1 473 ? 1.644 14.544 1.019 1.00 90.81 473 PRO A O 1
ATOM 3494 N N . GLY A 1 474 ? 0.144 13.305 2.133 1.00 90.19 474 GLY A N 1
ATOM 3495 C CA . GLY A 1 474 ? 0.139 12.192 1.175 1.00 90.19 474 GLY A CA 1
ATOM 3496 C C . GLY A 1 474 ? 1.056 11.017 1.507 1.00 90.19 474 GLY A C 1
ATOM 3497 O O . GLY A 1 474 ? 1.107 10.089 0.712 1.00 90.19 474 GLY A O 1
ATOM 3498 N N . GLY A 1 475 ? 1.749 11.030 2.646 1.00 95.31 475 GLY A N 1
ATOM 3499 C CA . GLY A 1 475 ? 2.518 9.906 3.187 1.00 95.31 475 GLY A CA 1
ATOM 3500 C C . GLY A 1 475 ? 1.682 9.038 4.128 1.00 95.31 475 GLY A C 1
ATOM 3501 O O . GLY A 1 475 ? 0.925 8.183 3.684 1.00 95.31 475 GLY A O 1
ATOM 3502 N N . VAL A 1 476 ? 1.784 9.274 5.438 1.00 97.06 476 VAL A N 1
ATOM 3503 C CA . VAL A 1 476 ? 1.150 8.425 6.468 1.00 97.06 476 VAL A CA 1
ATOM 3504 C C . VAL A 1 476 ? -0.383 8.546 6.503 1.00 97.06 476 VAL A C 1
ATOM 3506 O O . VAL A 1 476 ? -1.076 7.554 6.706 1.00 97.06 476 VAL A O 1
ATOM 3509 N N . GLY A 1 477 ? -0.939 9.736 6.253 1.00 93.50 477 GLY A N 1
ATOM 3510 C CA . GLY A 1 477 ? -2.383 9.998 6.385 1.00 93.50 477 GLY A CA 1
ATOM 3511 C C . GLY A 1 477 ? -3.309 9.046 5.599 1.00 93.50 477 GLY A C 1
ATOM 3512 O O . GLY A 1 477 ? -4.231 8.491 6.200 1.00 93.50 477 GLY A O 1
ATOM 3513 N N . PRO A 1 478 ? -3.091 8.816 4.286 1.00 95.06 478 PRO A N 1
ATOM 3514 C CA . PRO A 1 478 ? -3.855 7.827 3.517 1.00 95.06 478 PRO A CA 1
ATOM 3515 C C . PRO A 1 478 ? -3.808 6.413 4.114 1.00 95.06 478 PRO A C 1
ATOM 3517 O O . PRO A 1 478 ? -4.823 5.716 4.131 1.00 95.06 478 PRO A O 1
ATOM 3520 N N . MET A 1 479 ? -2.657 6.011 4.664 1.00 97.81 479 MET A N 1
ATOM 3521 C CA . MET A 1 479 ? -2.488 4.698 5.289 1.00 97.81 479 MET A CA 1
ATOM 3522 C C . MET A 1 479 ? -3.302 4.563 6.570 1.00 97.81 479 MET A C 1
ATOM 3524 O O . MET A 1 479 ? -3.899 3.514 6.794 1.00 97.81 479 MET A O 1
ATOM 3528 N N . THR A 1 480 ? -3.395 5.620 7.382 1.00 95.19 480 THR A N 1
ATOM 3529 C CA . THR A 1 480 ? -4.243 5.618 8.582 1.00 95.19 480 THR A CA 1
ATOM 3530 C C . THR A 1 480 ? -5.699 5.305 8.228 1.00 95.19 480 THR A C 1
ATOM 3532 O O . THR A 1 480 ? -6.320 4.466 8.874 1.00 95.19 480 THR A O 1
ATOM 3535 N N . VAL A 1 481 ? -6.238 5.917 7.167 1.00 95.69 481 VAL A N 1
ATOM 3536 C CA . VAL A 1 481 ? -7.615 5.652 6.712 1.00 95.69 481 VAL A CA 1
ATOM 3537 C C . VAL A 1 481 ? -7.772 4.207 6.229 1.00 95.69 481 VAL A C 1
ATOM 3539 O O . VAL A 1 481 ? -8.715 3.525 6.629 1.00 95.69 481 VAL A O 1
ATOM 3542 N N . ALA A 1 482 ? -6.831 3.711 5.424 1.00 97.44 482 ALA A N 1
ATOM 3543 C CA . ALA A 1 4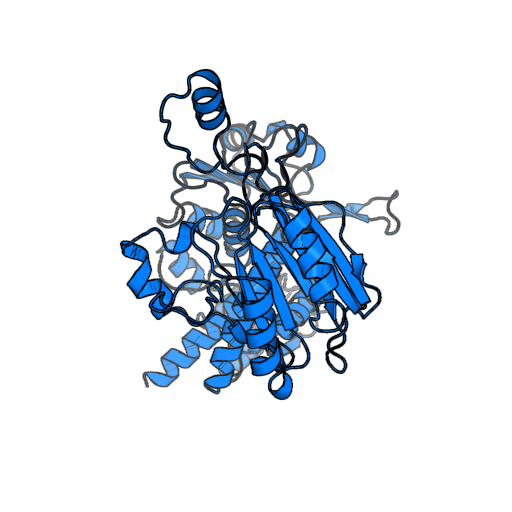82 ? -6.863 2.332 4.940 1.00 97.44 482 ALA A CA 1
ATOM 3544 C C . ALA A 1 482 ? -6.771 1.299 6.079 1.00 97.44 482 ALA A C 1
ATOM 3546 O O . ALA A 1 482 ? -7.408 0.249 6.018 1.00 97.44 482 ALA A O 1
ATOM 3547 N N . MET A 1 483 ? -6.029 1.597 7.149 1.00 97.81 483 MET A N 1
ATOM 3548 C CA . MET A 1 483 ? -5.942 0.708 8.308 1.00 97.81 483 MET A CA 1
ATOM 3549 C C . MET A 1 483 ? -7.224 0.673 9.141 1.00 97.81 483 MET A C 1
ATOM 3551 O O . MET A 1 483 ? -7.540 -0.387 9.674 1.00 97.81 483 MET A O 1
ATOM 3555 N N . VAL A 1 484 ? -7.994 1.765 9.216 1.00 96.69 484 VAL A N 1
ATOM 3556 C CA . VAL A 1 484 ? -9.334 1.747 9.842 1.00 96.69 484 VAL A CA 1
ATOM 3557 C C . VAL A 1 484 ? -10.270 0.809 9.077 1.00 96.69 484 VAL A C 1
ATOM 3559 O O . VAL A 1 484 ? -10.963 -0.009 9.686 1.00 96.69 484 VAL A O 1
ATOM 3562 N N . VAL A 1 485 ? -10.238 0.866 7.741 1.00 97.94 485 VAL A N 1
ATOM 3563 C CA . VAL A 1 485 ? -10.981 -0.063 6.875 1.00 97.94 485 VAL A CA 1
ATOM 3564 C C . VAL A 1 485 ? -10.569 -1.510 7.169 1.00 97.94 485 VAL A C 1
ATOM 3566 O O . VAL A 1 485 ? -11.415 -2.345 7.487 1.00 97.94 485 VAL A O 1
ATOM 3569 N N . ALA A 1 486 ? -9.265 -1.799 7.158 1.00 97.75 486 ALA A N 1
ATOM 3570 C CA . ALA A 1 486 ? -8.747 -3.142 7.419 1.00 97.75 486 ALA A CA 1
ATOM 3571 C C . ALA A 1 486 ? -9.065 -3.652 8.840 1.00 97.75 486 ALA A C 1
ATOM 3573 O O . ALA A 1 486 ? -9.379 -4.829 9.020 1.00 97.75 486 ALA A O 1
ATOM 3574 N N . ASN A 1 487 ? -9.000 -2.786 9.856 1.00 97.50 487 ASN A N 1
ATOM 3575 C CA . ASN A 1 487 ? -9.371 -3.132 11.230 1.00 97.50 487 ASN A CA 1
ATOM 3576 C C . ASN A 1 487 ? -10.877 -3.417 11.348 1.00 97.50 487 ASN A C 1
ATOM 3578 O O . ASN A 1 487 ? -11.256 -4.338 12.064 1.00 97.50 487 ASN A O 1
ATOM 3582 N N . THR A 1 488 ? -11.729 -2.701 10.612 1.00 98.00 488 THR A N 1
ATOM 3583 C CA . THR A 1 488 ? -13.181 -2.952 10.606 1.00 98.00 488 THR A CA 1
ATOM 3584 C C . THR A 1 488 ? -13.519 -4.314 10.000 1.00 98.00 488 THR A C 1
ATOM 3586 O O . THR A 1 488 ? -14.302 -5.065 10.579 1.00 98.00 488 THR A O 1
ATOM 3589 N N . VAL A 1 489 ? -12.879 -4.683 8.883 1.00 97.88 489 VAL A N 1
ATOM 3590 C CA . VAL A 1 489 ? -13.019 -6.029 8.296 1.00 97.88 489 VAL A CA 1
ATOM 3591 C C . VAL A 1 489 ? -12.573 -7.104 9.288 1.00 97.88 489 VAL A C 1
ATOM 3593 O O . VAL A 1 489 ? -13.293 -8.074 9.514 1.00 97.88 489 VAL A O 1
ATOM 3596 N N . LEU A 1 490 ? -11.422 -6.909 9.939 1.00 96.94 490 LEU A N 1
ATOM 3597 C CA . LEU A 1 490 ? -10.916 -7.836 10.953 1.00 96.94 490 LEU A CA 1
ATOM 3598 C C . LEU A 1 490 ? -11.875 -7.979 12.147 1.00 96.94 490 LEU A C 1
ATOM 3600 O O . LEU A 1 490 ? -12.034 -9.078 12.679 1.00 96.94 490 LEU A O 1
ATOM 3604 N N . ALA A 1 491 ? -12.514 -6.888 12.574 1.00 97.31 491 ALA A N 1
ATOM 3605 C CA . ALA A 1 491 ? -13.513 -6.919 13.636 1.00 97.31 491 ALA A CA 1
ATOM 3606 C C . ALA A 1 491 ? -14.731 -7.759 13.237 1.00 97.31 491 ALA A C 1
ATOM 3608 O O . ALA A 1 491 ? -15.124 -8.656 13.985 1.00 97.31 491 ALA A O 1
ATOM 3609 N N . ALA A 1 492 ? -15.252 -7.552 12.024 1.00 97.44 492 ALA A N 1
ATOM 3610 C CA . ALA A 1 492 ? -16.358 -8.340 11.491 1.00 97.44 492 ALA A CA 1
ATOM 3611 C C . ALA A 1 492 ? -16.015 -9.837 11.394 1.00 97.44 492 ALA A C 1
ATOM 3613 O O . ALA A 1 492 ? -16.770 -10.675 11.885 1.00 97.44 492 ALA A O 1
ATOM 3614 N N . GLN A 1 493 ? -14.829 -10.179 10.876 1.00 95.94 493 GLN A N 1
ATOM 3615 C CA . GLN A 1 493 ? -14.345 -11.566 10.817 1.00 95.94 493 GLN A CA 1
ATOM 3616 C C . GLN A 1 493 ? -14.286 -12.222 12.204 1.00 95.94 493 GLN A C 1
ATOM 3618 O O . GLN A 1 493 ? -14.761 -13.343 12.389 1.00 95.94 493 GLN A O 1
ATOM 3623 N N . ARG A 1 494 ? -13.711 -11.531 13.197 1.00 94.19 494 ARG A N 1
ATOM 3624 C CA . ARG A 1 494 ? -13.560 -12.062 14.562 1.00 94.19 494 ARG A CA 1
ATOM 3625 C C . ARG A 1 494 ? -14.904 -12.264 15.262 1.00 94.19 494 ARG A C 1
ATOM 3627 O O . ARG A 1 494 ? -15.054 -13.240 15.995 1.00 94.19 494 ARG A O 1
ATOM 3634 N N . LEU A 1 495 ? -15.861 -11.358 15.063 1.00 92.31 495 LEU A N 1
ATOM 3635 C CA . LEU A 1 495 ? -17.201 -11.467 15.645 1.00 92.31 495 LEU A CA 1
ATOM 3636 C C . LEU A 1 495 ? -17.996 -12.613 15.007 1.00 92.31 495 LEU A C 1
ATOM 3638 O O . LEU A 1 495 ? -18.556 -13.430 15.736 1.00 92.31 495 LEU A O 1
ATOM 3642 N N . ALA A 1 496 ? -17.939 -12.756 13.680 1.00 90.25 496 ALA A N 1
ATOM 3643 C CA . ALA A 1 496 ? -18.577 -13.860 12.961 1.00 90.25 496 ALA A CA 1
ATOM 3644 C C . ALA A 1 496 ? -18.055 -15.236 13.417 1.00 90.25 496 ALA A C 1
ATOM 3646 O O . ALA A 1 496 ? -18.826 -16.156 13.683 1.00 90.25 496 ALA A O 1
ATOM 3647 N N . GLN A 1 497 ? -16.735 -15.368 13.595 1.00 86.38 497 GLN A N 1
ATOM 3648 C CA . GLN A 1 497 ? -16.114 -16.606 14.084 1.00 86.38 497 GLN A CA 1
ATOM 3649 C C . GLN A 1 497 ? -16.496 -16.957 15.528 1.00 86.38 497 GLN A C 1
ATOM 3651 O O . GLN A 1 497 ? -16.507 -18.135 15.883 1.00 86.38 497 GLN A O 1
ATOM 3656 N N . ARG A 1 498 ? -16.776 -15.959 16.376 1.00 77.50 498 ARG A N 1
ATOM 3657 C CA . ARG A 1 498 ? -17.259 -16.190 17.745 1.00 77.50 498 ARG A CA 1
ATOM 3658 C C . ARG A 1 498 ? -18.705 -16.670 17.748 1.00 77.50 498 ARG A C 1
ATOM 3660 O O . ARG A 1 498 ? -18.993 -17.612 18.473 1.00 77.50 498 ARG A O 1
ATOM 3667 N N . GLY A 1 499 ? -19.563 -16.079 16.916 1.00 65.44 499 GLY A N 1
ATOM 3668 C CA . GLY A 1 499 ? -20.957 -16.505 16.767 1.00 65.44 499 GLY A CA 1
ATOM 3669 C C . GLY A 1 499 ? -21.106 -17.938 16.250 1.00 65.44 499 GLY A C 1
ATOM 3670 O O . GLY A 1 499 ? -22.024 -18.626 16.659 1.00 65.44 499 GLY A O 1
ATOM 3671 N N . ALA A 1 500 ? -20.173 -18.421 15.423 1.00 60.09 500 ALA A N 1
ATOM 3672 C CA . ALA A 1 500 ? -20.181 -19.799 14.919 1.00 60.09 500 ALA A CA 1
ATOM 3673 C C . ALA A 1 500 ? -19.655 -20.861 15.915 1.00 60.09 500 ALA A C 1
ATOM 3675 O O . ALA A 1 500 ? -19.699 -22.051 15.612 1.00 60.09 500 ALA A O 1
ATOM 3676 N N . ARG A 1 501 ? -19.079 -20.452 17.057 1.00 49.75 501 ARG A N 1
ATOM 3677 C CA . ARG A 1 501 ? -18.517 -21.353 18.088 1.00 49.75 501 ARG A CA 1
ATOM 3678 C C . ARG A 1 501 ? -19.397 -21.492 19.335 1.00 49.75 501 ARG A C 1
ATOM 3680 O O . ARG A 1 501 ? -19.038 -22.272 20.217 1.00 49.75 501 ARG A O 1
ATOM 3687 N N . VAL A 1 502 ? -20.471 -20.711 19.420 1.00 40.72 502 VAL A N 1
ATOM 3688 C CA . VAL A 1 502 ? -21.524 -20.791 20.444 1.00 40.72 502 VAL A CA 1
ATOM 3689 C C . VAL A 1 502 ? -22.707 -21.503 19.812 1.00 40.72 502 VAL A C 1
ATOM 3691 O O . VAL A 1 502 ? -23.320 -22.330 20.519 1.00 40.72 502 VAL A O 1
#

Nearest PDB structures (foldseek):
  6v6y-assembly1_A-2  TM=9.738E-01  e=3.573E-31  Thermus thermophilus HB8
  9it6-assembly1_B  TM=9.474E-01  e=4.487E-31  Homo sapiens
  6jib-assembly1_A  TM=9.503E-01  e=6.683E-31  Homo sapiens
  5zf1-assembly1_B  TM=9.268E-01  e=2.338E-30  Bombyx mori
  7ehv-assembly1_A  TM=9.438E-01  e=6.933E-28  Homo sapiens

Secondary structure (DSSP, 8-state):
---EE--GGGSS-GGGHHHHHH-TTEE-BTTSPTT-SS-SEEEEE-TT--EEEEEEEE--TT-TT---HHHHHHHHHHHHTTT-SEEEEEEE-S-HHHHHHHHHHHBTTBSEEEEESS-SPPS--EE-TTS-EEES----SEESSSBTTB-HHHHHHHHHH-------B--SSEEEEEEEEEE-TTT--EEEEEEEEEE--PPPTTSPEE--SHHHHHHHHHHHHHHHHHHHHTT---EEEEEEES--HHHHHHHHHHHHHHHHTT-EEEEEEEPTT--HHHHHHHHHHHHH-TT--EEEEPSPPPTTS-HHHHHHHS-TTTBTT--SHHHHHHHHHT-S----HHHHHHHHHHHHTT---TT-EEEEE---TTTHHHHHHHHHSTTT--EEEEE-GGGTTHHHHHHTT-SEEEE--SSTT-B-GGGS-TT-EEEE---EEEE-TTSTTSEEEE-SB-HHHHTTT-SEE--TTTSHHHHHHHHHHHHHHHHHHHHHHHHTT-

InterPro domains:
  IPR000672 Tetrahydrofolate dehydrogenase/cyclohydrolase [MF_01576] (208-496)
  IPR000672 Tetrahydrofolate dehydrogenase/cyclohydrolase [PR00085] (238-260)
  IPR000672 Tetrahydrofolate dehydrogenase/cyclohydrolase [PR00085] (279-306)
  IPR000672 Tetrahydrofolate dehydrogenase/cyclohydrolase [PR00085] (314-335)
  IPR000672 Tetrahydrofolate dehydrogenase/cyclohydrolase [PR00085] (359-379)
  IPR000672 Tetrahydrofolate dehydrogenase/cyclohydrolase [PR00085] (411-440)
  IPR000672 Tetrahydrofolate dehydrogenase/cyclohydrolase [PR00085] (452-468)
  IPR000672 Tetrahydrofolate dehydrogenase/cyclohydrolase [PR00085] (469-487)
  IPR005235 Metallophosphoesterase, YmdB-like [PF13277] (2-196)
  IPR020630 Tetrahydrofolate dehydrogenase/cyclohydrolase, catalytic domain [PF00763] (212-325)
  IPR020631 Tetrahydrofolate dehydrogenase/cyclohydrolase, NAD(P)-binding domain [PF02882] (344-494)
  IPR020631 Tetrahydrofolate dehydrogenase/cyclohydrolase, NAD(P)-binding domain [cd01080] (320-493)
  IPR020867 Tetrahydrofolate dehydrogenase/cyclohydrolase, conserved site [PS00767] (473-481)
  IPR029052 Metallo-dependent phosphatase-like [G3DSA:3.60.21.10] (1-203)
  IPR029052 Metallo-dependent phosphatase-like [SSF56300] (2-197)
  IPR036291 NAD(P)-binding domain superfamily [SSF51735] (327-493)
  IPR046346 Aminoacid dehydrogenase-like, N-terminal domain superfamily [SSF53223] (209-326)

Organism: Eiseniibacteriota bacterium (NCBI:txid2212470)

Foldseek 3Di:
DQADEDAPVQQVDPVCQVVQQPDPRYAYAQFADPPRHHHQKDWDADPVRAIEIEGEHEDPVVPPGGDDRLVSVVVSLVVCVVPFQAYEYEYEYDDLVSQVVVCVSCQLSHQEYEYDNQQDFDPPWDQDPNFYTYGSHQHDQAAPVDDSQWHPVQVVCCVVPVDDGDTDGDHHFGKDGGKDWDADRVNNGTDDIDIDIGTDDDLDPFWAAALFLPVLLVVLLVVLLVLQVVCVVVVAAQEEEEEEEDDDPVLVVLVVLLCVSCVSSRYHYHYYYHYHADEQVRLLVVQLVLQPDPNYLAYDYGDDRHPPHDPLSNLCSHDQLRHLQQLHVVSLVCLLVVHDGHAHQLLVLVVSSCVVVVPQQAPFEEEFEDDDSRHRVSNQSVSCDPVNHYHYDYHYPPNPPCQLVSLQRGLEYEDPHQDFAQAFLSSHHAAHAYEFPAWDWDADCVDPVRIDIGTNHPRVRNGRGYNHYHGPPRGSSSSSSSSSSVSSSVSSVVSVVVVVVD

Radius of gyration: 28.67 Å; Cα contacts (8 Å, |Δi|>4): 1107; chains: 1; bounding box: 60×69×73 Å

Mean predicted aligned error: 13.46 Å

pLDDT: mean 92.16, std 9.04, range [38.81, 98.81]